Protein AF-A0A979FXS4-F1 (afdb_monomer_lite)

Sequence (446 aa):
MFAAGRGYSEYKASTISGDSKATLATRLITTRFFSSSITVLDSLYKSYKSLVRAFIQNRETASPVDAVKFKVRGQDFAVELVLMLDIFTPIKDLLERCQRVEQYIWNSILWIRDTLERLDRISAELEQLHKLDDLSRLPSHLFPHTRKHAEELGKRKFFDLELLDGWLTRPSPGRGKSDGVEWVLYEPEEYLHDVADLSKNLKSALRKRYQDCSSPLAHLLDECLNPRRVLQCLTGSRSVPDGRPKLDQGNNFKLGGVTAFHTFFNFVCSLPHVKKRQSEEDLDFDPQFSNETYFKFCTFIHDCVWGKSGFSLKTWFPELPEVSSQLVKMSRCVAKEEKYEFSFSIGNSFSSSFDEAAFFKSFYVDKKVFEKVGQELCTALDVAVSMGGCEAVVESFYSVVDTQQKGGNMSNETLEVQVLVTRSRSGAGQTGPGPGFSQYPLSHLP

Foldseek 3Di:
DCPDDPLVVLLVVLVVVDPDPQDALNPCPPDPFVLVNLVSLVSCLSCLVVSLVSLVVPDDDPDLVVVLSQASLALLNLQLSQLVNLLCVLVSVLLVVQPDPPDFLLVNVVSLVVSLVLLVVSLVLLVPDQDLLSLCVDDCLSRVSSNVCSVQSNVCHDPNDRGDFHWDWDDDPDDDDDDDTDIDGQDPRNSSVLSSVLSVLLSVLSVVLCVVQPDPLSVLCNQQPVVVLLVQQQFAFAPAQPGDTPTPNPPCSLVRNQVSQLVLLVVLLVDPVSVVCCVVVVDDSDSVCSSVLSVLVSVLSNCQLQVNQVDPVCLQFVQDDPDPFTWGGWDDDPSDPQKIWTATPVRDITITGTDVVSVLVCCVPPPSNVVSNDPSNNSSVVVSRPPDGSVSVSSSSRVSVVVSCCPRPCHVCVVCVSRNDDDDDDDDDDDDDYDDDDDDDDDDDD

Organism: Hyalella azteca (NCBI:txid294128)

Structure (mmCIF, N/CA/C/O backbone):
data_AF-A0A979FXS4-F1
#
_entry.id   AF-A0A979FXS4-F1
#
loop_
_atom_site.group_PDB
_atom_site.id
_atom_site.type_symbol
_atom_site.label_atom_id
_atom_site.label_alt_id
_atom_site.label_comp_id
_atom_site.label_asym_id
_atom_site.label_entity_id
_atom_site.label_seq_id
_atom_site.pdbx_PDB_ins_code
_atom_site.Cartn_x
_atom_site.Cartn_y
_atom_site.Cartn_z
_atom_site.occupancy
_atom_site.B_iso_or_equiv
_atom_site.auth_seq_id
_atom_site.auth_comp_id
_atom_site.auth_asym_id
_atom_site.auth_atom_id
_atom_site.pdbx_PDB_model_num
ATOM 1 N N . MET A 1 1 ? 6.799 -16.253 -29.518 1.00 28.09 1 MET A N 1
ATOM 2 C CA . MET A 1 1 ? 8.242 -16.603 -29.468 1.00 28.09 1 MET A CA 1
ATOM 3 C C . MET A 1 1 ? 8.677 -17.623 -28.420 1.00 28.09 1 MET A C 1
ATOM 5 O O . MET A 1 1 ? 9.585 -18.380 -28.730 1.00 28.09 1 MET A O 1
ATOM 9 N N . PHE A 1 2 ? 8.098 -17.703 -27.213 1.00 29.84 2 PHE A N 1
ATOM 10 C CA . PHE A 1 2 ? 8.575 -18.664 -26.192 1.00 29.84 2 PHE A CA 1
ATOM 11 C C . PHE A 1 2 ? 7.829 -20.011 -26.143 1.00 29.84 2 PHE A C 1
ATOM 13 O O . PHE A 1 2 ? 8.007 -20.794 -25.215 1.00 29.84 2 PHE A O 1
ATOM 20 N N . ALA A 1 3 ? 7.040 -20.329 -27.168 1.00 28.09 3 ALA A N 1
ATOM 21 C CA . ALA A 1 3 ? 6.556 -21.684 -27.403 1.00 28.09 3 ALA A CA 1
ATOM 22 C C . ALA A 1 3 ? 7.427 -22.325 -28.494 1.00 28.09 3 ALA A C 1
ATOM 24 O O . ALA A 1 3 ? 7.264 -22.012 -29.668 1.00 28.09 3 ALA A O 1
ATOM 25 N N . ALA A 1 4 ? 8.372 -23.173 -28.075 1.00 32.22 4 ALA A N 1
ATOM 26 C CA . ALA A 1 4 ? 9.152 -24.101 -28.905 1.00 32.22 4 ALA A CA 1
ATOM 27 C C . ALA A 1 4 ? 9.782 -23.512 -30.196 1.00 32.22 4 ALA A C 1
ATOM 29 O O . ALA A 1 4 ? 9.220 -23.602 -31.284 1.00 32.22 4 ALA A O 1
ATOM 30 N N . GLY A 1 5 ? 11.008 -22.981 -30.095 1.00 35.41 5 GLY A N 1
ATOM 31 C CA . GLY A 1 5 ? 11.824 -22.555 -31.245 1.00 35.41 5 GLY A CA 1
ATOM 32 C C . GLY A 1 5 ? 13.332 -22.620 -30.963 1.00 35.41 5 GLY A C 1
ATOM 33 O O . GLY A 1 5 ? 13.729 -22.879 -29.830 1.00 35.41 5 GLY A O 1
ATOM 34 N N . ARG A 1 6 ? 14.192 -22.374 -31.967 1.00 35.31 6 ARG A N 1
ATOM 35 C CA . ARG A 1 6 ? 15.666 -22.533 -31.846 1.00 35.31 6 ARG A CA 1
ATOM 36 C C . ARG A 1 6 ? 16.293 -21.734 -30.690 1.00 35.31 6 ARG A C 1
ATOM 38 O O . ARG A 1 6 ? 17.123 -22.280 -29.966 1.00 35.31 6 ARG A O 1
ATOM 45 N N . GLY A 1 7 ? 15.797 -20.523 -30.424 1.00 38.06 7 GLY A N 1
ATOM 46 C CA . GLY A 1 7 ? 16.224 -19.719 -29.270 1.00 38.06 7 GLY A CA 1
ATOM 47 C C . GLY A 1 7 ? 15.896 -20.342 -27.900 1.00 38.06 7 GLY A C 1
ATOM 48 O O . GLY A 1 7 ? 16.616 -20.108 -26.937 1.00 38.06 7 GLY A O 1
ATOM 49 N N . TYR A 1 8 ? 14.867 -21.197 -27.801 1.00 41.94 8 TYR A N 1
ATOM 50 C CA . TYR A 1 8 ? 14.516 -21.935 -26.574 1.00 41.94 8 TYR A CA 1
ATOM 51 C C . TYR A 1 8 ? 15.482 -23.099 -26.295 1.00 41.94 8 TYR A C 1
ATOM 53 O O . TYR A 1 8 ? 15.864 -23.330 -25.148 1.00 41.94 8 TYR A O 1
ATOM 61 N N . SER A 1 9 ? 15.905 -23.822 -27.336 1.00 44.88 9 SER A N 1
ATOM 62 C CA . SER A 1 9 ? 16.903 -24.899 -27.225 1.00 44.88 9 SER A CA 1
ATOM 63 C C . SER A 1 9 ? 18.282 -24.378 -26.803 1.00 44.88 9 SER A C 1
ATOM 65 O O . SER A 1 9 ? 18.959 -25.018 -26.003 1.00 44.88 9 SER A O 1
ATOM 67 N N . GLU A 1 10 ? 18.668 -23.195 -27.277 1.00 48.66 10 GLU A N 1
ATOM 68 C CA . GLU A 1 10 ? 19.962 -22.565 -26.976 1.00 48.66 10 GLU A CA 1
ATOM 69 C C . GLU A 1 10 ? 19.974 -21.898 -25.592 1.00 48.66 10 GLU A C 1
ATOM 71 O O . GLU A 1 10 ? 20.934 -22.052 -24.838 1.00 48.66 10 GLU A O 1
ATOM 76 N N . TYR A 1 11 ? 18.864 -21.260 -25.202 1.00 44.06 11 TYR A N 1
ATOM 77 C CA . TYR A 1 11 ? 18.631 -20.795 -23.833 1.00 44.06 11 TYR A CA 1
ATOM 78 C C . TYR A 1 11 ? 18.799 -21.938 -22.821 1.00 44.06 11 TYR A C 1
ATOM 80 O O . TYR A 1 11 ? 19.580 -21.811 -21.878 1.00 44.06 11 TYR A O 1
ATOM 88 N N . LYS A 1 12 ? 18.159 -23.094 -23.071 1.00 46.00 12 LYS A N 1
ATOM 89 C CA . LYS A 1 12 ? 18.330 -24.303 -22.250 1.00 46.00 12 LYS A CA 1
ATOM 90 C C . LYS A 1 12 ? 19.786 -24.780 -22.209 1.00 46.00 12 LYS A C 1
ATOM 92 O O . LYS A 1 12 ? 20.267 -25.118 -21.132 1.00 46.00 12 LYS A O 1
ATOM 97 N N . ALA A 1 13 ? 20.492 -24.784 -23.340 1.00 44.78 13 ALA A N 1
ATOM 98 C CA . ALA A 1 13 ? 21.896 -25.197 -23.398 1.00 44.78 13 ALA A CA 1
ATOM 99 C C . ALA A 1 13 ? 22.808 -24.295 -22.541 1.00 44.78 13 ALA A C 1
ATOM 101 O O . ALA A 1 13 ? 23.621 -24.808 -21.779 1.00 44.78 13 ALA A O 1
ATOM 102 N N . SER A 1 14 ? 22.604 -22.971 -22.581 1.00 40.81 14 SER A N 1
ATOM 103 C CA . SER A 1 14 ? 23.384 -21.996 -21.797 1.00 40.81 14 SER A CA 1
ATOM 104 C C . SER A 1 14 ? 23.141 -22.073 -20.282 1.00 40.81 14 SER A C 1
ATOM 106 O O . SER A 1 14 ? 24.070 -21.892 -19.498 1.00 40.81 14 SER A O 1
ATOM 108 N N . THR A 1 15 ? 21.917 -22.416 -19.858 1.00 43.97 15 THR A N 1
ATOM 109 C CA . THR A 1 15 ? 21.576 -22.673 -18.445 1.00 43.97 15 THR A CA 1
ATOM 110 C C . THR A 1 15 ? 22.110 -24.008 -17.920 1.00 43.97 15 THR A C 1
ATOM 112 O O . THR A 1 15 ? 22.202 -24.189 -16.712 1.00 43.97 15 THR A O 1
ATOM 115 N N . ILE A 1 16 ? 22.443 -24.953 -18.808 1.00 45.38 16 ILE A N 1
ATOM 116 C CA . ILE A 1 16 ? 23.029 -26.255 -18.449 1.00 45.38 16 ILE A CA 1
ATOM 117 C C . ILE A 1 16 ? 24.562 -26.150 -18.325 1.00 45.38 16 ILE A C 1
ATOM 119 O O . ILE A 1 16 ? 25.166 -26.906 -17.571 1.00 45.38 16 ILE A O 1
ATOM 123 N N . SER A 1 17 ? 25.195 -25.203 -19.028 1.00 40.16 17 SER A N 1
ATOM 124 C CA . SER A 1 17 ? 26.655 -25.035 -19.080 1.00 40.16 17 SER A CA 1
ATOM 125 C C . SER A 1 17 ? 27.233 -23.965 -18.138 1.00 40.16 17 SER A C 1
ATOM 127 O O . SER A 1 17 ? 28.433 -23.704 -18.201 1.00 40.16 17 SER A O 1
ATOM 129 N N . GLY A 1 18 ? 26.430 -23.316 -17.287 1.00 39.91 18 GLY A N 1
ATOM 130 C CA . GLY A 1 18 ? 26.922 -22.298 -16.350 1.00 39.91 18 GLY A CA 1
ATOM 131 C C . GLY A 1 18 ? 25.994 -22.033 -15.161 1.00 39.91 18 GLY A C 1
ATOM 132 O O . GLY A 1 18 ? 24.800 -22.303 -15.231 1.00 39.91 18 GLY A O 1
ATOM 133 N N . ASP A 1 19 ? 26.541 -21.438 -14.092 1.00 35.12 19 ASP A N 1
ATOM 134 C CA . ASP A 1 19 ? 25.892 -21.135 -12.792 1.00 35.12 19 ASP A CA 1
ATOM 135 C C . ASP A 1 19 ? 24.700 -20.146 -12.846 1.00 35.12 19 ASP A C 1
ATOM 137 O O . ASP A 1 19 ? 24.222 -19.639 -11.830 1.00 35.12 19 ASP A O 1
ATOM 141 N N . SER A 1 20 ? 24.184 -19.834 -14.035 1.00 37.09 20 SER A N 1
ATOM 142 C CA . SER A 1 20 ? 23.144 -18.824 -14.239 1.00 37.09 20 SER A CA 1
ATOM 143 C C . SER A 1 20 ? 21.752 -19.457 -14.264 1.00 37.09 20 SER A C 1
ATOM 145 O O . SER A 1 20 ? 21.316 -19.970 -15.294 1.00 37.09 20 SER A O 1
ATOM 147 N N . LYS A 1 21 ? 20.997 -19.362 -13.162 1.00 37.09 21 LYS A N 1
ATOM 148 C CA . LYS A 1 21 ? 19.544 -19.619 -13.172 1.00 37.09 21 LYS A CA 1
ATOM 149 C C . LYS A 1 21 ? 18.826 -18.479 -13.903 1.00 37.09 21 LYS A C 1
ATOM 151 O O . LYS A 1 21 ? 18.407 -17.506 -13.285 1.00 37.09 21 LYS A O 1
ATOM 156 N N . ALA A 1 22 ? 18.708 -18.581 -15.223 1.00 37.53 22 ALA A N 1
ATOM 157 C CA . ALA A 1 22 ? 17.840 -17.704 -15.997 1.00 37.53 22 ALA A CA 1
ATOM 158 C C . ALA A 1 22 ? 16.387 -18.202 -15.877 1.00 37.53 22 ALA A C 1
ATOM 160 O O . ALA A 1 22 ? 16.106 -19.380 -16.106 1.00 37.53 22 ALA A O 1
ATOM 161 N N . THR A 1 23 ? 15.466 -17.314 -15.495 1.00 39.34 23 THR A N 1
ATOM 162 C CA . THR A 1 23 ? 14.028 -17.607 -15.384 1.00 39.34 23 THR A CA 1
ATOM 163 C C . THR A 1 23 ? 13.328 -17.143 -16.662 1.00 39.34 23 THR A C 1
ATOM 165 O O . THR A 1 23 ? 13.488 -16.000 -17.082 1.00 39.34 23 THR A O 1
ATOM 168 N N . LEU A 1 24 ? 12.597 -18.042 -17.322 1.00 38.69 24 LEU A N 1
ATOM 169 C CA . LEU A 1 24 ? 12.091 -17.843 -18.685 1.00 38.69 24 LEU A CA 1
ATOM 170 C C . LEU A 1 24 ? 10.807 -16.994 -18.686 1.00 38.69 24 LEU A C 1
ATOM 172 O O . LEU A 1 24 ? 9.812 -17.378 -18.067 1.00 38.69 24 LEU A O 1
ATOM 176 N N . ALA A 1 25 ? 10.800 -15.889 -19.439 1.00 36.38 25 ALA A N 1
ATOM 177 C CA . ALA A 1 25 ? 9.686 -14.943 -19.611 1.00 36.38 25 ALA A CA 1
ATOM 178 C C . ALA A 1 25 ? 8.504 -15.489 -20.454 1.00 36.38 25 ALA A C 1
ATOM 180 O O . ALA A 1 25 ? 7.859 -14.779 -21.218 1.00 36.38 25 ALA A O 1
ATOM 181 N N . THR A 1 26 ? 8.202 -16.781 -20.332 1.00 33.22 26 THR A N 1
ATOM 182 C CA . THR A 1 26 ? 7.266 -17.518 -21.206 1.00 33.22 26 THR A CA 1
ATOM 183 C C . THR A 1 26 ? 5.784 -17.186 -20.992 1.00 33.22 26 THR A C 1
ATOM 185 O O . THR A 1 26 ? 4.939 -17.749 -21.681 1.00 33.22 26 THR A O 1
ATOM 188 N N . ARG A 1 27 ? 5.421 -16.367 -19.999 1.00 36.31 27 ARG A N 1
ATOM 189 C CA . ARG A 1 27 ? 4.049 -16.350 -19.457 1.00 36.31 27 ARG A CA 1
ATOM 190 C C . ARG A 1 27 ? 3.317 -15.011 -19.496 1.00 36.31 27 ARG A C 1
ATOM 192 O O . ARG A 1 27 ? 2.239 -14.946 -18.928 1.00 36.31 27 ARG A O 1
ATOM 199 N N . LEU A 1 28 ? 3.812 -14.000 -20.212 1.00 35.97 28 LEU A N 1
ATOM 200 C CA . LEU A 1 28 ? 3.111 -12.708 -20.319 1.00 35.97 28 LEU A CA 1
ATOM 201 C C . LEU A 1 28 ? 1.706 -12.810 -20.966 1.00 35.97 28 LEU A C 1
ATOM 203 O O . LEU A 1 28 ? 0.833 -12.035 -20.605 1.00 35.97 28 LEU A O 1
ATOM 207 N N . ILE A 1 29 ? 1.451 -13.805 -21.835 1.00 34.69 29 ILE A N 1
ATOM 208 C CA . ILE A 1 29 ? 0.151 -13.995 -22.530 1.00 34.69 29 ILE A CA 1
ATOM 209 C C . ILE A 1 29 ? -0.839 -14.920 -21.791 1.00 34.69 29 ILE A C 1
ATOM 211 O O . ILE A 1 29 ? -2.025 -14.936 -22.102 1.00 34.69 29 ILE A O 1
ATOM 215 N N . THR A 1 30 ? -0.403 -15.702 -20.801 1.00 33.81 30 THR A N 1
ATOM 216 C CA . THR A 1 30 ? -1.268 -16.724 -20.160 1.00 33.81 30 THR A CA 1
ATOM 217 C C . THR A 1 30 ? -1.598 -16.437 -18.701 1.00 33.81 30 THR A C 1
ATOM 219 O O . THR A 1 30 ? -2.265 -17.239 -18.047 1.00 33.81 30 THR A O 1
ATOM 222 N N . THR A 1 31 ? -1.091 -15.345 -18.140 1.00 39.34 31 THR A N 1
ATOM 223 C CA . THR A 1 31 ? -1.282 -15.059 -16.722 1.00 39.34 31 THR A CA 1
ATOM 224 C C . THR A 1 31 ? -2.586 -14.318 -16.486 1.00 39.34 31 THR A C 1
ATOM 226 O O . THR A 1 31 ? -2.713 -13.148 -16.817 1.00 39.34 31 THR A O 1
ATOM 229 N N . ARG A 1 32 ? -3.537 -14.998 -15.832 1.00 45.94 32 ARG A N 1
ATOM 230 C CA . ARG A 1 32 ? -4.809 -14.429 -15.346 1.00 45.94 32 ARG A CA 1
ATOM 231 C C . ARG A 1 32 ? -4.620 -13.212 -14.419 1.00 45.94 32 ARG A C 1
ATOM 233 O O . ARG A 1 32 ? -5.564 -12.459 -14.223 1.00 45.94 32 ARG A O 1
ATOM 240 N N . PHE A 1 33 ? -3.424 -13.022 -13.851 1.00 55.12 33 PHE A N 1
ATOM 241 C CA . PHE A 1 33 ? -3.129 -11.993 -12.854 1.00 55.12 33 PHE A CA 1
ATOM 242 C C . PHE A 1 33 ? -1.967 -11.087 -13.284 1.00 55.12 33 PHE A C 1
ATOM 244 O O . PHE A 1 33 ? -0.876 -11.570 -13.590 1.00 55.12 33 PHE A O 1
ATOM 251 N N . PHE A 1 34 ? -2.171 -9.770 -13.218 1.00 59.28 34 PHE A N 1
ATOM 252 C CA . PHE A 1 34 ? -1.162 -8.744 -13.522 1.00 59.28 34 PHE A CA 1
ATOM 253 C C . PHE A 1 34 ? 0.116 -8.858 -12.666 1.00 59.28 34 PHE A C 1
ATOM 255 O O . PHE A 1 34 ? 1.220 -8.659 -13.171 1.00 59.28 34 PHE A O 1
ATOM 262 N N . SER A 1 35 ? 0.005 -9.266 -11.397 1.00 60.53 35 SER A N 1
ATOM 263 C CA . SER A 1 35 ? 1.160 -9.516 -10.516 1.00 60.53 35 SER A CA 1
ATOM 264 C C . SER A 1 35 ? 2.126 -10.557 -11.099 1.00 60.53 35 SER A C 1
ATOM 266 O O . SER A 1 35 ? 3.348 -10.472 -10.932 1.00 60.53 35 SER A O 1
ATOM 268 N N . SER A 1 36 ? 1.595 -11.512 -11.866 1.00 61.69 36 SER A N 1
ATOM 269 C CA . SER A 1 36 ? 2.394 -12.507 -12.578 1.00 61.69 36 SER A CA 1
ATOM 270 C C . SER A 1 36 ? 3.097 -11.912 -13.804 1.00 61.69 36 SER A C 1
ATOM 272 O O . SER A 1 36 ? 4.251 -12.258 -14.048 1.00 61.69 36 SER A O 1
ATOM 274 N N . SER A 1 37 ? 2.469 -10.975 -14.524 1.00 63.47 37 SER A N 1
ATOM 275 C CA . SER A 1 37 ? 3.097 -10.235 -15.631 1.00 63.47 37 SER A CA 1
ATOM 276 C C . SER A 1 37 ? 4.284 -9.390 -15.150 1.00 63.47 37 SER A C 1
ATOM 278 O O . SER A 1 37 ? 5.353 -9.421 -15.756 1.00 63.47 37 SER A O 1
ATOM 280 N N . ILE A 1 38 ? 4.161 -8.719 -13.999 1.00 68.44 38 ILE A N 1
ATOM 281 C CA . ILE A 1 38 ? 5.276 -7.956 -13.405 1.00 68.44 38 ILE A CA 1
ATOM 282 C C . ILE A 1 38 ? 6.391 -8.871 -12.898 1.00 68.44 38 ILE A C 1
ATOM 284 O O . ILE A 1 38 ? 7.569 -8.550 -13.019 1.00 68.44 38 ILE A O 1
ATOM 288 N N . THR A 1 39 ? 6.052 -10.062 -12.406 1.00 69.00 39 THR A N 1
ATOM 289 C CA . THR A 1 39 ? 7.055 -11.081 -12.052 1.00 69.00 39 THR A CA 1
ATOM 290 C C . THR A 1 39 ? 7.854 -11.557 -13.272 1.00 69.00 39 THR A C 1
ATOM 292 O O . THR A 1 39 ? 9.037 -11.889 -13.153 1.00 69.00 39 THR A O 1
ATOM 295 N N . VAL A 1 40 ? 7.245 -11.547 -14.461 1.00 65.94 40 VAL A N 1
ATOM 296 C CA . VAL A 1 40 ? 7.953 -11.811 -15.717 1.00 65.94 40 VAL A CA 1
ATOM 297 C C . VAL A 1 40 ? 8.912 -10.667 -16.070 1.00 65.94 40 VAL A C 1
ATOM 299 O O . VAL A 1 40 ? 10.057 -10.955 -16.416 1.00 65.94 40 VAL A O 1
ATOM 302 N N . LEU A 1 41 ? 8.501 -9.401 -15.928 1.00 70.50 41 LEU A N 1
ATOM 303 C CA . LEU A 1 41 ? 9.393 -8.247 -16.137 1.00 70.50 41 LEU A CA 1
ATOM 304 C C . LEU A 1 41 ? 10.586 -8.258 -15.168 1.00 70.50 41 LEU A C 1
ATOM 306 O O . LEU A 1 41 ? 11.725 -8.062 -15.581 1.00 70.50 41 LEU A O 1
ATOM 310 N N . ASP A 1 42 ? 10.350 -8.569 -13.894 1.00 75.88 42 ASP A N 1
ATOM 311 C CA . ASP A 1 42 ? 11.412 -8.696 -12.889 1.00 75.88 42 ASP A CA 1
ATOM 312 C C . ASP A 1 42 ? 12.380 -9.850 -13.228 1.00 75.88 42 ASP A C 1
ATOM 314 O O . ASP A 1 42 ? 13.602 -9.722 -13.118 1.00 75.88 42 ASP A O 1
ATOM 318 N N . SER A 1 43 ? 11.853 -10.970 -13.732 1.00 73.88 43 SER A N 1
ATOM 319 C CA . SER A 1 43 ? 12.671 -12.092 -14.214 1.00 73.88 43 SER A CA 1
ATOM 320 C C . SER A 1 43 ? 13.524 -11.712 -15.427 1.00 73.88 43 SER A C 1
ATOM 322 O O . SER A 1 43 ? 14.691 -12.105 -15.514 1.00 73.88 43 SER A O 1
ATOM 324 N N . LEU A 1 44 ? 12.964 -10.935 -16.356 1.00 72.44 44 LEU A N 1
ATOM 325 C CA . LEU A 1 44 ? 13.675 -10.402 -17.515 1.00 72.44 44 LEU A CA 1
ATOM 326 C C . LEU A 1 44 ? 14.803 -9.458 -17.079 1.00 72.44 44 LEU A C 1
ATOM 328 O O . LEU A 1 44 ? 15.938 -9.644 -17.506 1.00 72.44 44 LEU A O 1
ATOM 332 N N . TYR A 1 45 ? 14.533 -8.523 -16.168 1.00 84.25 45 TYR A N 1
ATOM 333 C CA . TYR A 1 45 ? 15.548 -7.636 -15.596 1.00 84.25 45 TYR A CA 1
ATOM 334 C C . TYR A 1 45 ? 16.701 -8.413 -14.947 1.00 84.25 45 TYR A C 1
ATOM 336 O O . TYR A 1 45 ? 17.868 -8.159 -15.241 1.00 84.25 45 TYR A O 1
ATOM 344 N N . LYS A 1 46 ? 16.394 -9.427 -14.128 1.00 83.50 46 LYS A N 1
ATOM 345 C CA . LYS A 1 46 ? 17.408 -10.274 -13.472 1.00 83.50 46 LYS A CA 1
ATOM 346 C C . LYS A 1 46 ? 18.229 -11.111 -14.454 1.00 83.50 46 LYS A C 1
ATOM 348 O O . LYS A 1 46 ? 19.398 -11.385 -14.193 1.00 83.50 46 LYS A O 1
ATOM 353 N N . SER A 1 47 ? 17.627 -11.536 -15.564 1.00 75.94 47 SER A N 1
ATOM 354 C CA . SER A 1 47 ? 18.272 -12.393 -16.568 1.00 75.94 47 SER A CA 1
ATOM 355 C C . SER A 1 47 ? 18.846 -11.633 -17.768 1.00 75.94 47 SER A C 1
ATOM 357 O O . SER A 1 47 ? 19.474 -12.260 -18.623 1.00 75.94 47 SER A O 1
ATOM 359 N N . TYR A 1 48 ? 18.705 -10.303 -17.810 1.00 82.19 48 TYR A N 1
ATOM 360 C CA . TYR A 1 48 ? 19.044 -9.456 -18.957 1.00 82.19 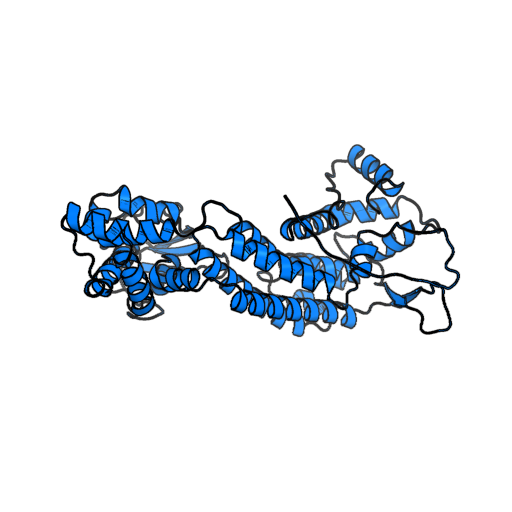48 TYR A CA 1
ATOM 361 C C . TYR A 1 48 ? 20.455 -9.715 -19.500 1.00 82.19 48 TYR A C 1
ATOM 363 O O . TYR A 1 48 ? 20.631 -10.027 -20.677 1.00 82.19 48 TYR A O 1
ATOM 371 N N . LYS A 1 49 ? 21.471 -9.668 -18.625 1.00 83.00 49 LYS A N 1
ATOM 372 C CA . LYS A 1 49 ? 22.881 -9.848 -19.012 1.00 83.00 49 LYS A CA 1
ATOM 373 C C . LYS A 1 49 ? 23.129 -11.197 -19.687 1.00 83.00 49 LYS A C 1
ATOM 375 O O . LYS A 1 49 ? 23.829 -11.276 -20.695 1.00 83.00 49 LYS A O 1
ATOM 380 N N . SER A 1 50 ? 22.561 -12.263 -19.128 1.00 74.25 50 SER A N 1
ATOM 381 C CA . SER A 1 50 ? 22.695 -13.618 -19.666 1.00 74.25 50 SER A CA 1
ATOM 382 C C . SER A 1 50 ? 21.946 -13.769 -20.988 1.00 74.25 50 SER A C 1
ATOM 384 O O . SER A 1 50 ? 22.471 -14.381 -21.916 1.00 74.25 50 SER A O 1
ATOM 386 N N . LEU A 1 51 ? 20.765 -13.156 -21.097 1.00 72.81 51 LEU A N 1
ATOM 387 C CA . LEU A 1 51 ? 19.947 -13.161 -22.305 1.00 72.81 51 LEU A CA 1
ATOM 388 C C . LEU A 1 51 ? 20.672 -12.482 -23.479 1.00 72.81 51 LEU A C 1
ATOM 390 O O . LEU A 1 51 ? 20.829 -13.084 -24.540 1.00 72.81 51 LEU A O 1
ATOM 394 N N . VAL A 1 52 ? 21.190 -11.268 -23.275 1.00 75.50 52 VAL A N 1
ATOM 395 C CA . VAL A 1 52 ? 21.919 -10.526 -24.317 1.00 75.50 52 VAL A CA 1
ATOM 396 C C . VAL A 1 52 ? 23.214 -11.240 -24.716 1.00 75.50 52 VAL A C 1
ATOM 398 O O . VAL A 1 52 ? 23.523 -11.335 -25.903 1.00 75.50 52 VAL A O 1
ATOM 401 N N . ARG A 1 53 ? 23.962 -11.810 -23.761 1.00 74.50 53 ARG A N 1
ATOM 402 C CA . ARG A 1 53 ? 25.177 -12.590 -24.069 1.00 74.50 53 ARG A CA 1
ATOM 403 C C . ARG A 1 53 ? 24.887 -13.814 -24.931 1.00 74.50 53 ARG A C 1
ATOM 405 O O . ARG A 1 53 ? 25.620 -14.054 -25.889 1.00 74.50 53 ARG A O 1
ATOM 412 N N . ALA A 1 54 ? 23.823 -14.553 -24.620 1.00 70.06 54 ALA A N 1
ATOM 413 C CA . ALA A 1 54 ? 23.396 -15.689 -25.431 1.00 70.06 54 ALA A CA 1
ATOM 414 C C . ALA A 1 54 ? 23.054 -15.250 -26.867 1.00 70.06 54 ALA A C 1
ATOM 416 O O . ALA A 1 54 ? 23.435 -15.916 -27.829 1.00 70.06 54 ALA A O 1
ATOM 417 N N . PHE A 1 55 ? 22.415 -14.085 -27.028 1.00 69.00 55 PHE A N 1
ATOM 418 C CA . PHE A 1 55 ? 22.108 -13.536 -28.348 1.00 69.00 55 PHE A CA 1
ATOM 419 C C . PHE A 1 55 ? 23.343 -13.130 -29.157 1.00 69.00 55 PHE A C 1
ATOM 421 O O . PHE A 1 55 ? 23.371 -13.387 -30.361 1.00 69.00 55 PHE A O 1
ATOM 428 N N . ILE A 1 56 ? 24.363 -12.550 -28.515 1.00 69.25 56 ILE A N 1
ATOM 429 C CA . ILE A 1 56 ? 25.626 -12.165 -29.170 1.00 69.25 56 ILE A CA 1
ATOM 430 C C . ILE A 1 56 ? 26.400 -13.401 -29.653 1.00 69.25 56 ILE A C 1
ATOM 432 O O . ILE A 1 56 ? 26.984 -13.386 -30.735 1.00 69.25 56 ILE A O 1
ATOM 436 N N . GLN A 1 57 ? 26.412 -14.483 -28.869 1.00 66.12 57 GLN A N 1
ATOM 437 C CA . GLN A 1 57 ? 27.171 -15.697 -29.196 1.00 66.12 57 GLN A CA 1
ATOM 438 C C . GLN A 1 57 ? 26.622 -16.437 -30.430 1.00 66.12 57 GLN A C 1
ATOM 440 O O . GLN A 1 57 ? 27.398 -17.008 -31.198 1.00 66.12 57 GLN A O 1
ATOM 445 N N . ASN A 1 58 ? 25.312 -16.375 -30.679 1.00 58.41 58 ASN A N 1
ATOM 446 C CA . ASN A 1 58 ? 24.668 -17.051 -31.810 1.00 58.41 58 ASN A CA 1
ATOM 447 C C . ASN A 1 58 ? 24.610 -16.180 -33.070 1.00 58.41 58 ASN A C 1
ATOM 449 O O . ASN A 1 58 ? 23.507 -15.855 -33.502 1.00 58.41 58 ASN A O 1
ATOM 453 N N . ARG A 1 59 ? 25.791 -15.816 -33.615 1.00 53.81 59 ARG A N 1
ATOM 454 C CA . ARG A 1 59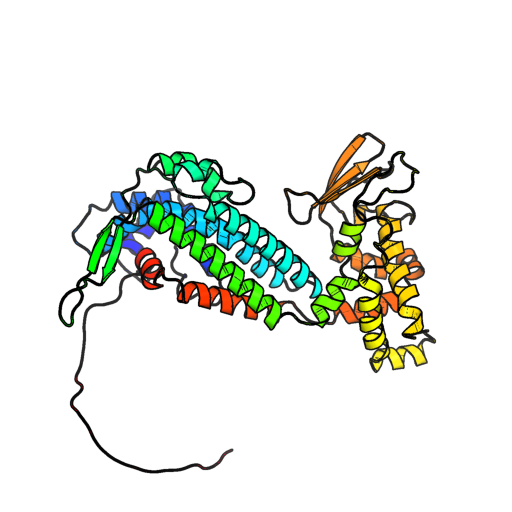 ? 26.053 -15.052 -34.866 1.00 53.81 59 ARG A CA 1
ATOM 455 C C . ARG A 1 59 ? 24.796 -14.567 -35.600 1.00 53.81 59 ARG A C 1
ATOM 457 O O . ARG A 1 59 ? 24.011 -15.381 -36.079 1.00 53.81 59 ARG A O 1
ATOM 464 N N . GLU A 1 60 ? 24.664 -13.250 -35.737 1.00 51.28 60 GLU A N 1
ATOM 465 C CA . GLU A 1 60 ? 23.610 -12.588 -36.514 1.00 51.28 60 GLU A CA 1
ATOM 466 C C . GLU A 1 60 ? 23.411 -13.280 -37.882 1.00 51.28 60 GLU A C 1
ATOM 468 O O . GLU A 1 60 ? 24.317 -13.361 -38.710 1.00 51.28 60 GLU A O 1
ATOM 473 N N . THR A 1 61 ? 22.236 -13.871 -38.085 1.00 49.59 61 THR A N 1
ATOM 474 C CA . THR A 1 61 ? 21.779 -14.439 -39.358 1.00 49.59 61 THR A CA 1
ATOM 475 C C . THR A 1 61 ? 20.472 -13.745 -39.711 1.00 49.59 61 THR A C 1
ATOM 477 O O . THR A 1 61 ? 19.670 -13.523 -38.819 1.00 49.59 61 THR A O 1
ATOM 480 N N . ALA A 1 62 ? 20.185 -13.483 -40.992 1.00 47.44 62 ALA A N 1
ATOM 481 C CA . ALA A 1 62 ? 19.022 -12.710 -41.487 1.00 47.44 62 ALA A CA 1
ATOM 482 C C . ALA A 1 62 ? 17.598 -13.252 -41.144 1.00 47.44 62 ALA A C 1
ATOM 484 O O . ALA A 1 62 ? 16.612 -12.953 -41.814 1.00 47.44 62 ALA A O 1
ATOM 485 N N . SER A 1 63 ? 17.481 -14.093 -40.122 1.00 51.06 63 SER A N 1
ATOM 486 C CA . SER A 1 63 ? 16.276 -14.586 -39.482 1.00 51.06 63 SER A CA 1
ATOM 487 C C . SER A 1 63 ? 15.524 -13.479 -38.717 1.00 51.06 63 SER A C 1
ATOM 489 O O . SER A 1 63 ? 16.151 -12.645 -38.070 1.00 51.06 63 SER A O 1
ATOM 491 N N . PRO A 1 64 ? 14.179 -13.531 -38.649 1.00 48.50 64 PRO A N 1
ATOM 492 C CA . PRO A 1 64 ? 13.353 -12.682 -37.775 1.00 48.50 64 PRO A CA 1
ATOM 493 C C . PRO A 1 64 ? 13.757 -12.691 -36.289 1.00 48.50 64 PRO A C 1
ATOM 495 O O . PRO A 1 64 ? 13.384 -11.795 -35.538 1.00 48.50 64 PRO A O 1
ATOM 498 N N . VAL A 1 65 ? 14.511 -13.710 -35.861 1.00 48.88 65 VAL A N 1
ATOM 499 C CA . VAL A 1 65 ? 15.094 -13.813 -34.515 1.00 48.88 65 VAL A CA 1
ATOM 500 C C . VAL A 1 65 ? 16.118 -12.701 -34.256 1.00 48.88 65 VAL A C 1
ATOM 502 O O . VAL A 1 65 ? 16.231 -12.253 -33.121 1.00 48.88 65 VAL A O 1
ATOM 505 N N . ASP A 1 66 ? 16.815 -12.205 -35.281 1.00 54.34 66 ASP A N 1
ATOM 506 C CA . ASP A 1 66 ? 17.818 -11.146 -35.133 1.00 54.34 66 ASP A CA 1
ATOM 507 C C . ASP A 1 66 ? 17.205 -9.778 -34.833 1.00 54.34 66 ASP A C 1
ATOM 509 O O . ASP A 1 66 ? 17.720 -9.063 -33.981 1.00 54.34 66 ASP A O 1
ATOM 513 N N . ALA A 1 67 ? 16.057 -9.441 -35.430 1.00 58.09 67 ALA A N 1
ATOM 514 C CA . ALA A 1 67 ? 15.356 -8.187 -35.140 1.00 58.09 67 ALA A CA 1
ATOM 515 C C . ALA A 1 67 ? 14.989 -8.057 -33.648 1.00 58.09 67 ALA A C 1
ATOM 517 O O . ALA A 1 67 ? 15.025 -6.967 -33.085 1.00 58.09 67 ALA A O 1
ATOM 518 N N . VAL A 1 68 ? 14.696 -9.176 -32.979 1.00 58.31 68 VAL A N 1
ATOM 519 C CA . VAL A 1 68 ? 14.437 -9.204 -31.531 1.00 58.31 68 VAL A CA 1
ATOM 520 C C . VAL A 1 68 ? 15.719 -9.004 -30.717 1.00 58.31 68 VAL A C 1
ATOM 522 O O . VAL A 1 68 ? 15.670 -8.372 -29.664 1.00 58.31 68 VAL A O 1
ATOM 525 N N . LYS A 1 69 ? 16.880 -9.460 -31.212 1.00 58.56 69 LYS A N 1
ATOM 526 C CA . LYS A 1 69 ? 18.183 -9.205 -30.569 1.00 58.56 69 LYS A CA 1
ATOM 527 C C . LYS A 1 69 ? 18.496 -7.709 -30.530 1.00 58.56 69 LYS A C 1
ATOM 529 O O . LYS A 1 69 ? 18.935 -7.218 -29.491 1.00 58.56 69 LYS A O 1
ATOM 534 N N . PHE A 1 70 ? 18.227 -6.997 -31.628 1.00 62.00 70 PHE A N 1
ATOM 535 C CA . PHE A 1 70 ? 18.378 -5.540 -31.700 1.00 62.00 70 PHE A CA 1
ATOM 536 C C . PHE A 1 70 ? 17.439 -4.826 -30.725 1.00 62.00 70 PHE A C 1
ATOM 538 O O . PHE A 1 70 ? 17.891 -3.959 -29.987 1.00 62.00 70 PHE A O 1
ATOM 545 N N . LYS A 1 71 ? 16.174 -5.256 -30.642 1.00 65.00 71 LYS A N 1
ATOM 546 C CA . LYS A 1 71 ? 15.186 -4.654 -29.734 1.00 65.00 71 LYS A CA 1
ATOM 547 C C . LYS A 1 71 ? 15.521 -4.845 -28.250 1.00 65.00 71 LYS A C 1
ATOM 549 O O . LYS A 1 71 ? 15.453 -3.896 -27.489 1.00 65.00 71 LYS A O 1
ATOM 554 N N . VAL A 1 72 ? 15.922 -6.045 -27.821 1.00 69.81 72 VAL A N 1
ATOM 555 C CA . VAL A 1 72 ? 16.225 -6.314 -26.395 1.00 69.81 72 VAL A CA 1
ATOM 556 C C . VAL A 1 72 ? 17.542 -5.661 -25.950 1.00 69.81 72 VAL A C 1
ATOM 558 O O . VAL A 1 72 ? 17.703 -5.315 -24.780 1.00 69.81 72 VAL A O 1
ATOM 561 N N . ARG A 1 73 ? 18.499 -5.490 -26.870 1.00 78.38 73 ARG A N 1
ATOM 562 C CA . ARG A 1 73 ? 19.772 -4.795 -26.612 1.00 78.38 73 ARG A CA 1
ATOM 563 C C . ARG A 1 73 ? 19.666 -3.269 -26.782 1.00 78.38 73 ARG A C 1
ATOM 565 O O . ARG A 1 73 ? 20.643 -2.569 -26.523 1.00 78.38 73 ARG A O 1
ATOM 572 N N . GLY A 1 74 ? 18.520 -2.767 -27.230 1.00 82.56 74 GLY A N 1
ATOM 573 C CA . GLY A 1 74 ? 18.276 -1.344 -27.424 1.00 82.56 74 GLY A CA 1
ATOM 574 C C . GLY A 1 74 ? 18.337 -0.557 -26.114 1.00 82.56 74 GLY A C 1
ATOM 575 O O . GLY A 1 74 ? 17.991 -1.063 -25.039 1.00 82.56 74 GLY A O 1
ATOM 576 N N . GLN A 1 75 ? 18.826 0.679 -26.201 1.00 86.25 75 GLN A N 1
ATOM 577 C CA . GLN A 1 75 ? 18.872 1.604 -25.072 1.00 86.25 75 GLN A CA 1
ATOM 578 C C . GLN A 1 75 ? 17.469 1.985 -24.585 1.00 86.25 75 GLN A C 1
ATOM 580 O O . GLN A 1 75 ? 17.245 2.023 -23.377 1.00 86.25 75 GLN A O 1
ATOM 585 N N . ASP A 1 76 ? 16.542 2.191 -25.520 1.00 81.31 76 ASP A N 1
ATOM 586 C CA . ASP A 1 76 ? 15.104 2.370 -25.291 1.00 81.31 76 ASP A CA 1
ATOM 587 C C . ASP A 1 76 ? 14.551 1.272 -24.376 1.00 81.31 76 ASP A C 1
ATOM 589 O O . ASP A 1 76 ? 14.069 1.550 -23.280 1.00 81.31 76 ASP A O 1
ATOM 593 N N . PHE A 1 77 ? 14.748 0.009 -24.753 1.00 83.19 77 PHE A N 1
ATOM 594 C CA . PHE A 1 77 ? 14.223 -1.131 -24.011 1.00 83.19 77 PHE A CA 1
ATOM 595 C C . PHE A 1 77 ? 14.785 -1.221 -22.590 1.00 83.19 77 PHE A C 1
ATOM 597 O O . PHE A 1 77 ? 14.053 -1.511 -21.644 1.00 83.19 77 PHE A O 1
ATOM 604 N N . ALA A 1 78 ? 16.091 -0.995 -22.417 1.00 88.38 78 ALA A N 1
ATOM 605 C CA . ALA A 1 78 ? 16.717 -1.046 -21.098 1.00 88.38 78 ALA A CA 1
ATOM 606 C C . ALA A 1 78 ? 16.177 0.053 -20.166 1.00 88.38 78 ALA A C 1
ATOM 608 O O . ALA A 1 78 ? 15.930 -0.217 -18.987 1.00 88.38 78 ALA A O 1
ATOM 609 N N . VAL A 1 79 ? 15.969 1.265 -20.695 1.00 89.12 79 VAL A N 1
ATOM 610 C CA . VAL A 1 79 ? 15.415 2.407 -19.954 1.00 89.12 79 VAL A CA 1
ATOM 611 C C . VAL A 1 79 ? 13.944 2.173 -19.611 1.00 89.12 79 VAL A C 1
ATOM 613 O O . VAL A 1 79 ? 13.565 2.274 -18.442 1.00 89.12 79 VAL A O 1
ATOM 616 N N . GLU A 1 80 ? 13.125 1.788 -20.589 1.00 85.44 80 GLU A N 1
ATOM 617 C CA . GLU A 1 80 ? 11.712 1.470 -20.377 1.00 85.44 80 GLU A CA 1
ATOM 618 C C . GLU A 1 80 ? 11.541 0.339 -19.361 1.00 85.44 80 GLU A C 1
ATOM 620 O O . GLU A 1 80 ? 10.713 0.444 -18.460 1.00 85.44 80 GLU A O 1
ATOM 625 N N . LEU A 1 81 ? 12.350 -0.724 -19.440 1.00 85.44 81 LEU A N 1
ATOM 626 C CA . LEU A 1 81 ? 12.272 -1.859 -18.520 1.00 85.44 81 LEU A CA 1
ATOM 627 C C . LEU A 1 81 ? 12.441 -1.430 -17.058 1.00 85.44 81 LEU A C 1
ATOM 629 O O . LEU A 1 81 ? 11.649 -1.842 -16.209 1.00 85.44 81 LEU A O 1
ATOM 633 N N . VAL A 1 82 ? 13.461 -0.624 -16.743 1.00 91.50 82 VAL A N 1
ATOM 634 C CA . VAL A 1 82 ? 13.704 -0.200 -15.353 1.00 91.50 82 VAL A CA 1
ATOM 635 C C . VAL A 1 82 ? 12.659 0.802 -14.863 1.00 91.50 82 VAL A C 1
ATOM 637 O O . VAL A 1 82 ? 12.207 0.680 -13.724 1.00 91.50 82 VAL A O 1
ATOM 640 N N . LEU A 1 83 ? 12.210 1.724 -15.721 1.00 88.25 83 LEU A N 1
ATOM 641 C CA . LEU A 1 83 ? 11.173 2.695 -15.369 1.00 88.25 83 LEU A CA 1
ATOM 642 C C . LEU A 1 83 ? 9.810 2.018 -15.173 1.00 88.25 83 LEU A C 1
ATOM 644 O O . LEU A 1 83 ? 9.126 2.278 -14.184 1.00 88.25 83 LEU A O 1
ATOM 648 N N . MET A 1 84 ? 9.431 1.096 -16.062 1.00 85.38 84 MET A N 1
ATOM 649 C CA . MET A 1 84 ? 8.209 0.300 -15.924 1.00 85.38 84 MET A CA 1
ATOM 650 C C . MET A 1 84 ? 8.231 -0.547 -14.652 1.00 85.38 84 MET A C 1
ATOM 652 O O . MET A 1 84 ? 7.214 -0.640 -13.967 1.00 85.38 84 MET A O 1
ATOM 656 N N . LEU A 1 85 ? 9.372 -1.148 -14.295 1.00 86.38 85 LEU A N 1
ATOM 657 C CA . LEU A 1 85 ? 9.497 -1.875 -13.030 1.00 86.38 85 LEU A CA 1
ATOM 658 C C . LEU A 1 85 ? 9.251 -0.963 -11.828 1.00 86.38 85 LEU A C 1
ATOM 660 O O . LEU A 1 85 ? 8.521 -1.355 -10.917 1.00 86.38 85 LEU A O 1
ATOM 664 N N . ASP A 1 86 ? 9.795 0.252 -11.833 1.00 92.12 86 ASP A N 1
ATOM 665 C CA . ASP A 1 86 ? 9.577 1.223 -10.759 1.00 92.12 86 ASP A CA 1
ATOM 666 C C . ASP A 1 86 ? 8.109 1.707 -10.689 1.00 92.12 86 ASP A C 1
ATOM 668 O O . ASP A 1 86 ? 7.569 1.850 -9.590 1.00 92.12 86 ASP A O 1
ATOM 672 N N . ILE A 1 87 ? 7.421 1.860 -11.831 1.00 87.56 87 ILE A N 1
ATOM 673 C CA . ILE A 1 87 ? 5.987 2.218 -11.904 1.00 87.56 87 ILE A CA 1
ATOM 674 C C . ILE A 1 87 ? 5.083 1.073 -11.425 1.00 87.56 87 ILE A C 1
ATOM 676 O O . ILE A 1 87 ? 4.126 1.295 -10.680 1.00 87.56 87 ILE A O 1
ATOM 680 N N . PHE A 1 88 ? 5.348 -0.157 -11.866 1.00 85.00 88 PHE A N 1
ATOM 681 C CA . PHE A 1 88 ? 4.439 -1.282 -11.654 1.00 85.00 88 PHE A CA 1
ATOM 682 C C . PHE A 1 88 ? 4.669 -2.038 -10.345 1.00 85.00 88 PHE A C 1
ATOM 684 O O . PHE A 1 88 ? 3.737 -2.680 -9.857 1.00 85.00 88 PHE A O 1
ATOM 691 N N . THR A 1 89 ? 5.864 -1.968 -9.750 1.00 86.31 89 THR A N 1
ATOM 692 C CA . THR A 1 89 ? 6.155 -2.646 -8.472 1.00 86.31 89 THR A CA 1
ATOM 693 C C . THR A 1 89 ? 5.193 -2.228 -7.350 1.00 86.31 89 THR A C 1
ATOM 695 O O . THR A 1 89 ? 4.610 -3.121 -6.739 1.00 86.31 89 THR A O 1
ATOM 698 N N . PRO A 1 90 ? 4.906 -0.930 -7.116 1.00 87.69 90 PRO A N 1
ATOM 699 C CA . PRO A 1 90 ? 3.923 -0.521 -6.107 1.00 87.69 90 PRO A CA 1
ATOM 700 C C . PRO A 1 90 ? 2.528 -1.127 -6.326 1.00 87.69 90 PRO A C 1
ATOM 702 O O . PRO A 1 90 ? 1.847 -1.504 -5.377 1.00 87.69 90 PRO A O 1
ATOM 705 N N . ILE A 1 91 ? 2.106 -1.258 -7.588 1.00 85.00 91 ILE A N 1
ATOM 706 C CA . ILE A 1 91 ? 0.802 -1.831 -7.950 1.00 85.00 91 ILE A CA 1
ATOM 707 C C . ILE A 1 91 ? 0.804 -3.343 -7.722 1.00 85.00 91 ILE A C 1
ATOM 709 O O . ILE A 1 91 ? -0.165 -3.890 -7.199 1.00 85.00 91 ILE A O 1
ATOM 713 N N . LYS A 1 92 ? 1.893 -4.025 -8.088 1.00 82.81 92 LYS A N 1
ATOM 714 C CA . LYS A 1 92 ? 2.081 -5.447 -7.793 1.00 82.81 92 LYS A CA 1
ATOM 715 C C . LYS A 1 92 ? 1.996 -5.696 -6.285 1.00 82.81 92 LYS A C 1
ATOM 717 O O . LYS A 1 92 ? 1.227 -6.561 -5.877 1.00 82.81 92 LYS A O 1
ATOM 722 N N . ASP A 1 93 ? 2.725 -4.922 -5.485 1.00 85.06 93 ASP A N 1
ATOM 723 C CA . ASP A 1 93 ? 2.751 -5.062 -4.027 1.00 85.06 93 ASP A CA 1
ATOM 724 C C . ASP A 1 93 ? 1.356 -4.865 -3.420 1.00 85.06 93 ASP A C 1
ATOM 726 O O . ASP A 1 93 ? 0.943 -5.639 -2.557 1.00 85.06 93 ASP A O 1
ATOM 730 N N . LEU A 1 94 ? 0.601 -3.870 -3.900 1.00 84.56 94 LEU A N 1
ATOM 731 C CA . LEU A 1 94 ? -0.793 -3.654 -3.510 1.00 84.56 94 LEU A CA 1
ATOM 732 C C . LEU A 1 94 ? -1.661 -4.885 -3.805 1.00 84.56 94 LEU A C 1
ATOM 734 O O . LEU A 1 94 ? -2.378 -5.366 -2.928 1.00 84.56 94 LEU A O 1
ATOM 738 N N . LEU A 1 95 ? -1.599 -5.400 -5.035 1.00 79.00 95 LEU A N 1
ATOM 739 C CA . LEU A 1 95 ? -2.406 -6.545 -5.458 1.00 79.00 95 LEU A CA 1
ATOM 740 C C . LEU A 1 95 ? -2.060 -7.797 -4.649 1.00 79.00 95 LEU A C 1
ATOM 742 O O . LEU A 1 95 ? -2.961 -8.495 -4.193 1.00 79.00 95 LEU A O 1
ATOM 746 N N . GLU A 1 96 ? -0.773 -8.052 -4.413 1.00 82.25 96 GLU A N 1
ATOM 747 C CA . GLU A 1 96 ? -0.318 -9.174 -3.590 1.00 82.25 96 GLU A CA 1
ATOM 748 C C . GLU A 1 96 ? -0.752 -9.036 -2.127 1.00 82.25 96 GLU A C 1
ATOM 750 O O . GLU A 1 96 ? -1.133 -10.034 -1.515 1.00 82.25 96 GLU A O 1
ATOM 755 N N . ARG A 1 97 ? -0.738 -7.823 -1.551 1.00 81.12 97 ARG A N 1
ATOM 756 C CA . ARG A 1 97 ? -1.244 -7.582 -0.187 1.00 81.12 97 ARG A CA 1
ATOM 757 C C . ARG A 1 97 ? -2.738 -7.854 -0.098 1.00 81.12 97 ARG A C 1
ATOM 759 O O . ARG A 1 97 ? -3.163 -8.594 0.783 1.00 81.12 97 ARG A O 1
ATOM 766 N N . CYS A 1 98 ? -3.523 -7.321 -1.027 1.00 77.62 98 CYS A N 1
ATOM 767 C CA . CYS A 1 98 ? -4.970 -7.493 -1.018 1.00 77.62 98 CYS A CA 1
ATOM 768 C C . CYS A 1 98 ? -5.427 -8.932 -1.343 1.00 77.62 98 CYS A C 1
ATOM 770 O O . CYS A 1 98 ? -6.557 -9.285 -1.028 1.00 77.62 98 CYS A O 1
ATOM 772 N N . GLN A 1 99 ? -4.580 -9.772 -1.951 1.00 73.50 99 GLN A N 1
ATOM 773 C CA . GLN A 1 99 ? -4.865 -11.200 -2.177 1.00 73.50 99 GLN A CA 1
ATOM 774 C C . GLN A 1 99 ? -4.651 -12.085 -0.942 1.00 73.50 99 GLN A C 1
ATOM 776 O O . GLN A 1 99 ? -4.965 -13.275 -0.975 1.00 73.50 99 GLN A O 1
ATOM 781 N N . ARG A 1 100 ? -4.081 -11.553 0.143 1.00 76.06 100 ARG A N 1
ATOM 782 C CA . ARG A 1 100 ? -3.859 -12.332 1.364 1.00 76.06 100 ARG A CA 1
ATOM 783 C C . ARG A 1 100 ? -5.190 -12.547 2.085 1.00 76.06 100 ARG A C 1
ATOM 785 O O . ARG A 1 100 ? -5.883 -11.590 2.409 1.00 76.06 100 ARG A O 1
ATOM 792 N N . VAL A 1 101 ? -5.488 -13.808 2.394 1.00 64.88 101 VAL A N 1
ATOM 793 C CA . VAL A 1 101 ? -6.733 -14.242 3.060 1.00 64.88 101 VAL A CA 1
ATOM 794 C C . VAL A 1 101 ? -6.894 -13.629 4.459 1.00 64.88 101 VAL A C 1
ATOM 796 O O . VAL A 1 101 ? -8.004 -13.421 4.926 1.00 64.88 101 VAL A O 1
ATOM 799 N N . GLU A 1 102 ? -5.786 -13.301 5.121 1.00 71.56 102 GLU A N 1
ATOM 800 C CA . GLU A 1 102 ? -5.760 -12.811 6.506 1.00 71.56 102 GLU A CA 1
ATOM 801 C C . GLU A 1 102 ? -5.996 -11.293 6.638 1.00 71.56 102 GLU A C 1
ATOM 803 O O . GLU A 1 102 ? -5.736 -10.723 7.695 1.00 71.56 102 GLU A O 1
ATOM 808 N N . GLN A 1 103 ? -6.414 -10.605 5.572 1.00 78.56 103 GLN A N 1
ATOM 809 C CA . GLN A 1 103 ? -6.497 -9.142 5.564 1.00 78.56 103 GLN A CA 1
ATOM 810 C C . GLN A 1 103 ? -7.914 -8.637 5.791 1.00 78.56 103 GLN A C 1
ATOM 812 O O . GLN A 1 103 ? -8.860 -9.072 5.138 1.00 78.56 103 GLN A O 1
ATOM 817 N N . TYR A 1 104 ? -8.031 -7.646 6.671 1.00 84.06 104 TYR A N 1
ATOM 818 C CA . TYR A 1 104 ? -9.285 -6.952 6.916 1.00 84.06 104 TYR A CA 1
ATOM 819 C C . TYR A 1 104 ? -9.626 -5.997 5.771 1.00 84.06 104 TYR A C 1
ATOM 821 O O . TYR A 1 104 ? -8.751 -5.325 5.216 1.00 84.06 104 TYR A O 1
ATOM 829 N N . ILE A 1 105 ? -10.915 -5.891 5.446 1.00 83.12 105 ILE A N 1
ATOM 830 C CA . ILE A 1 105 ? -11.392 -5.148 4.274 1.00 83.12 105 ILE A CA 1
ATOM 831 C C . ILE A 1 105 ? -10.978 -3.667 4.276 1.00 83.12 105 ILE A C 1
ATOM 833 O O . ILE A 1 105 ? -10.674 -3.109 3.219 1.00 83.12 105 ILE A O 1
ATOM 837 N N . TRP A 1 106 ? -10.896 -3.034 5.450 1.00 87.25 106 TRP A N 1
ATOM 838 C CA . TRP A 1 106 ? -10.495 -1.629 5.587 1.00 87.25 106 TRP A CA 1
ATOM 839 C C . TRP A 1 106 ? -9.038 -1.368 5.200 1.00 87.25 106 TRP A C 1
ATOM 841 O O . TRP A 1 106 ? -8.722 -0.282 4.721 1.00 87.25 106 TRP A O 1
ATOM 851 N N . ASN A 1 107 ? -8.148 -2.355 5.323 1.00 84.88 107 ASN A N 1
ATOM 852 C CA . ASN A 1 107 ? -6.745 -2.172 4.952 1.00 84.88 107 ASN A CA 1
ATOM 853 C C . ASN A 1 107 ? -6.570 -1.901 3.456 1.00 84.88 107 ASN A C 1
ATOM 855 O O . ASN A 1 107 ? -5.672 -1.152 3.069 1.00 84.88 107 ASN A O 1
ATOM 859 N N . SER A 1 108 ? -7.464 -2.441 2.620 1.00 83.69 108 SER A N 1
ATOM 860 C CA . SER A 1 108 ? -7.447 -2.182 1.178 1.00 83.69 108 SER A CA 1
ATOM 861 C C . SER A 1 108 ? -7.576 -0.691 0.856 1.00 83.69 108 SER A C 1
ATOM 863 O O . SER A 1 108 ? -6.875 -0.198 -0.024 1.00 83.69 108 SER A O 1
ATOM 865 N N . ILE A 1 109 ? -8.396 0.049 1.609 1.00 86.75 109 ILE A N 1
ATOM 866 C CA . ILE A 1 109 ? -8.601 1.493 1.435 1.00 86.75 109 ILE A CA 1
ATOM 867 C C . ILE A 1 109 ? -7.298 2.249 1.687 1.00 86.75 109 ILE A C 1
ATOM 869 O O . ILE A 1 109 ? -6.865 3.039 0.843 1.00 86.75 109 ILE A O 1
ATOM 873 N N . LEU A 1 110 ? -6.639 1.963 2.812 1.00 83.88 110 LEU A N 1
ATOM 874 C CA . LEU A 1 110 ? -5.367 2.584 3.169 1.00 83.88 110 LEU A CA 1
ATOM 875 C C . LEU A 1 110 ? -4.281 2.284 2.128 1.00 83.88 110 LEU A C 1
ATOM 877 O O . LEU A 1 110 ? -3.629 3.204 1.640 1.00 83.88 110 LEU A O 1
ATOM 881 N N . TRP A 1 111 ? -4.104 1.017 1.746 1.00 85.75 111 TRP A N 1
ATOM 882 C CA . TRP A 1 111 ? -3.059 0.641 0.792 1.00 85.75 111 TRP A CA 1
ATOM 883 C C . TRP A 1 111 ? -3.294 1.211 -0.603 1.00 85.75 111 TRP A C 1
ATOM 885 O O . TRP A 1 111 ? -2.337 1.623 -1.261 1.00 85.75 111 TRP A O 1
ATOM 895 N N . ILE A 1 112 ? -4.548 1.261 -1.066 1.00 86.50 112 ILE A N 1
ATOM 896 C CA . ILE A 1 112 ? -4.881 1.883 -2.350 1.00 86.50 112 ILE A CA 1
ATOM 897 C C . ILE A 1 112 ? -4.525 3.368 -2.314 1.00 86.50 112 ILE A C 1
ATOM 899 O O . ILE A 1 112 ? -3.893 3.856 -3.250 1.00 86.50 112 ILE A O 1
ATOM 903 N N . ARG A 1 113 ? -4.887 4.086 -1.242 1.00 86.62 113 ARG A N 1
ATOM 904 C CA . ARG A 1 113 ? -4.548 5.508 -1.090 1.00 86.62 113 ARG A CA 1
ATOM 905 C C . ARG A 1 113 ? -3.041 5.738 -1.089 1.00 86.62 113 ARG A C 1
ATOM 907 O O . ARG A 1 113 ? -2.568 6.531 -1.899 1.00 86.62 113 ARG A O 1
ATOM 914 N N . ASP A 1 114 ? -2.300 4.996 -0.267 1.00 85.81 114 ASP A N 1
ATOM 915 C CA . ASP A 1 114 ? -0.837 5.091 -0.191 1.00 85.81 114 ASP A CA 1
ATOM 916 C C . ASP A 1 114 ? -0.190 4.799 -1.565 1.00 85.81 114 ASP A C 1
ATOM 918 O O . ASP A 1 114 ? 0.728 5.503 -1.998 1.00 85.81 114 ASP A O 1
ATOM 922 N N . THR A 1 115 ? -0.711 3.809 -2.302 1.00 88.94 115 THR A N 1
ATOM 923 C CA . THR A 1 115 ? -0.241 3.469 -3.657 1.00 88.94 115 THR A CA 1
ATOM 924 C C . THR A 1 115 ? -0.535 4.587 -4.656 1.00 88.94 115 THR A C 1
ATOM 926 O O . THR A 1 115 ? 0.342 4.953 -5.437 1.00 88.94 115 THR A O 1
ATOM 929 N N . LEU A 1 116 ? -1.737 5.170 -4.633 1.00 90.44 116 LEU A N 1
ATOM 930 C CA . LEU A 1 116 ? -2.104 6.285 -5.512 1.00 90.44 116 LEU A CA 1
ATOM 931 C C . LEU A 1 116 ? -1.245 7.527 -5.240 1.00 90.44 116 LEU A C 1
ATOM 933 O O . LEU A 1 116 ? -0.753 8.133 -6.188 1.00 90.44 116 LEU A O 1
ATOM 937 N N . GLU A 1 117 ? -0.998 7.867 -3.973 1.00 90.19 117 GLU A N 1
ATOM 938 C CA . GLU A 1 117 ? -0.111 8.976 -3.588 1.00 90.19 117 GLU A CA 1
ATOM 939 C C . GLU A 1 117 ? 1.342 8.733 -4.025 1.00 90.19 117 GLU A C 1
ATOM 941 O O . GLU A 1 117 ? 2.083 9.659 -4.372 1.00 90.19 117 GLU A O 1
ATOM 946 N N . ARG A 1 118 ? 1.790 7.474 -4.013 1.00 90.62 118 ARG A N 1
ATOM 947 C CA . ARG A 1 118 ? 3.098 7.099 -4.553 1.00 90.62 118 ARG A CA 1
ATOM 948 C C . ARG A 1 118 ? 3.145 7.237 -6.076 1.00 90.62 118 ARG A C 1
ATOM 950 O O . ARG A 1 118 ? 4.119 7.783 -6.587 1.00 90.62 118 ARG A O 1
ATOM 957 N N . LEU A 1 119 ? 2.104 6.807 -6.788 1.00 91.06 119 LEU A N 1
ATOM 958 C CA . LEU A 1 119 ? 1.997 6.965 -8.243 1.00 91.06 119 LEU A CA 1
ATOM 959 C C . LEU A 1 119 ? 1.882 8.437 -8.667 1.00 91.06 119 LEU A C 1
ATOM 961 O O . LEU A 1 119 ? 2.433 8.806 -9.700 1.00 91.06 119 LEU A O 1
ATOM 965 N N . ASP A 1 120 ? 1.228 9.293 -7.874 1.00 92.62 120 ASP A N 1
ATOM 966 C CA . ASP A 1 120 ? 1.230 10.746 -8.095 1.00 92.62 120 ASP A CA 1
ATOM 967 C C . ASP A 1 120 ? 2.656 11.305 -8.072 1.00 92.62 120 ASP A C 1
ATOM 969 O O . ASP A 1 120 ? 3.038 12.032 -8.987 1.00 92.62 120 ASP A O 1
ATOM 973 N N . ARG A 1 121 ? 3.459 10.916 -7.072 1.00 93.81 121 ARG A N 1
ATOM 974 C CA . ARG A 1 121 ? 4.866 11.329 -6.972 1.00 93.81 121 ARG A CA 1
ATOM 975 C C . ARG A 1 121 ? 5.703 10.794 -8.132 1.00 93.81 121 ARG A C 1
ATOM 977 O O . ARG A 1 121 ? 6.426 11.565 -8.745 1.00 93.81 121 ARG A O 1
ATOM 984 N N . ILE A 1 122 ? 5.565 9.512 -8.478 1.00 93.38 122 ILE A N 1
ATOM 985 C CA . ILE A 1 122 ? 6.259 8.914 -9.633 1.00 93.38 122 ILE A CA 1
ATOM 986 C C . ILE A 1 122 ? 5.915 9.671 -10.922 1.00 93.38 122 ILE A C 1
ATOM 988 O O . ILE A 1 122 ? 6.810 10.063 -11.661 1.00 93.38 122 ILE A O 1
ATOM 992 N N . SER A 1 123 ? 4.630 9.920 -11.179 1.00 93.31 123 SER A N 1
ATOM 993 C CA . SER A 1 123 ? 4.161 10.662 -12.355 1.00 93.31 123 SER A CA 1
ATOM 994 C C . SER A 1 123 ? 4.748 12.078 -12.416 1.00 93.31 123 SER A C 1
ATOM 996 O O . SER A 1 123 ? 5.174 12.491 -13.486 1.00 93.31 123 SER A O 1
ATOM 998 N N . ALA A 1 124 ? 4.815 12.796 -11.290 1.00 94.12 124 ALA A N 1
ATOM 999 C CA . ALA A 1 124 ? 5.367 14.152 -11.240 1.00 94.12 124 ALA A CA 1
ATOM 1000 C C . ALA A 1 124 ? 6.886 14.208 -11.492 1.00 94.12 124 ALA A C 1
ATOM 1002 O O . ALA A 1 124 ? 7.379 15.180 -12.059 1.00 94.12 124 ALA A O 1
ATOM 1003 N N . GLU A 1 125 ? 7.630 13.184 -11.068 1.00 95.44 125 GLU A N 1
ATOM 1004 C CA . GLU A 1 125 ? 9.068 13.066 -11.341 1.00 95.44 125 GLU A CA 1
ATOM 1005 C C . GLU A 1 125 ? 9.332 12.694 -12.810 1.00 95.44 125 GLU A C 1
ATOM 1007 O O . GLU A 1 125 ? 10.231 13.250 -13.433 1.00 95.44 125 GLU A O 1
ATOM 1012 N N . LEU A 1 126 ? 8.523 11.797 -13.392 1.00 92.81 126 LEU A N 1
ATOM 1013 C CA . LEU A 1 126 ? 8.649 11.397 -14.801 1.00 92.81 126 LEU A CA 1
ATOM 1014 C C . LEU A 1 126 ? 8.366 12.551 -15.771 1.00 92.81 126 LEU A C 1
ATOM 1016 O O . LEU A 1 126 ? 9.045 12.666 -16.784 1.00 92.81 126 LEU A O 1
ATOM 1020 N N . GLU A 1 127 ? 7.411 13.431 -15.454 1.00 91.44 127 GLU A N 1
ATOM 1021 C CA . GLU A 1 127 ? 7.095 14.619 -16.268 1.00 91.44 127 GLU A CA 1
ATOM 1022 C C . GLU A 1 127 ? 8.269 15.613 -16.379 1.00 91.44 127 GLU A C 1
ATOM 1024 O O . GLU A 1 127 ? 8.291 16.440 -17.290 1.00 91.44 127 GLU A O 1
ATOM 1029 N N . GLN A 1 128 ? 9.250 15.533 -15.472 1.00 91.88 128 GLN A N 1
ATOM 1030 C CA . GLN A 1 128 ? 10.442 16.388 -15.460 1.00 91.88 128 GLN A CA 1
ATOM 1031 C C . GLN A 1 128 ? 11.630 15.780 -16.222 1.00 91.88 128 GLN A C 1
ATOM 1033 O O . GLN A 1 128 ? 12.676 16.423 -16.336 1.00 91.88 128 GLN A O 1
ATOM 1038 N N . LEU A 1 129 ? 11.505 14.547 -16.721 1.00 91.31 129 LEU A N 1
ATOM 1039 C CA . LEU A 1 129 ? 12.562 13.890 -17.482 1.00 91.31 129 LEU A CA 1
ATOM 1040 C C . LEU A 1 129 ? 12.545 14.374 -18.930 1.00 91.31 129 LEU A C 1
ATOM 1042 O O . LEU A 1 129 ? 11.570 14.181 -19.654 1.00 91.31 129 LEU A O 1
ATOM 1046 N N . HIS A 1 130 ? 13.654 14.966 -19.368 1.00 87.69 130 HIS A N 1
ATOM 1047 C CA . HIS A 1 130 ? 13.828 15.381 -20.760 1.00 87.69 130 HIS A CA 1
ATOM 1048 C C . HIS A 1 130 ? 14.995 14.666 -21.431 1.00 87.69 130 HIS A C 1
ATOM 1050 O O . HIS A 1 130 ? 15.026 14.561 -22.652 1.00 87.69 130 HIS A O 1
ATOM 1056 N N . LYS A 1 131 ? 15.976 14.199 -20.652 1.00 90.56 131 LYS A N 1
ATOM 1057 C CA . LYS A 1 131 ? 17.173 13.523 -21.156 1.00 90.56 131 LYS A CA 1
ATOM 1058 C C . LYS A 1 131 ? 17.561 12.366 -20.245 1.00 90.56 131 LYS A C 1
ATOM 1060 O O . LYS A 1 131 ? 17.241 12.350 -19.060 1.00 90.56 131 LYS A O 1
ATOM 1065 N N . LEU A 1 132 ? 18.344 11.430 -20.774 1.00 89.38 132 LEU A N 1
ATOM 1066 C CA . LEU A 1 132 ? 18.832 10.277 -20.008 1.00 89.38 132 LEU A CA 1
ATOM 1067 C C . LEU A 1 132 ? 19.685 10.654 -18.791 1.00 89.38 132 LEU A C 1
ATOM 1069 O O . LEU A 1 132 ? 19.650 9.957 -17.780 1.00 89.38 132 LEU A O 1
ATOM 1073 N N . ASP A 1 133 ? 20.407 11.772 -18.849 1.00 90.44 133 ASP A N 1
ATOM 1074 C CA . ASP A 1 133 ? 21.198 12.255 -17.711 1.00 90.44 133 ASP A CA 1
ATOM 1075 C C . ASP A 1 133 ? 20.319 12.606 -16.497 1.00 90.44 133 ASP A C 1
ATOM 1077 O O . ASP A 1 133 ? 20.769 12.513 -15.348 1.00 90.44 133 ASP A O 1
ATOM 1081 N N . ASP A 1 134 ? 19.045 12.948 -16.723 1.00 91.88 134 ASP A N 1
ATOM 1082 C CA . ASP A 1 134 ? 18.094 13.286 -15.663 1.00 91.88 134 ASP A CA 1
ATOM 1083 C C . ASP A 1 134 ? 17.701 12.056 -14.823 1.00 91.88 134 ASP A C 1
ATOM 1085 O O . ASP A 1 134 ? 17.348 12.206 -13.652 1.00 91.88 134 ASP A O 1
ATOM 1089 N N . LEU A 1 135 ? 17.877 10.829 -15.340 1.00 93.56 135 LEU A N 1
ATOM 1090 C CA . LEU A 1 135 ? 17.642 9.584 -14.588 1.00 93.56 135 LEU A CA 1
ATOM 1091 C C . LEU A 1 135 ? 18.470 9.524 -13.295 1.00 93.56 135 LEU A C 1
ATOM 1093 O O . LEU A 1 135 ? 18.069 8.906 -12.306 1.00 93.56 135 LEU A O 1
ATOM 1097 N N . SER A 1 136 ? 19.631 10.186 -13.278 1.00 92.88 136 SER A N 1
ATOM 1098 C CA . SER A 1 136 ? 20.509 10.265 -12.107 1.00 92.88 136 SER A CA 1
ATOM 1099 C C . SER A 1 136 ? 19.956 11.143 -10.974 1.00 92.88 136 SER A C 1
ATOM 1101 O O . SER A 1 136 ? 20.414 11.039 -9.835 1.00 92.88 136 SER A O 1
ATOM 1103 N N . ARG A 1 137 ? 18.964 11.993 -11.256 1.00 93.19 137 ARG A N 1
ATOM 1104 C CA . ARG A 1 137 ? 18.355 12.910 -10.281 1.00 93.19 137 ARG A CA 1
ATOM 1105 C C . ARG A 1 137 ? 17.124 12.325 -9.600 1.00 93.19 137 ARG A C 1
ATOM 1107 O O . ARG A 1 137 ? 16.741 12.820 -8.544 1.00 93.19 137 ARG A O 1
ATOM 1114 N N . LEU A 1 138 ? 16.550 11.260 -10.161 1.00 94.25 138 LEU A N 1
ATOM 1115 C CA . LEU A 1 138 ? 15.334 10.650 -9.635 1.00 94.25 138 LEU A CA 1
ATOM 1116 C C . LEU A 1 138 ? 15.498 10.203 -8.165 1.00 94.25 138 LEU A C 1
ATOM 1118 O O . LEU A 1 138 ? 16.560 9.696 -7.768 1.00 94.25 138 LEU A O 1
ATOM 1122 N N . PRO A 1 139 ? 14.458 10.332 -7.325 1.00 93.00 139 PRO A N 1
ATOM 1123 C CA . PRO A 1 139 ? 14.530 9.876 -5.944 1.00 93.00 139 PRO A CA 1
ATOM 1124 C C . PRO A 1 139 ? 14.674 8.349 -5.867 1.00 93.00 139 PRO A C 1
ATOM 1126 O O . PRO A 1 139 ? 13.805 7.605 -6.318 1.00 93.00 139 PRO A O 1
ATOM 1129 N N . SER A 1 140 ? 15.741 7.855 -5.232 1.00 91.88 140 SER A N 1
ATOM 1130 C CA . SER A 1 140 ? 16.050 6.412 -5.153 1.00 91.88 140 SER A CA 1
ATOM 1131 C C . SER A 1 140 ? 14.990 5.571 -4.443 1.00 91.88 140 SER A C 1
ATOM 1133 O O . SER A 1 140 ? 14.870 4.380 -4.713 1.00 91.88 140 SER A O 1
ATOM 1135 N N . HIS A 1 141 ? 14.206 6.178 -3.554 1.00 88.31 141 HIS A N 1
ATOM 1136 C CA . HIS A 1 141 ? 13.101 5.506 -2.873 1.00 88.31 141 HIS A CA 1
ATOM 1137 C C . HIS A 1 141 ? 11.862 5.325 -3.770 1.00 88.31 141 HIS A C 1
ATOM 1139 O O . HIS A 1 141 ? 11.053 4.436 -3.510 1.00 88.31 141 HIS A O 1
ATOM 1145 N N . LEU A 1 142 ? 11.711 6.142 -4.819 1.00 91.06 142 LEU A N 1
ATOM 1146 C CA . LEU A 1 142 ? 10.639 6.014 -5.813 1.00 91.06 142 LEU A CA 1
ATOM 1147 C C . LEU A 1 142 ? 11.085 5.188 -7.020 1.00 91.06 142 LEU A C 1
ATOM 1149 O O . LEU A 1 142 ? 10.296 4.389 -7.512 1.00 91.06 142 LEU A O 1
ATOM 1153 N N . PHE A 1 143 ? 12.348 5.339 -7.429 1.00 95.44 143 PHE A N 1
ATOM 1154 C CA . PHE A 1 143 ? 12.925 4.717 -8.622 1.00 95.44 143 PHE A CA 1
ATOM 1155 C C . PHE A 1 143 ? 14.152 3.840 -8.308 1.00 95.44 143 PHE A C 1
ATOM 1157 O O . PHE A 1 143 ? 15.264 4.136 -8.763 1.00 95.44 143 PHE A O 1
ATOM 1164 N N . PRO A 1 144 ? 14.017 2.795 -7.474 1.00 94.12 144 PRO A N 1
ATOM 1165 C CA . PRO A 1 144 ? 15.154 1.988 -7.038 1.00 94.12 144 PRO A CA 1
ATOM 1166 C C . PRO A 1 144 ? 15.858 1.247 -8.186 1.00 94.12 144 PRO A C 1
ATOM 1168 O O . PRO A 1 144 ? 17.089 1.150 -8.167 1.00 94.12 144 PRO A O 1
ATOM 1171 N N . HIS A 1 145 ? 15.129 0.737 -9.188 1.00 93.94 145 HIS A N 1
ATOM 1172 C CA . HIS A 1 145 ? 15.741 0.016 -10.312 1.00 93.94 145 HIS A CA 1
ATOM 1173 C C . HIS A 1 145 ? 16.452 0.975 -11.259 1.00 93.94 145 HIS A C 1
ATOM 1175 O O . HIS A 1 145 ? 17.594 0.721 -11.646 1.00 93.94 145 HIS A O 1
ATOM 1181 N N . THR A 1 146 ? 15.803 2.092 -11.586 1.00 95.00 146 THR A N 1
ATOM 1182 C CA . THR A 1 146 ? 16.359 3.114 -12.475 1.00 95.00 146 THR A CA 1
ATOM 1183 C C . THR A 1 146 ? 17.598 3.747 -11.858 1.00 95.00 146 THR A C 1
ATOM 1185 O O . THR A 1 146 ? 18.648 3.818 -12.495 1.00 95.00 146 THR A O 1
ATOM 1188 N N . ARG A 1 147 ? 17.540 4.137 -10.577 1.00 95.69 147 ARG A N 1
ATOM 1189 C CA . ARG A 1 147 ? 18.673 4.795 -9.908 1.00 95.69 147 ARG A CA 1
ATOM 1190 C C . ARG A 1 147 ? 19.889 3.906 -9.748 1.00 95.69 147 ARG A C 1
ATOM 1192 O O . ARG A 1 147 ? 21.002 4.422 -9.782 1.00 95.69 147 ARG A O 1
ATOM 1199 N N . LYS A 1 148 ? 19.694 2.593 -9.644 1.00 95.56 148 LYS A N 1
ATOM 1200 C CA . LYS A 1 148 ? 20.788 1.620 -9.634 1.00 95.56 148 LYS A CA 1
ATOM 1201 C C . LYS A 1 148 ? 21.601 1.624 -10.935 1.00 95.56 148 LYS A C 1
ATOM 1203 O O . LYS A 1 148 ? 22.790 1.339 -10.883 1.00 95.56 148 LYS A O 1
ATOM 1208 N N . HIS A 1 149 ? 20.974 1.946 -12.068 1.00 95.69 149 HIS A N 1
ATOM 1209 C CA . HIS A 1 149 ? 21.574 1.838 -13.405 1.00 95.69 149 HIS A CA 1
ATOM 1210 C C . HIS A 1 149 ? 21.710 3.172 -14.146 1.00 95.69 149 HIS A C 1
ATOM 1212 O O . HIS A 1 149 ? 22.194 3.194 -15.272 1.00 95.69 149 HIS A O 1
ATOM 1218 N N . ALA A 1 150 ? 21.319 4.291 -13.531 1.00 94.06 150 ALA A N 1
ATOM 1219 C CA . ALA A 1 150 ? 21.249 5.596 -14.189 1.00 94.06 150 ALA A CA 1
ATOM 1220 C C . ALA A 1 150 ? 22.569 6.021 -14.864 1.00 94.06 150 ALA A C 1
ATOM 1222 O O . ALA A 1 150 ? 22.557 6.488 -16.000 1.00 94.06 150 ALA A O 1
ATOM 1223 N N . GLU A 1 151 ? 23.712 5.821 -14.197 1.00 92.50 151 GLU A N 1
ATOM 1224 C CA . GLU A 1 151 ? 25.024 6.162 -14.768 1.00 92.50 151 GLU A CA 1
ATOM 1225 C C . GLU A 1 151 ? 25.425 5.260 -15.941 1.00 92.50 151 GLU A C 1
ATOM 1227 O O . GLU A 1 151 ? 26.077 5.725 -16.877 1.00 92.50 151 GLU A O 1
ATOM 1232 N N . GLU A 1 152 ? 25.066 3.974 -15.891 1.00 93.88 152 GLU A N 1
ATOM 1233 C CA . GLU A 1 152 ? 25.320 3.040 -16.990 1.00 93.88 152 GLU A CA 1
ATOM 1234 C C . GLU A 1 152 ? 24.465 3.417 -18.200 1.00 93.88 152 GLU A C 1
ATOM 1236 O O . GLU A 1 152 ? 24.996 3.570 -19.301 1.00 93.88 152 GLU A O 1
ATOM 1241 N N . LEU A 1 153 ? 23.169 3.655 -17.984 1.00 92.31 153 LEU A N 1
ATOM 1242 C CA . LEU A 1 153 ? 22.212 3.968 -19.043 1.00 92.31 153 LEU A CA 1
ATOM 1243 C C . LEU A 1 153 ? 22.569 5.269 -19.772 1.00 92.31 153 LEU A C 1
ATOM 1245 O O . LEU A 1 153 ? 22.509 5.300 -21.001 1.00 92.31 153 LEU A O 1
ATOM 1249 N N . GLY A 1 154 ? 23.037 6.299 -19.055 1.00 88.31 154 GLY A N 1
ATOM 1250 C CA . GLY A 1 154 ? 23.550 7.536 -19.665 1.00 88.31 154 GLY A CA 1
ATOM 1251 C C . GLY A 1 154 ? 24.799 7.319 -20.533 1.00 88.31 154 GLY A C 1
ATOM 1252 O O . GLY A 1 154 ? 25.022 8.030 -21.509 1.00 88.31 154 GLY A O 1
ATOM 1253 N N . LYS A 1 155 ? 25.584 6.275 -20.244 1.00 91.06 155 LYS A N 1
ATOM 1254 C CA . LYS A 1 155 ? 26.767 5.865 -21.021 1.00 91.06 155 LYS A CA 1
ATOM 1255 C C . LYS A 1 155 ? 26.460 4.778 -22.055 1.00 91.06 155 LYS A C 1
ATOM 1257 O O . LYS A 1 155 ? 27.397 4.152 -22.543 1.00 91.06 155 LYS A O 1
ATOM 1262 N N . ARG A 1 156 ? 25.180 4.541 -22.379 1.00 90.31 156 ARG A N 1
ATOM 1263 C CA . ARG A 1 156 ? 24.720 3.471 -23.288 1.00 90.31 156 ARG A CA 1
ATOM 1264 C C . ARG A 1 156 ? 25.132 2.072 -22.823 1.00 90.31 156 ARG A C 1
ATOM 1266 O O . ARG A 1 156 ? 25.478 1.212 -23.628 1.00 90.31 156 ARG A O 1
ATOM 1273 N N . LYS A 1 157 ? 25.088 1.830 -21.514 1.00 92.62 157 LYS A N 1
ATOM 1274 C CA . LYS A 1 157 ? 25.387 0.531 -20.909 1.00 92.62 157 LYS A CA 1
ATOM 1275 C C . LYS A 1 157 ? 24.253 0.047 -20.025 1.00 92.62 157 LYS A C 1
ATOM 1277 O O . LYS A 1 157 ? 23.503 0.840 -19.466 1.00 92.62 157 LYS A O 1
ATOM 1282 N N . PHE A 1 158 ? 24.159 -1.268 -19.874 1.00 92.94 158 PHE A N 1
ATOM 1283 C CA . PHE A 1 158 ? 23.292 -1.889 -18.880 1.00 92.94 158 PHE A CA 1
ATOM 1284 C C . PHE A 1 158 ? 23.853 -3.244 -18.457 1.00 92.94 158 PHE A C 1
ATOM 1286 O O . PHE A 1 158 ? 24.118 -4.107 -19.299 1.00 92.94 158 PHE A O 1
ATOM 1293 N N . PHE A 1 159 ? 24.062 -3.439 -17.155 1.00 90.69 159 PHE A N 1
ATOM 1294 C CA . PHE A 1 159 ? 24.761 -4.604 -16.608 1.00 90.69 159 PHE A CA 1
ATOM 1295 C C . PHE A 1 159 ? 26.153 -4.820 -17.237 1.00 90.69 159 PHE A C 1
ATOM 1297 O O . PHE A 1 159 ? 26.542 -5.958 -17.541 1.00 90.69 159 PHE A O 1
ATOM 1304 N N . ASP A 1 160 ? 26.901 -3.731 -17.432 1.00 87.56 160 ASP A N 1
ATOM 1305 C CA . ASP A 1 160 ? 28.202 -3.670 -18.129 1.00 87.56 160 ASP A CA 1
ATOM 1306 C C . ASP A 1 160 ? 28.179 -4.051 -19.622 1.00 87.56 160 ASP A C 1
ATOM 1308 O O . ASP A 1 160 ? 29.236 -4.257 -20.224 1.00 87.56 160 ASP A O 1
ATOM 1312 N N . LEU A 1 161 ? 27.005 -4.207 -20.236 1.00 88.31 161 LEU A N 1
ATOM 1313 C CA . LEU A 1 161 ? 26.885 -4.507 -21.662 1.00 88.31 161 LEU A CA 1
ATOM 1314 C C . LEU A 1 161 ? 26.648 -3.226 -22.455 1.00 88.31 161 LEU A C 1
ATOM 1316 O O . LEU A 1 161 ? 25.798 -2.429 -22.076 1.00 88.31 161 LEU A O 1
ATOM 1320 N N . GLU A 1 162 ? 27.360 -3.064 -23.571 1.00 89.88 162 GLU A N 1
ATOM 1321 C CA . GLU A 1 162 ? 27.112 -1.980 -24.529 1.00 89.88 162 GLU A CA 1
ATOM 1322 C C . GLU A 1 162 ? 25.739 -2.165 -25.186 1.00 89.88 162 GLU A C 1
ATOM 1324 O O . GLU A 1 162 ? 25.470 -3.217 -25.789 1.00 89.88 162 GLU A O 1
ATOM 1329 N N . LEU A 1 163 ? 24.901 -1.139 -25.084 1.00 87.56 163 LEU A N 1
ATOM 1330 C CA . LEU A 1 163 ? 23.574 -1.069 -25.685 1.00 87.56 163 LEU A CA 1
ATOM 1331 C C . LEU A 1 163 ? 23.661 -0.591 -27.135 1.00 87.56 163 LEU A C 1
ATOM 1333 O O . LEU A 1 163 ? 24.620 0.064 -27.544 1.00 87.56 163 LEU A O 1
ATOM 1337 N N . LEU A 1 164 ? 22.649 -0.950 -27.915 1.00 83.88 164 LEU A N 1
ATOM 1338 C CA . LEU A 1 164 ? 22.455 -0.444 -29.270 1.00 83.88 164 LEU A CA 1
ATOM 1339 C C . LEU A 1 164 ? 21.506 0.756 -29.242 1.00 83.88 164 LEU A C 1
ATOM 1341 O O . LEU A 1 164 ? 20.783 0.956 -28.265 1.00 83.88 164 LEU A O 1
ATOM 1345 N N . ASP A 1 165 ? 21.498 1.540 -30.317 1.00 77.94 165 ASP A N 1
ATOM 1346 C CA . ASP A 1 165 ? 20.477 2.572 -30.494 1.00 77.94 165 ASP A CA 1
ATOM 1347 C C . ASP A 1 165 ? 19.078 1.930 -30.497 1.00 77.94 165 ASP A C 1
ATOM 1349 O O . ASP A 1 165 ? 18.911 0.796 -30.961 1.00 77.94 165 ASP A O 1
ATOM 1353 N N . GLY A 1 166 ? 18.093 2.636 -29.943 1.00 70.31 166 GLY A N 1
ATOM 1354 C CA . GLY A 1 166 ? 16.710 2.167 -29.869 1.00 70.31 166 GLY A CA 1
ATOM 1355 C C . GLY A 1 166 ? 15.982 2.320 -31.198 1.00 70.31 166 GLY A C 1
ATOM 1356 O O . GLY A 1 166 ? 16.197 3.295 -31.913 1.00 70.31 166 GLY A O 1
ATOM 1357 N N . TRP A 1 167 ? 15.114 1.373 -31.549 1.00 66.56 167 TRP A N 1
ATOM 1358 C CA . TRP A 1 167 ? 14.402 1.411 -32.830 1.00 66.56 167 TRP A CA 1
ATOM 1359 C C . TRP A 1 167 ? 12.932 1.032 -32.681 1.00 66.56 167 TRP A C 1
ATOM 1361 O O . TRP A 1 167 ? 12.592 -0.056 -32.206 1.00 66.56 167 TRP A O 1
ATOM 1371 N N . LEU A 1 168 ? 12.060 1.891 -33.206 1.00 65.50 168 LEU A N 1
ATOM 1372 C CA . LEU A 1 168 ? 10.622 1.684 -33.274 1.00 65.50 168 LEU A CA 1
ATOM 1373 C C . LEU A 1 168 ? 10.215 1.211 -34.674 1.00 65.50 168 LEU A C 1
ATOM 1375 O O . LEU A 1 168 ? 10.725 1.671 -35.695 1.00 65.50 168 LEU A O 1
ATOM 1379 N N . THR A 1 169 ? 9.240 0.312 -34.729 1.00 61.41 169 THR A N 1
ATOM 1380 C CA . THR A 1 169 ? 8.600 -0.116 -35.975 1.00 61.41 169 THR A CA 1
ATOM 1381 C C . THR A 1 169 ? 7.312 0.671 -36.196 1.00 61.41 169 THR A C 1
ATOM 1383 O O . THR A 1 169 ? 6.388 0.533 -35.396 1.00 61.41 169 THR A O 1
ATOM 1386 N N . ARG A 1 170 ? 7.225 1.468 -37.269 1.00 60.91 170 ARG A N 1
ATOM 1387 C CA . ARG A 1 170 ? 6.014 2.213 -37.660 1.00 60.91 170 ARG A CA 1
ATOM 1388 C C . ARG A 1 170 ? 5.380 1.599 -38.922 1.00 60.91 170 ARG A C 1
ATOM 1390 O O . ARG A 1 170 ? 6.106 1.109 -39.793 1.00 60.91 170 ARG A O 1
ATOM 1397 N N . PRO A 1 171 ? 4.039 1.599 -39.054 1.00 55.03 171 PRO A N 1
ATOM 1398 C CA . PRO A 1 171 ? 3.383 1.228 -40.306 1.00 55.03 171 PRO A CA 1
ATOM 1399 C C . PRO A 1 171 ? 3.791 2.209 -41.409 1.00 55.03 171 PRO A C 1
ATOM 1401 O O . PRO A 1 171 ? 3.641 3.417 -41.234 1.00 55.03 171 PRO A O 1
ATOM 1404 N N . SER A 1 172 ? 4.294 1.711 -42.542 1.00 57.66 172 SER A N 1
ATOM 1405 C CA . SER A 1 172 ? 4.754 2.589 -43.621 1.00 57.66 172 SER A CA 1
ATOM 1406 C C . SER A 1 172 ? 3.577 3.363 -44.249 1.00 57.66 172 SER A C 1
ATOM 1408 O O . SER A 1 172 ? 2.607 2.742 -44.710 1.00 57.66 172 SER A O 1
ATOM 1410 N N . PRO A 1 173 ? 3.622 4.710 -44.303 1.00 49.69 173 PRO A N 1
ATOM 1411 C CA . PRO A 1 173 ? 2.561 5.517 -44.891 1.00 49.69 173 PRO A CA 1
ATOM 1412 C C . PRO A 1 173 ? 2.697 5.524 -46.421 1.00 49.69 173 PRO A C 1
ATOM 1414 O O . PRO A 1 173 ? 3.180 6.476 -47.027 1.00 49.69 173 PRO A O 1
ATOM 1417 N N . GLY A 1 174 ? 2.272 4.444 -47.082 1.00 50.72 174 GLY A N 1
ATOM 1418 C CA . GLY A 1 174 ? 2.362 4.375 -48.540 1.00 50.72 174 GLY A CA 1
ATOM 1419 C C . GLY A 1 174 ? 1.843 3.088 -49.174 1.00 50.72 174 GLY A C 1
ATOM 1420 O O . GLY A 1 174 ? 2.537 2.086 -49.210 1.00 50.72 174 GLY A O 1
ATOM 1421 N N . ARG A 1 175 ? 0.654 3.191 -49.785 1.00 43.28 175 ARG A N 1
ATOM 1422 C CA . ARG A 1 175 ? 0.068 2.316 -50.825 1.00 43.28 175 ARG A CA 1
ATOM 1423 C C . ARG A 1 175 ? -0.139 0.832 -50.479 1.00 43.28 175 ARG A C 1
ATOM 1425 O O . ARG A 1 175 ? 0.712 -0.010 -50.702 1.00 43.28 175 ARG A O 1
ATOM 1432 N N . GLY A 1 176 ? -1.398 0.523 -50.158 1.00 45.94 176 GLY A N 1
ATOM 1433 C CA . GLY A 1 176 ? -2.090 -0.664 -50.671 1.00 45.94 176 GLY A CA 1
ATOM 1434 C C . GLY A 1 176 ? -1.569 -2.027 -50.210 1.00 45.94 176 GLY A C 1
ATOM 1435 O O . GLY A 1 176 ? -0.754 -2.637 -50.881 1.00 45.94 176 GLY A O 1
ATOM 1436 N N . LYS A 1 177 ? -2.182 -2.548 -49.139 1.00 47.78 177 LYS A N 1
ATOM 1437 C CA . LYS A 1 177 ? -2.343 -3.985 -48.839 1.00 47.78 177 LYS A CA 1
ATOM 1438 C C . LYS A 1 177 ? -1.102 -4.878 -49.079 1.00 47.78 177 LYS A C 1
ATOM 1440 O O . LYS A 1 177 ? -1.166 -5.769 -49.915 1.00 47.78 177 LYS A O 1
ATOM 1445 N N . SER A 1 178 ? -0.044 -4.690 -48.282 1.00 43.41 178 SER A N 1
ATOM 1446 C CA . SER A 1 178 ? 0.672 -5.760 -47.543 1.00 43.41 178 SER A CA 1
ATOM 1447 C C . SER A 1 178 ? 1.957 -5.225 -46.882 1.00 43.41 178 SER A C 1
ATOM 1449 O O . SER A 1 178 ? 2.893 -4.856 -47.584 1.00 43.41 178 SER A O 1
ATOM 1451 N N . ASP A 1 179 ? 1.995 -5.233 -45.546 1.00 49.12 179 ASP A N 1
ATOM 1452 C CA . ASP A 1 179 ? 3.166 -5.474 -44.679 1.00 49.12 179 ASP A CA 1
ATOM 1453 C C . ASP A 1 179 ? 4.487 -4.719 -44.946 1.00 49.12 179 ASP A C 1
ATOM 1455 O O . ASP A 1 179 ? 5.558 -5.326 -45.003 1.00 49.12 179 ASP A O 1
ATOM 1459 N N . GLY A 1 180 ? 4.450 -3.389 -45.045 1.00 51.50 180 GLY A N 1
ATOM 1460 C CA . GLY A 1 180 ? 5.654 -2.557 -44.938 1.00 51.50 180 GLY A CA 1
ATOM 1461 C C . GLY A 1 180 ? 5.847 -2.033 -43.513 1.00 51.50 180 GLY A C 1
ATOM 1462 O O . GLY A 1 180 ? 5.089 -1.165 -43.082 1.00 51.50 180 GLY A O 1
ATOM 1463 N N . VAL A 1 181 ? 6.852 -2.536 -42.791 1.00 57.00 181 VAL A N 1
ATOM 1464 C CA . VAL A 1 181 ? 7.299 -1.976 -41.504 1.00 57.00 181 VAL A CA 1
ATOM 1465 C C . VAL A 1 181 ? 8.485 -1.053 -41.758 1.00 57.00 181 VAL A C 1
ATOM 1467 O O . VAL A 1 181 ? 9.503 -1.494 -42.292 1.00 57.00 181 VAL A O 1
ATOM 1470 N N . GLU A 1 182 ? 8.361 0.211 -41.367 1.00 58.81 182 GLU A N 1
ATOM 1471 C CA . GLU A 1 182 ? 9.463 1.169 -41.369 1.00 58.81 182 GLU A CA 1
ATOM 1472 C C . GLU A 1 182 ? 10.139 1.171 -39.997 1.00 58.81 182 GLU A C 1
ATOM 1474 O O . GLU A 1 182 ? 9.466 1.230 -38.966 1.00 58.81 182 GLU A O 1
ATOM 1479 N N . TRP A 1 183 ? 11.466 1.077 -39.983 1.00 64.69 183 TRP A N 1
ATOM 1480 C CA . TRP A 1 183 ? 12.259 1.175 -38.762 1.00 64.69 183 TRP A CA 1
ATOM 1481 C C . TRP A 1 183 ? 12.739 2.607 -38.602 1.00 64.69 183 TRP A C 1
ATOM 1483 O O . TRP A 1 183 ? 13.456 3.122 -39.457 1.00 64.69 183 TRP A O 1
ATOM 1493 N N . VAL A 1 184 ? 12.337 3.233 -37.505 1.00 68.38 184 VAL A N 1
ATOM 1494 C CA . VAL A 1 184 ? 12.690 4.610 -37.171 1.00 68.38 184 VAL A CA 1
ATOM 1495 C C . VAL A 1 184 ? 13.453 4.593 -35.855 1.00 68.38 184 VAL A C 1
ATOM 1497 O O . VAL A 1 184 ? 13.134 3.804 -34.964 1.00 68.38 184 VAL A O 1
ATOM 1500 N N . LEU A 1 185 ? 14.482 5.429 -35.754 1.00 73.81 185 LEU A N 1
ATOM 1501 C CA . LEU A 1 185 ? 15.218 5.634 -34.513 1.00 73.81 185 LEU A CA 1
ATOM 1502 C C . LEU A 1 185 ? 14.235 6.099 -33.430 1.00 73.81 185 LEU A C 1
ATOM 1504 O O . LEU A 1 185 ? 13.437 7.001 -33.680 1.00 73.81 185 LEU A O 1
ATOM 1508 N N . TYR A 1 186 ? 14.261 5.444 -32.272 1.00 78.06 186 TYR A N 1
ATOM 1509 C CA . TYR A 1 186 ? 13.399 5.788 -31.147 1.00 78.06 186 TYR A CA 1
ATOM 1510 C C . TYR A 1 186 ? 14.192 6.655 -30.177 1.00 78.06 186 TYR A C 1
ATOM 1512 O O . TYR A 1 186 ? 15.063 6.166 -29.451 1.00 78.06 186 TYR A O 1
ATOM 1520 N N . GLU A 1 187 ? 13.953 7.959 -30.252 1.00 81.31 187 GLU A N 1
ATOM 1521 C CA . GLU A 1 187 ? 14.769 8.947 -29.551 1.00 81.31 187 GLU A CA 1
ATOM 1522 C C . GLU A 1 187 ? 14.452 8.983 -28.049 1.00 81.31 187 GLU A C 1
ATOM 1524 O O . GLU A 1 187 ? 13.316 8.703 -27.651 1.00 81.31 187 GLU A O 1
ATOM 1529 N N . PRO A 1 188 ? 15.423 9.368 -27.197 1.00 85.62 188 PRO A N 1
ATOM 1530 C CA . PRO A 1 188 ? 15.221 9.475 -25.757 1.00 85.62 188 PRO A CA 1
ATOM 1531 C C . PRO A 1 188 ? 14.014 10.281 -25.319 1.00 85.62 188 PRO A C 1
ATOM 1533 O O . PRO A 1 188 ? 13.317 9.879 -24.390 1.00 85.62 188 PRO A O 1
ATOM 1536 N N . GLU A 1 189 ? 13.738 11.395 -25.985 1.00 86.75 189 GLU A N 1
ATOM 1537 C CA . GLU A 1 189 ? 12.580 12.212 -25.657 1.00 86.75 189 GLU A CA 1
ATOM 1538 C C . GLU A 1 189 ? 11.260 11.473 -25.924 1.00 86.75 189 GLU A C 1
ATOM 1540 O O . GLU A 1 189 ? 10.308 11.659 -25.167 1.00 86.75 189 GLU A O 1
ATOM 1545 N N . GLU A 1 190 ? 11.198 10.620 -26.956 1.00 81.69 190 GLU A N 1
ATOM 1546 C CA . GLU A 1 190 ? 9.980 9.891 -27.325 1.00 81.69 190 GLU A CA 1
ATOM 1547 C C . GLU A 1 190 ? 9.652 8.798 -26.289 1.00 81.69 190 GLU A C 1
ATOM 1549 O O . GLU A 1 190 ? 8.551 8.801 -25.739 1.00 81.69 190 GLU A O 1
ATOM 1554 N N . TYR A 1 191 ? 10.597 7.914 -25.934 1.00 80.06 191 TYR A N 1
ATOM 1555 C CA . TYR A 1 191 ? 10.303 6.847 -24.958 1.00 80.06 191 TYR A CA 1
ATOM 1556 C C . TYR A 1 191 ? 10.173 7.340 -23.515 1.00 80.06 191 TYR A C 1
ATOM 1558 O O . TYR A 1 191 ? 9.409 6.775 -22.732 1.00 80.06 191 TYR A O 1
ATOM 1566 N N . LEU A 1 192 ? 10.872 8.414 -23.126 1.00 86.94 192 LEU A N 1
ATOM 1567 C CA . LEU A 1 192 ? 10.654 9.029 -21.812 1.00 86.94 192 LEU A CA 1
ATOM 1568 C C . LEU A 1 192 ? 9.249 9.638 -21.718 1.00 86.94 192 LEU A C 1
ATOM 1570 O O . LEU A 1 192 ? 8.591 9.507 -20.682 1.00 86.94 192 LEU A O 1
ATOM 1574 N N . HIS A 1 193 ? 8.773 10.255 -22.805 1.00 85.25 193 HIS A N 1
ATOM 1575 C CA . HIS A 1 193 ? 7.415 10.778 -22.888 1.00 85.25 193 HIS A CA 1
ATOM 1576 C C . HIS A 1 193 ? 6.367 9.660 -22.817 1.00 85.25 193 HIS A C 1
ATOM 1578 O O . HIS A 1 193 ? 5.441 9.757 -22.012 1.00 85.25 193 HIS A O 1
ATOM 1584 N N . ASP A 1 194 ? 6.552 8.570 -23.567 1.00 81.88 194 ASP A N 1
ATOM 1585 C CA . ASP A 1 194 ? 5.626 7.431 -23.564 1.00 81.88 194 ASP A CA 1
ATOM 1586 C C . ASP A 1 194 ? 5.509 6.781 -22.173 1.00 81.88 194 ASP A C 1
ATOM 1588 O O . ASP A 1 194 ? 4.410 6.446 -21.718 1.00 81.88 194 ASP A O 1
ATOM 1592 N N . VAL A 1 195 ? 6.619 6.671 -21.435 1.00 81.12 195 VAL A N 1
ATOM 1593 C CA . VAL A 1 195 ? 6.622 6.178 -20.048 1.00 81.12 195 VAL A CA 1
ATOM 1594 C C . VAL A 1 195 ? 5.904 7.141 -19.092 1.00 81.12 195 VAL A C 1
ATOM 1596 O O . VAL A 1 195 ? 5.165 6.698 -18.201 1.00 81.12 195 VAL A O 1
ATOM 1599 N N . ALA A 1 196 ? 6.090 8.454 -19.254 1.00 86.44 196 ALA A N 1
ATOM 1600 C CA . ALA A 1 196 ? 5.382 9.454 -18.457 1.00 86.44 196 ALA A CA 1
ATOM 1601 C C . ALA A 1 196 ? 3.863 9.399 -18.711 1.00 86.44 196 ALA A C 1
ATOM 1603 O O . ALA A 1 196 ? 3.073 9.382 -17.758 1.00 86.44 196 ALA A O 1
ATOM 1604 N N . ASP A 1 197 ? 3.456 9.276 -19.976 1.00 82.06 197 ASP A N 1
ATOM 1605 C CA . ASP A 1 197 ? 2.060 9.130 -20.385 1.00 82.06 197 ASP A CA 1
ATOM 1606 C C . ASP A 1 197 ? 1.439 7.832 -19.860 1.00 82.06 197 ASP A C 1
ATOM 1608 O O . ASP A 1 197 ? 0.325 7.851 -19.325 1.00 82.06 197 ASP A O 1
ATOM 1612 N N . LEU A 1 198 ? 2.167 6.711 -19.922 1.00 81.38 198 LEU A N 1
ATOM 1613 C CA . LEU A 1 198 ? 1.752 5.447 -19.312 1.00 81.38 198 LEU A CA 1
ATOM 1614 C C . LEU A 1 198 ? 1.461 5.625 -17.817 1.00 81.38 198 LEU A C 1
ATOM 1616 O O . LEU A 1 198 ? 0.385 5.246 -17.349 1.00 81.38 198 LEU A O 1
ATOM 1620 N N . SER A 1 199 ? 2.390 6.228 -17.068 1.00 83.56 199 SER A N 1
ATOM 1621 C CA . SER A 1 199 ? 2.234 6.467 -15.627 1.00 83.56 199 SER A CA 1
ATOM 1622 C C . SER A 1 199 ? 1.009 7.337 -15.325 1.00 83.56 199 SER A C 1
ATOM 1624 O O . SER A 1 199 ? 0.183 7.001 -14.469 1.00 83.56 199 SER A O 1
ATOM 1626 N N . LYS A 1 200 ? 0.829 8.423 -16.084 1.00 83.75 200 LYS A N 1
ATOM 1627 C CA . LYS A 1 200 ? -0.302 9.346 -15.948 1.00 83.75 200 LYS A CA 1
ATOM 1628 C C . LYS A 1 200 ? -1.645 8.672 -16.234 1.00 83.75 200 LYS A C 1
ATOM 1630 O O . LYS A 1 200 ? -2.588 8.831 -15.449 1.00 83.75 200 LYS A O 1
ATOM 1635 N N . ASN A 1 201 ? -1.732 7.904 -17.318 1.00 77.38 201 ASN A N 1
ATOM 1636 C CA . ASN A 1 201 ? -2.944 7.194 -17.724 1.00 77.38 201 ASN A CA 1
ATOM 1637 C C . ASN A 1 201 ? -3.304 6.090 -16.729 1.00 77.38 201 ASN A C 1
ATOM 1639 O O . ASN A 1 201 ? -4.447 6.016 -16.270 1.00 77.38 201 ASN A O 1
ATOM 1643 N N . LEU A 1 202 ? -2.315 5.297 -16.313 1.00 79.44 202 LEU A N 1
ATOM 1644 C CA . LEU A 1 202 ? -2.478 4.240 -15.320 1.00 79.44 202 LEU A CA 1
ATOM 1645 C C . LEU A 1 202 ? -2.995 4.794 -13.990 1.00 79.44 202 LEU A C 1
ATOM 1647 O O . LEU A 1 202 ? -3.989 4.307 -13.453 1.00 79.44 202 LEU A O 1
ATOM 1651 N N . LYS A 1 203 ? -2.368 5.860 -13.493 1.00 86.25 203 LYS A N 1
ATOM 1652 C CA . LYS A 1 203 ? -2.776 6.570 -12.278 1.00 86.25 203 LYS A CA 1
ATOM 1653 C C . LYS A 1 203 ? -4.219 7.069 -12.353 1.00 86.25 203 LYS A C 1
ATOM 1655 O O . LYS A 1 203 ? -5.000 6.843 -11.428 1.00 86.25 203 LYS A O 1
ATOM 1660 N N . SER A 1 204 ? -4.582 7.734 -13.452 1.00 82.94 204 SER A N 1
ATOM 1661 C CA . SER A 1 204 ? -5.940 8.246 -13.675 1.00 82.94 204 SER A CA 1
ATOM 1662 C C . SER A 1 204 ? -6.971 7.114 -13.683 1.00 82.94 204 SER A C 1
ATOM 1664 O O . SER A 1 204 ? -7.993 7.183 -12.994 1.00 82.94 204 SER A O 1
ATOM 1666 N N . ALA A 1 205 ? -6.668 6.027 -14.394 1.00 77.94 205 ALA A N 1
ATOM 1667 C CA . ALA A 1 205 ? -7.547 4.873 -14.498 1.00 77.94 205 ALA A CA 1
ATOM 1668 C C . ALA A 1 205 ? -7.730 4.160 -13.148 1.00 77.94 205 ALA A C 1
ATOM 1670 O O . ALA A 1 205 ? -8.858 3.833 -12.778 1.00 77.94 205 ALA A O 1
ATOM 1671 N N . LEU A 1 206 ? -6.652 3.974 -12.378 1.00 81.62 206 LEU A N 1
ATOM 1672 C CA . LEU A 1 206 ? -6.708 3.386 -11.036 1.00 81.62 206 LEU A CA 1
ATOM 1673 C C . LEU A 1 206 ? -7.513 4.252 -10.062 1.00 81.62 206 LEU A C 1
ATOM 1675 O O . LEU A 1 206 ? -8.337 3.727 -9.316 1.00 81.62 206 LEU A O 1
ATOM 1679 N N . ARG A 1 207 ? -7.334 5.580 -10.097 1.00 88.44 207 ARG A N 1
ATOM 1680 C CA . ARG A 1 207 ? -8.110 6.513 -9.265 1.00 88.44 207 ARG A CA 1
ATOM 1681 C C . ARG A 1 207 ? -9.598 6.458 -9.600 1.00 88.44 207 ARG A C 1
ATOM 1683 O O . ARG A 1 207 ? -10.416 6.375 -8.687 1.00 88.44 207 ARG A O 1
ATOM 1690 N N . LYS A 1 208 ? -9.947 6.457 -10.889 1.00 83.50 208 LYS A N 1
ATOM 1691 C CA . LYS A 1 208 ? -11.338 6.313 -11.331 1.00 83.50 208 LYS A CA 1
ATOM 1692 C C . LYS A 1 208 ? -11.930 4.987 -10.852 1.00 83.50 208 LYS A C 1
ATOM 1694 O O . LYS A 1 208 ? -13.002 4.962 -10.265 1.00 83.50 208 LYS A O 1
ATOM 1699 N N . ARG A 1 209 ? -11.197 3.885 -11.011 1.00 79.31 209 ARG A N 1
ATOM 1700 C CA . ARG A 1 209 ? -11.658 2.562 -10.572 1.00 79.31 209 ARG A CA 1
ATOM 1701 C C . ARG A 1 209 ? -11.869 2.467 -9.074 1.00 79.31 209 ARG A C 1
ATOM 1703 O O . ARG A 1 209 ? -12.833 1.854 -8.630 1.00 79.31 209 ARG A O 1
ATOM 1710 N N . TYR A 1 210 ? -10.972 3.068 -8.305 1.00 84.25 210 TYR A N 1
ATOM 1711 C CA . TYR A 1 210 ? -11.121 3.164 -6.865 1.00 84.25 210 TYR A CA 1
ATOM 1712 C C . TYR A 1 210 ? -12.420 3.885 -6.491 1.00 84.25 210 TYR A C 1
ATOM 1714 O O . TYR A 1 210 ? -13.164 3.395 -5.648 1.00 84.25 210 TYR A O 1
ATOM 1722 N N . GLN A 1 211 ? -12.736 4.997 -7.154 1.00 83.12 211 GLN A N 1
ATOM 1723 C CA . GLN A 1 211 ? -13.992 5.720 -6.939 1.00 83.12 211 GLN A CA 1
ATOM 1724 C C . GLN A 1 211 ? -15.216 4.883 -7.341 1.00 83.12 211 GLN A C 1
ATOM 1726 O O . GLN A 1 211 ? -16.194 4.856 -6.603 1.00 83.12 211 GLN A O 1
ATOM 1731 N N . ASP A 1 212 ? -15.136 4.153 -8.455 1.00 77.25 212 ASP A N 1
ATOM 1732 C CA . ASP A 1 212 ? -16.261 3.387 -9.005 1.00 77.25 212 ASP A CA 1
ATOM 1733 C C . ASP A 1 212 ? -16.537 2.065 -8.261 1.00 77.25 212 ASP A C 1
ATOM 1735 O O . ASP A 1 212 ? -17.655 1.556 -8.296 1.00 77.25 212 ASP A O 1
ATOM 1739 N N . CYS A 1 213 ? -15.520 1.447 -7.650 1.00 71.12 213 CYS A N 1
ATOM 1740 C CA . CYS A 1 213 ? -15.603 0.070 -7.139 1.00 71.12 213 CYS A CA 1
ATOM 1741 C C . CYS A 1 213 ? -15.281 -0.085 -5.651 1.00 71.12 213 CYS A C 1
ATOM 1743 O O . CYS A 1 213 ? -15.329 -1.204 -5.137 1.00 71.12 213 CYS A O 1
ATOM 1745 N N . SER A 1 214 ? -14.916 0.989 -4.953 1.00 73.25 214 SER A N 1
ATOM 1746 C CA . SER A 1 214 ? -14.668 0.894 -3.517 1.00 73.25 214 SER A CA 1
ATOM 1747 C C . SER A 1 214 ? -15.977 0.706 -2.749 1.00 73.25 214 SER A C 1
ATOM 1749 O O . SER A 1 214 ? -16.969 1.397 -2.972 1.00 73.25 214 SER A O 1
ATOM 1751 N N . SER A 1 215 ? -15.983 -0.263 -1.835 1.00 78.38 215 SER A N 1
ATOM 1752 C CA . SER A 1 215 ? -17.140 -0.530 -0.983 1.00 78.38 215 SER A CA 1
ATOM 1753 C C . SER A 1 215 ? -17.332 0.626 0.007 1.00 78.38 215 SER A C 1
ATOM 1755 O O . SER A 1 215 ? -16.397 0.912 0.763 1.00 78.38 215 SER A O 1
ATOM 1757 N N . PRO A 1 216 ? -18.521 1.259 0.083 1.00 83.19 216 PRO A N 1
ATOM 1758 C CA . PRO A 1 216 ? -18.804 2.289 1.086 1.00 83.19 216 PRO A CA 1
ATOM 1759 C C . PRO A 1 216 ? -18.555 1.799 2.516 1.00 83.19 216 PRO A C 1
ATOM 1761 O O . PRO A 1 216 ? -18.087 2.551 3.364 1.00 83.19 216 PRO A O 1
ATOM 1764 N N . LEU A 1 217 ? -18.807 0.513 2.765 1.00 82.62 217 LEU A N 1
ATOM 1765 C CA . LEU A 1 217 ? -18.545 -0.129 4.047 1.00 82.62 217 LEU A CA 1
ATOM 1766 C C . LEU A 1 217 ? -17.044 -0.226 4.351 1.00 82.62 217 LEU A C 1
ATOM 1768 O O . LEU A 1 217 ? -16.643 0.010 5.481 1.00 82.62 217 LEU A O 1
ATOM 1772 N N . ALA A 1 218 ? -16.204 -0.530 3.358 1.00 86.25 218 ALA A N 1
ATOM 1773 C CA . ALA A 1 218 ? -14.756 -0.589 3.562 1.00 86.25 218 ALA A CA 1
ATOM 1774 C C . ALA A 1 218 ? -14.185 0.786 3.943 1.00 86.25 218 ALA A C 1
ATOM 1776 O O . ALA A 1 218 ? -13.341 0.867 4.831 1.00 86.25 218 ALA A O 1
ATOM 1777 N N . HIS A 1 219 ? -14.689 1.863 3.326 1.00 87.94 219 HIS A N 1
ATOM 1778 C CA . HIS A 1 219 ? -14.354 3.239 3.719 1.00 87.94 219 HIS A CA 1
ATOM 1779 C C . HIS A 1 219 ? -14.831 3.565 5.127 1.00 87.94 219 HIS A C 1
ATOM 1781 O O . HIS A 1 219 ? -14.067 4.101 5.922 1.00 87.94 219 HIS A O 1
ATOM 1787 N N . LEU A 1 220 ? -16.074 3.201 5.449 1.00 89.88 220 LEU A N 1
ATOM 1788 C CA . LEU A 1 220 ? -16.645 3.407 6.775 1.00 89.88 220 LEU A CA 1
ATOM 1789 C C . LEU A 1 220 ? -15.779 2.750 7.860 1.00 89.88 220 LEU A C 1
ATOM 1791 O O . LEU A 1 220 ? -15.449 3.383 8.859 1.00 89.88 220 LEU A O 1
ATOM 1795 N N . LEU A 1 221 ? -15.382 1.496 7.634 1.00 90.94 221 LEU A N 1
ATOM 1796 C CA . LEU A 1 221 ? -14.540 0.729 8.548 1.00 90.94 221 LEU A CA 1
ATOM 1797 C C . LEU A 1 221 ? -13.101 1.263 8.603 1.00 90.94 221 LEU A C 1
ATOM 1799 O O . LEU A 1 221 ? -12.510 1.279 9.682 1.00 90.94 221 LEU A O 1
ATOM 1803 N N . ASP A 1 222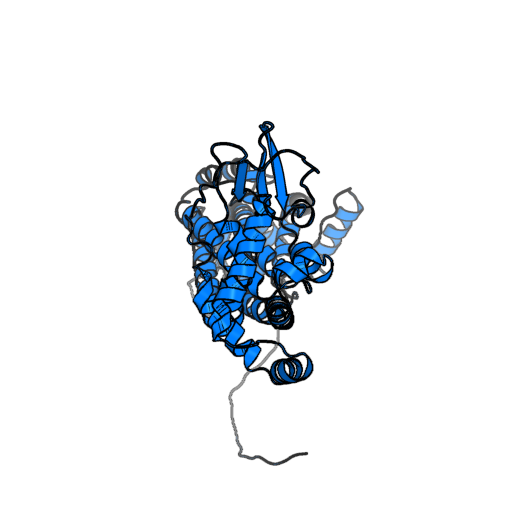 ? -12.543 1.755 7.492 1.00 90.31 222 ASP A N 1
ATOM 1804 C CA . ASP A 1 222 ? -11.249 2.455 7.508 1.00 90.31 222 ASP A CA 1
ATOM 1805 C C . ASP A 1 222 ? -11.290 3.719 8.373 1.00 90.31 222 ASP A C 1
ATOM 1807 O O . ASP A 1 222 ? -10.347 4.015 9.106 1.00 90.31 222 ASP A O 1
ATOM 1811 N N . GLU A 1 223 ? -12.398 4.455 8.333 1.00 89.25 223 GLU A N 1
ATOM 1812 C CA . GLU A 1 223 ? -12.567 5.677 9.113 1.00 89.25 223 GLU A CA 1
ATOM 1813 C C . GLU A 1 223 ? -12.716 5.434 10.615 1.00 89.25 223 GLU A C 1
ATOM 1815 O O . GLU A 1 223 ? -12.254 6.267 11.398 1.00 89.25 223 GLU A O 1
ATOM 1820 N N . CYS A 1 224 ? -13.343 4.327 11.028 1.00 90.56 224 CYS A N 1
ATOM 1821 C CA . CYS A 1 224 ? -13.725 4.122 12.426 1.00 90.56 224 CYS A CA 1
ATOM 1822 C C . CYS A 1 224 ? -13.068 2.936 13.141 1.00 90.56 224 CYS A C 1
ATOM 1824 O O . CYS A 1 224 ? -12.982 2.954 14.365 1.00 90.56 224 CYS A O 1
ATOM 1826 N N . LEU A 1 225 ? -12.609 1.907 12.433 1.00 90.19 225 LEU A N 1
ATOM 1827 C CA . LEU A 1 225 ? -12.106 0.676 13.053 1.00 90.19 225 LEU A CA 1
ATOM 1828 C C . LEU A 1 225 ? -10.692 0.298 12.626 1.00 90.19 225 LEU A C 1
ATOM 1830 O O . LEU A 1 225 ? -10.100 -0.568 13.264 1.00 90.19 225 LEU A O 1
ATOM 1834 N N . ASN A 1 226 ? -10.107 0.976 11.635 1.00 90.31 226 ASN A N 1
ATOM 1835 C CA . ASN A 1 226 ? -8.714 0.751 11.266 1.00 90.31 226 ASN A CA 1
ATOM 1836 C C . ASN A 1 226 ? -7.759 1.284 12.359 1.00 90.31 226 ASN A C 1
ATOM 1838 O O . ASN A 1 226 ? -7.582 2.505 12.497 1.00 90.31 226 ASN A O 1
ATOM 1842 N N . PRO A 1 227 ? -7.070 0.405 13.114 1.00 89.81 227 PRO A N 1
ATOM 1843 C CA . PRO A 1 227 ? -6.175 0.831 14.187 1.00 89.81 227 PRO A CA 1
ATOM 1844 C C . PRO A 1 227 ? -4.988 1.644 13.662 1.00 89.81 227 PRO A C 1
ATOM 1846 O O . PRO A 1 227 ? -4.491 2.527 14.363 1.00 89.81 227 PRO A O 1
ATOM 1849 N N . ARG A 1 228 ? -4.548 1.421 12.415 1.00 88.44 228 ARG A N 1
ATOM 1850 C CA . ARG A 1 228 ? -3.424 2.157 11.815 1.00 88.44 228 ARG A CA 1
ATOM 1851 C C . ARG A 1 228 ? -3.741 3.638 11.663 1.00 88.44 228 ARG A C 1
ATOM 1853 O O . ARG A 1 228 ? -2.847 4.461 11.852 1.00 88.44 228 ARG A O 1
ATOM 1860 N N . ARG A 1 229 ? -4.999 3.988 11.384 1.00 85.94 229 ARG A N 1
ATOM 1861 C CA . ARG A 1 229 ? -5.455 5.381 11.289 1.00 85.94 229 ARG A CA 1
ATOM 1862 C C . ARG A 1 229 ? -5.401 6.070 12.651 1.00 85.94 229 ARG A C 1
ATOM 1864 O O . ARG A 1 229 ? -4.850 7.162 12.763 1.00 85.94 229 ARG A O 1
ATOM 1871 N N . VAL A 1 230 ? -5.853 5.390 13.707 1.00 88.12 230 VAL A N 1
ATOM 1872 C CA . VAL A 1 230 ? -5.729 5.892 15.086 1.00 88.12 230 VAL A CA 1
ATOM 1873 C C . VAL A 1 230 ? -4.255 6.061 15.467 1.00 88.12 230 VAL A C 1
ATOM 1875 O O . VAL A 1 230 ? -3.870 7.112 15.972 1.00 88.12 230 VAL A O 1
ATOM 1878 N N . LEU A 1 231 ? -3.403 5.075 15.167 1.00 89.62 231 LEU A N 1
ATOM 1879 C CA . LEU A 1 231 ? -1.960 5.138 15.431 1.00 89.62 231 LEU A CA 1
ATOM 1880 C C . LEU A 1 231 ? -1.264 6.281 14.680 1.00 89.62 231 LEU A C 1
ATOM 1882 O O . LEU A 1 231 ? -0.359 6.903 15.232 1.00 89.62 231 LEU A O 1
ATOM 1886 N N . GLN A 1 232 ? -1.681 6.583 13.447 1.00 86.12 232 GLN A N 1
ATOM 1887 C CA . GLN A 1 232 ? -1.180 7.737 12.694 1.00 86.12 232 GLN A CA 1
ATOM 1888 C C . GLN A 1 232 ? -1.538 9.059 13.378 1.00 86.12 232 GLN A C 1
ATOM 1890 O O . GLN A 1 232 ? -0.690 9.936 13.478 1.00 86.12 232 GLN A O 1
ATOM 1895 N N . CYS A 1 233 ? -2.756 9.200 13.904 1.00 86.06 233 CYS A N 1
ATOM 1896 C CA . CYS A 1 233 ? -3.141 10.395 14.660 1.00 86.06 233 CYS A CA 1
ATOM 1897 C C . CYS A 1 233 ? -2.429 10.506 16.021 1.00 86.06 233 CYS A C 1
ATOM 1899 O O . CYS A 1 233 ? -2.400 11.584 16.615 1.00 86.06 233 CYS A O 1
ATOM 1901 N N . LEU A 1 234 ? -1.877 9.399 16.528 1.00 88.25 234 LEU A N 1
ATOM 1902 C CA . LEU A 1 234 ? -1.137 9.341 17.787 1.00 88.25 234 LEU A CA 1
ATOM 1903 C C . LEU A 1 234 ? 0.369 9.599 17.633 1.00 88.25 234 LEU A C 1
ATOM 1905 O O . LEU A 1 234 ? 1.065 9.608 18.653 1.00 88.25 234 LEU A O 1
ATOM 1909 N N . THR A 1 235 ? 0.883 9.834 16.417 1.00 89.25 235 THR A N 1
ATOM 1910 C CA . THR A 1 235 ? 2.273 10.281 16.252 1.00 89.25 235 THR A CA 1
ATOM 1911 C C . THR A 1 235 ? 2.477 11.619 16.955 1.00 89.25 235 THR A C 1
ATOM 1913 O O . THR A 1 235 ? 1.594 12.480 16.988 1.00 89.25 235 THR A O 1
ATOM 1916 N N . GLY A 1 236 ? 3.627 11.771 17.603 1.00 89.56 236 GLY A N 1
ATOM 1917 C CA . GLY A 1 236 ? 3.897 12.930 18.440 1.00 89.56 236 GLY A CA 1
ATOM 1918 C C . GLY A 1 236 ? 5.035 12.713 19.425 1.00 89.56 236 GLY A C 1
ATOM 1919 O O . GLY A 1 236 ? 5.754 11.710 19.385 1.00 89.56 236 GLY A O 1
ATOM 1920 N N . SER A 1 237 ? 5.207 13.677 20.331 1.00 89.81 237 SER A N 1
ATOM 1921 C CA . SER A 1 237 ? 6.311 13.684 21.299 1.00 89.81 237 SER A CA 1
ATOM 1922 C C . SER A 1 237 ? 5.926 14.239 22.670 1.00 89.81 237 SER A C 1
ATOM 1924 O O . SER A 1 237 ? 5.002 15.038 22.803 1.00 89.81 237 SER A O 1
ATOM 1926 N N . ARG A 1 238 ? 6.657 13.845 23.713 1.00 88.94 238 ARG A N 1
ATOM 1927 C CA . ARG A 1 238 ? 6.589 14.422 25.059 1.00 88.94 238 ARG A CA 1
ATOM 1928 C C . ARG A 1 238 ? 7.844 15.242 25.327 1.00 88.94 238 ARG A C 1
ATOM 1930 O O . ARG A 1 238 ? 8.935 14.870 24.914 1.00 88.94 238 ARG A O 1
ATOM 1937 N N . SER A 1 239 ? 7.701 16.346 26.056 1.00 83.19 239 SER A N 1
ATOM 1938 C CA . SER A 1 239 ? 8.858 17.134 26.507 1.00 83.19 239 SER A CA 1
ATOM 1939 C C . SER A 1 239 ? 9.642 16.443 27.625 1.00 83.19 239 SER A C 1
ATOM 1941 O O . SER A 1 239 ? 10.842 16.647 27.748 1.00 83.19 239 SER A O 1
ATOM 1943 N N . VAL A 1 240 ? 8.958 15.642 28.441 1.00 84.00 240 VAL A N 1
ATOM 1944 C CA . VAL A 1 240 ? 9.510 14.837 29.539 1.00 84.00 240 VAL A CA 1
ATOM 1945 C C . VAL A 1 240 ? 8.774 13.493 29.579 1.00 84.00 240 VAL A C 1
ATOM 1947 O O . VAL A 1 240 ? 7.644 13.447 29.087 1.00 84.00 240 VAL A O 1
ATOM 1950 N N . PRO A 1 241 ? 9.355 12.421 30.149 1.00 79.25 241 PRO A N 1
ATOM 1951 C CA . PRO A 1 241 ? 8.755 11.083 30.165 1.00 79.25 241 PRO A CA 1
ATOM 1952 C C . PRO A 1 241 ? 7.274 11.079 30.567 1.00 79.25 241 PRO A C 1
ATOM 1954 O O . PRO A 1 241 ? 6.439 10.635 29.786 1.00 79.25 241 PRO A O 1
ATOM 1957 N N . ASP A 1 242 ? 6.923 11.718 31.683 1.00 81.50 242 ASP A N 1
ATOM 1958 C CA . ASP A 1 242 ? 5.545 11.776 32.199 1.00 81.50 242 ASP A CA 1
ATOM 1959 C C . ASP A 1 242 ? 4.693 12.923 31.613 1.00 81.50 242 ASP A C 1
ATOM 1961 O O . ASP A 1 242 ? 3.573 13.192 32.054 1.00 81.50 242 ASP A O 1
ATOM 1965 N N . GLY A 1 243 ? 5.219 13.646 30.623 1.00 82.62 243 GLY A N 1
ATOM 1966 C CA . GLY A 1 243 ? 4.555 14.793 30.011 1.00 82.62 243 GLY A CA 1
ATOM 1967 C C . GLY A 1 243 ? 3.329 14.399 29.183 1.00 82.62 243 GLY A C 1
ATOM 1968 O O . GLY A 1 243 ? 3.202 13.276 28.696 1.00 82.62 243 GLY A O 1
ATOM 1969 N N . ARG A 1 244 ? 2.417 15.353 28.956 1.00 84.44 244 ARG A N 1
ATOM 1970 C CA . ARG A 1 244 ? 1.332 15.147 27.983 1.00 84.44 244 ARG A CA 1
ATOM 1971 C C . ARG A 1 244 ? 1.927 15.051 26.569 1.00 84.44 244 ARG A C 1
ATOM 1973 O O . ARG A 1 244 ? 2.748 15.905 26.223 1.00 84.44 244 ARG A O 1
ATOM 1980 N N . PRO A 1 245 ? 1.527 14.057 25.754 1.00 84.56 245 PRO A N 1
ATOM 1981 C CA . PRO A 1 245 ? 1.986 13.972 24.377 1.00 84.56 245 PRO A CA 1
ATOM 1982 C C . PRO A 1 245 ? 1.462 15.170 23.579 1.00 84.56 245 PRO A C 1
ATOM 1984 O O . PRO A 1 245 ? 0.279 15.506 23.626 1.00 84.56 245 PRO A O 1
ATOM 1987 N N . LYS A 1 246 ? 2.366 15.824 22.856 1.00 86.50 246 LYS A N 1
ATOM 1988 C CA . LYS A 1 246 ? 2.069 16.787 21.800 1.00 86.50 246 LYS A CA 1
ATOM 1989 C C . LYS A 1 246 ? 1.919 15.987 20.513 1.00 86.50 246 LYS A C 1
ATOM 1991 O O . LYS A 1 246 ? 2.920 15.580 19.927 1.00 86.50 246 LYS A O 1
ATOM 1996 N N . LEU A 1 247 ? 0.673 15.691 20.160 1.00 84.56 247 LEU A N 1
ATOM 1997 C CA . LEU A 1 247 ? 0.324 14.939 18.958 1.00 84.56 247 LEU A CA 1
ATOM 1998 C C . LEU A 1 247 ? 0.457 15.827 17.720 1.00 84.56 247 LEU A C 1
ATOM 2000 O O . LEU A 1 247 ? 0.091 17.003 17.771 1.00 84.56 247 LEU A O 1
ATOM 2004 N N . ASP A 1 248 ? 0.910 15.254 16.608 1.00 73.31 248 ASP A N 1
ATOM 2005 C CA . ASP A 1 248 ? 1.117 15.982 15.349 1.00 73.31 248 ASP A CA 1
ATOM 2006 C C . ASP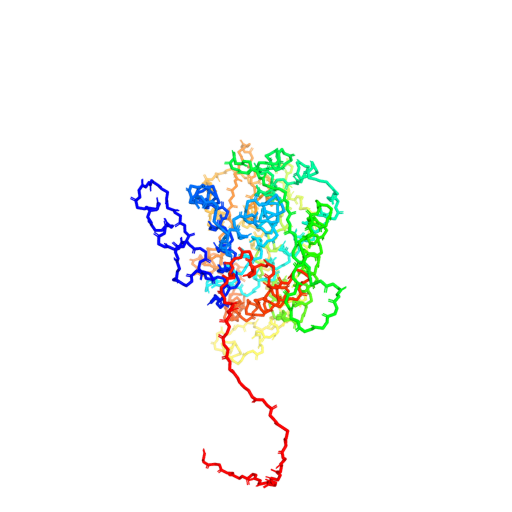 A 1 248 ? -0.205 16.513 14.758 1.00 73.31 248 ASP A C 1
ATOM 2008 O O . ASP A 1 248 ? -0.212 17.508 14.038 1.00 73.31 248 ASP A O 1
ATOM 2012 N N . GLN A 1 249 ? -1.341 15.890 15.101 1.00 71.69 249 GLN A N 1
ATOM 2013 C CA . GLN A 1 249 ? -2.686 16.272 14.636 1.00 71.69 249 GLN A CA 1
ATOM 2014 C C . GLN A 1 249 ? -3.585 16.858 15.746 1.00 71.69 249 GLN A C 1
ATOM 2016 O O . GLN A 1 249 ? -4.803 16.973 15.586 1.00 71.69 249 GLN A O 1
ATOM 2021 N N . GLY A 1 250 ? -3.006 17.235 16.893 1.00 65.25 250 GLY A N 1
ATOM 2022 C CA . GLY A 1 250 ? -3.758 17.714 18.058 1.00 65.25 250 GLY A CA 1
ATOM 2023 C C . GLY A 1 250 ? -4.625 16.632 18.729 1.00 65.25 250 GLY A C 1
ATOM 2024 O O . GLY A 1 250 ? -4.505 15.443 18.454 1.00 65.25 250 GLY A O 1
ATOM 2025 N N . ASN A 1 251 ? -5.527 17.033 19.634 1.00 64.94 251 ASN A N 1
ATOM 2026 C CA . ASN A 1 251 ? -6.392 16.105 20.392 1.00 64.94 251 ASN A CA 1
ATOM 2027 C C . ASN A 1 251 ? -7.603 15.574 19.592 1.00 64.94 251 ASN A C 1
ATOM 2029 O O . ASN A 1 251 ? -8.489 14.937 20.162 1.00 64.94 251 ASN A O 1
ATOM 2033 N N . ASN A 1 252 ? -7.648 15.805 18.278 1.00 71.56 252 ASN A N 1
ATOM 2034 C CA . ASN A 1 252 ? -8.788 15.462 17.423 1.00 71.56 252 ASN A CA 1
ATOM 2035 C C . ASN A 1 252 ? -8.816 13.987 16.994 1.00 71.56 252 ASN A C 1
ATOM 2037 O O . ASN A 1 252 ? -9.734 13.581 16.283 1.00 71.56 252 ASN A O 1
ATOM 2041 N N . PHE A 1 253 ? -7.864 13.164 17.448 1.00 78.12 253 PHE A N 1
ATOM 2042 C CA . PHE A 1 253 ? -7.780 11.747 17.076 1.00 78.12 253 PHE A CA 1
ATOM 2043 C C . PHE A 1 253 ? -9.048 10.949 17.425 1.00 78.12 253 PHE A C 1
ATOM 2045 O O . PHE A 1 253 ? -9.384 9.998 16.730 1.00 78.12 253 PHE A O 1
ATOM 2052 N N . LYS A 1 254 ? -9.790 11.361 18.465 1.00 81.88 254 LYS A N 1
ATOM 2053 C CA . LYS A 1 254 ? -11.076 10.743 18.830 1.00 81.88 254 LYS A CA 1
ATOM 2054 C C . LYS A 1 254 ? -12.243 11.208 17.964 1.00 81.88 254 LYS A C 1
ATOM 2056 O O . LYS A 1 254 ? -13.265 10.546 17.956 1.00 81.88 254 LYS A O 1
ATOM 2061 N N . LEU A 1 255 ? -12.134 12.340 17.270 1.00 84.50 255 LEU A N 1
ATOM 2062 C CA . LEU A 1 255 ? -13.246 12.928 16.514 1.00 84.50 255 LEU A CA 1
ATOM 2063 C C . LEU A 1 255 ? -13.298 12.431 15.063 1.00 84.50 255 LEU A C 1
ATOM 2065 O O . LEU A 1 255 ? -14.377 12.363 14.485 1.00 84.50 255 LEU A O 1
ATOM 2069 N N . GLY A 1 256 ? -12.154 12.037 14.494 1.00 81.06 256 GLY A N 1
ATOM 2070 C CA . GLY A 1 256 ? -12.004 11.737 13.063 1.00 81.06 256 GLY A CA 1
ATOM 2071 C C . GLY A 1 256 ? -12.793 10.540 12.512 1.00 81.06 256 GLY A C 1
ATOM 2072 O O . GLY A 1 256 ? -12.820 10.377 11.298 1.00 81.06 256 GLY A O 1
ATOM 2073 N N . GLY A 1 257 ? -13.430 9.735 13.368 1.00 87.88 257 GLY A N 1
ATOM 2074 C CA . GLY A 1 257 ? -14.203 8.547 12.972 1.00 87.88 257 GLY A CA 1
ATOM 2075 C C . GLY A 1 257 ? -15.568 8.424 13.650 1.00 87.88 257 GLY A C 1
ATOM 2076 O O . GLY A 1 257 ? -16.224 7.402 13.500 1.00 87.88 257 GLY A O 1
ATOM 2077 N N . VAL A 1 258 ? -16.019 9.448 14.388 1.00 92.31 258 VAL A N 1
ATOM 2078 C CA . VAL A 1 258 ? -17.256 9.389 15.194 1.00 92.31 258 VAL A CA 1
ATOM 2079 C C . VAL A 1 258 ? -18.484 9.128 14.329 1.00 92.31 258 VAL A C 1
ATOM 2081 O O . VAL A 1 258 ? -19.251 8.210 14.599 1.00 92.31 258 VAL A O 1
ATOM 2084 N N . THR A 1 259 ? -18.659 9.908 13.262 1.00 93.25 259 THR A N 1
ATOM 2085 C CA . THR A 1 259 ? -19.811 9.779 12.359 1.00 93.25 259 THR A CA 1
ATOM 2086 C C . THR A 1 259 ? -19.824 8.423 11.652 1.00 93.25 259 THR A C 1
ATOM 2088 O O . THR A 1 259 ? -20.875 7.788 11.532 1.00 93.25 259 THR A O 1
ATOM 2091 N N . ALA A 1 260 ? -18.648 7.955 11.224 1.00 93.12 260 ALA A N 1
ATOM 2092 C CA . ALA A 1 260 ? -18.490 6.650 10.596 1.00 93.12 260 ALA A CA 1
ATOM 2093 C C . ALA A 1 260 ? -18.793 5.515 11.584 1.00 93.12 260 ALA A C 1
ATOM 2095 O O . ALA A 1 260 ? -19.557 4.605 11.261 1.00 93.12 260 ALA A O 1
ATOM 2096 N N . PHE A 1 261 ? -18.278 5.607 12.816 1.00 94.44 261 PHE A N 1
ATOM 2097 C CA . PHE A 1 261 ? -18.560 4.635 13.868 1.00 94.44 261 PHE A CA 1
ATOM 2098 C C . PHE A 1 261 ? -20.040 4.619 14.233 1.00 94.44 261 PHE A C 1
ATOM 2100 O O . PHE A 1 261 ? -20.614 3.547 14.335 1.00 94.44 261 PHE A O 1
ATOM 2107 N N . HIS A 1 262 ? -20.685 5.777 14.385 1.00 95.06 262 HIS A N 1
ATOM 2108 C CA . HIS A 1 262 ? -22.117 5.861 14.674 1.00 95.06 262 HIS A CA 1
ATOM 2109 C C . HIS A 1 262 ? -22.949 5.149 13.604 1.00 95.06 262 HIS A C 1
ATOM 2111 O O . HIS A 1 262 ? -23.813 4.332 13.918 1.00 95.06 262 HIS A O 1
ATOM 2117 N N . THR A 1 263 ? -22.645 5.414 12.333 1.00 94.81 263 THR A N 1
ATOM 2118 C CA . THR A 1 263 ? -23.322 4.779 11.197 1.00 94.81 263 THR A CA 1
ATOM 2119 C C . THR A 1 263 ? -23.115 3.262 11.207 1.00 94.81 263 THR A C 1
ATOM 2121 O O . THR A 1 263 ? -24.076 2.507 11.058 1.00 94.81 263 THR A O 1
ATOM 2124 N N . PHE A 1 264 ? -21.879 2.809 11.435 1.00 93.81 264 PHE A N 1
ATOM 2125 C CA . PHE A 1 264 ? -21.548 1.388 11.523 1.00 93.81 264 PHE A CA 1
ATOM 2126 C C . PHE A 1 264 ? -22.222 0.707 12.721 1.00 93.81 264 PHE A C 1
ATOM 2128 O O . PHE A 1 264 ? -22.844 -0.340 12.580 1.00 93.81 264 PHE A O 1
ATOM 2135 N N . PHE A 1 265 ? -22.140 1.314 13.899 1.00 93.69 265 PHE A N 1
ATOM 2136 C CA . PHE A 1 265 ? -22.681 0.773 15.138 1.00 93.69 265 PHE A CA 1
ATOM 2137 C C . PHE A 1 265 ? -24.208 0.697 15.092 1.00 93.69 265 PHE A C 1
ATOM 2139 O O . PHE A 1 265 ? -24.782 -0.303 15.506 1.00 93.69 265 PHE A O 1
ATOM 2146 N N . ASN A 1 266 ? -24.875 1.684 14.488 1.00 93.69 266 ASN A N 1
ATOM 2147 C CA . ASN A 1 266 ? -26.312 1.614 14.229 1.00 93.69 266 ASN A CA 1
ATOM 2148 C C . ASN A 1 266 ? -26.673 0.416 13.331 1.00 93.69 266 ASN A C 1
ATOM 2150 O O . ASN A 1 266 ? -27.629 -0.312 13.604 1.00 93.69 266 ASN A O 1
ATOM 2154 N N . PHE A 1 267 ? -25.869 0.154 12.295 1.00 91.69 267 PHE A N 1
ATOM 2155 C CA . PHE A 1 267 ? -26.017 -1.062 11.500 1.00 91.69 267 PHE A CA 1
ATOM 2156 C C . PHE A 1 267 ? -25.833 -2.325 12.360 1.00 91.69 267 PHE A C 1
ATOM 2158 O O . PHE A 1 267 ? -26.677 -3.218 12.285 1.00 91.69 267 PHE A O 1
ATOM 2165 N N . VAL A 1 268 ? -24.807 -2.391 13.216 1.00 90.19 268 VAL A N 1
ATOM 2166 C CA . VAL A 1 268 ? -24.574 -3.524 14.136 1.00 90.19 268 VAL A CA 1
ATOM 2167 C C . VAL A 1 268 ? -25.790 -3.758 15.039 1.00 90.19 268 VAL A C 1
ATOM 2169 O O . VAL A 1 268 ? -26.312 -4.871 15.074 1.00 90.19 268 VAL A O 1
ATOM 2172 N N . CYS A 1 269 ? -26.311 -2.712 15.689 1.00 90.81 269 CYS A N 1
ATOM 2173 C CA . CYS A 1 269 ? -27.516 -2.777 16.525 1.00 90.81 269 CYS A CA 1
ATOM 2174 C C . CYS A 1 269 ? -28.757 -3.249 15.750 1.00 90.81 269 CYS A C 1
ATOM 2176 O O . CYS A 1 269 ? -29.695 -3.799 16.327 1.00 90.81 269 CYS A O 1
ATOM 2178 N N . SER A 1 270 ? -28.798 -3.045 14.430 1.00 91.00 270 SER A N 1
ATOM 2179 C CA . SER A 1 270 ? -29.928 -3.463 13.598 1.00 91.00 270 SER A CA 1
ATOM 2180 C C . SER A 1 270 ? -29.965 -4.974 13.320 1.00 91.00 270 SER A C 1
ATOM 2182 O O . SER A 1 270 ? -31.039 -5.496 12.997 1.00 91.00 270 SER A O 1
ATOM 2184 N N . LEU A 1 271 ? -28.835 -5.679 13.479 1.00 87.25 271 LEU A N 1
ATOM 2185 C CA . LEU A 1 271 ? -28.676 -7.083 13.098 1.00 87.25 271 LEU A CA 1
ATOM 2186 C C . LEU A 1 271 ? -29.524 -8.029 13.973 1.00 87.25 271 LEU A C 1
ATOM 2188 O O . LEU A 1 271 ? -29.466 -7.944 15.202 1.00 87.25 271 LEU A O 1
ATOM 2192 N N . PRO A 1 272 ? -30.256 -9.001 13.385 1.00 88.81 272 PRO A N 1
ATOM 2193 C CA . PRO A 1 272 ? -31.143 -9.889 14.145 1.00 88.81 272 PRO A CA 1
ATOM 2194 C C . PRO A 1 272 ? -30.446 -10.693 15.248 1.00 88.81 272 PRO A C 1
ATOM 2196 O O . PRO A 1 272 ? -30.993 -10.853 16.336 1.00 88.81 272 PRO A O 1
ATOM 2199 N N . HIS A 1 273 ? -29.234 -11.189 14.986 1.00 84.31 273 HIS A N 1
ATOM 2200 C CA . HIS A 1 273 ? -28.468 -11.964 15.964 1.00 84.31 273 HIS A CA 1
ATOM 2201 C C . HIS A 1 273 ? -27.906 -11.088 17.094 1.00 84.31 273 HIS A C 1
ATOM 2203 O O . HIS A 1 273 ? -27.827 -11.560 18.223 1.00 84.31 273 HIS A O 1
ATOM 2209 N N . VAL A 1 274 ? -27.589 -9.814 16.822 1.00 86.19 274 VAL A N 1
ATOM 2210 C CA . VAL A 1 274 ? -27.185 -8.843 17.855 1.00 86.19 274 VAL A CA 1
ATOM 2211 C C . VAL A 1 274 ? -28.379 -8.488 18.736 1.00 86.19 274 VAL A C 1
ATOM 2213 O O . VAL A 1 274 ? -28.270 -8.578 19.951 1.00 86.19 274 VAL A O 1
ATOM 2216 N N . LYS A 1 275 ? -29.548 -8.198 18.149 1.00 87.25 275 LYS A N 1
ATOM 2217 C CA . LYS A 1 275 ? -30.790 -7.943 18.905 1.00 87.25 275 LYS A CA 1
ATOM 2218 C C . LYS A 1 275 ? -31.199 -9.121 19.784 1.00 87.25 275 LYS A C 1
ATOM 2220 O O . LYS A 1 275 ? -31.612 -8.935 20.923 1.00 87.25 275 LYS A O 1
ATOM 2225 N N . LYS A 1 276 ? -31.068 -10.342 19.261 1.00 85.25 276 LYS A N 1
ATOM 2226 C CA . LYS A 1 276 ? -31.311 -11.562 20.035 1.00 85.25 276 LYS A CA 1
ATOM 2227 C C . LYS A 1 276 ? -30.362 -11.638 21.235 1.00 85.25 276 LYS A C 1
ATOM 2229 O O . LYS A 1 276 ? -30.820 -11.794 22.362 1.00 85.25 276 LYS A O 1
ATOM 2234 N N . ARG A 1 277 ? -29.062 -11.450 20.999 1.00 80.94 277 ARG A N 1
ATOM 2235 C CA . ARG A 1 277 ? -28.043 -11.450 22.053 1.00 80.94 277 ARG A CA 1
ATOM 2236 C C . ARG A 1 277 ? -28.288 -10.359 23.096 1.00 80.94 277 ARG A C 1
ATOM 2238 O O . ARG A 1 277 ? -28.162 -10.623 24.280 1.00 80.94 277 ARG A O 1
ATOM 2245 N N . GLN A 1 278 ? -28.724 -9.177 22.663 1.00 85.44 278 GLN A N 1
ATOM 2246 C CA . GLN A 1 278 ? -29.119 -8.076 23.538 1.00 85.44 278 GLN A CA 1
ATOM 2247 C C . GLN A 1 278 ? -30.201 -8.502 24.540 1.00 85.44 278 GLN A C 1
ATOM 2249 O O . GLN A 1 278 ? -30.066 -8.245 25.730 1.00 85.44 278 GLN A O 1
ATOM 2254 N N . SER A 1 279 ? -31.238 -9.205 24.067 1.00 82.62 279 SER A N 1
ATOM 2255 C CA . SER A 1 279 ? -32.325 -9.698 24.925 1.00 82.62 279 SER A CA 1
ATOM 2256 C C . SER A 1 279 ? -31.941 -10.875 25.828 1.00 82.62 279 SER A C 1
ATOM 2258 O O . SER A 1 279 ? -32.563 -11.064 26.869 1.00 82.62 279 SER A O 1
ATOM 2260 N N . GLU A 1 280 ? -30.952 -11.680 25.430 1.00 84.88 280 GLU A N 1
ATOM 2261 C CA . GLU A 1 280 ? -30.523 -12.880 26.165 1.00 84.88 280 GLU A CA 1
ATOM 2262 C C . GLU A 1 280 ? -29.435 -12.582 27.208 1.00 84.88 280 GLU A C 1
ATOM 2264 O O . GLU A 1 280 ? -29.386 -13.244 28.243 1.00 84.88 280 GLU A O 1
ATOM 2269 N N . GLU A 1 281 ? -28.573 -11.597 26.945 1.00 78.44 281 GLU A N 1
ATOM 2270 C CA . GLU A 1 281 ? -27.394 -11.267 27.759 1.00 78.44 281 GLU A CA 1
ATOM 2271 C C . GLU A 1 281 ? -27.514 -9.915 28.497 1.00 78.44 281 GLU A C 1
ATOM 2273 O O . GLU A 1 281 ? -26.550 -9.502 29.134 1.00 78.44 281 GLU A O 1
ATOM 2278 N N . ASP A 1 282 ? -28.674 -9.243 28.433 1.00 76.31 282 ASP A N 1
ATOM 2279 C CA . ASP A 1 282 ? -28.941 -7.927 29.056 1.00 76.31 282 ASP A CA 1
ATOM 2280 C C . ASP A 1 282 ? -27.896 -6.858 28.675 1.00 76.31 282 ASP A C 1
ATOM 2282 O O . ASP A 1 282 ? -27.323 -6.166 29.515 1.00 76.31 282 ASP A O 1
ATOM 2286 N N . LEU A 1 283 ? -27.596 -6.769 27.375 1.00 73.12 283 LEU A N 1
ATOM 2287 C CA . LEU A 1 283 ? -26.587 -5.850 26.832 1.00 73.12 283 LEU A CA 1
ATOM 2288 C C . LEU A 1 283 ? -27.223 -4.533 26.376 1.00 73.12 283 LEU A C 1
ATOM 2290 O O . LEU A 1 283 ? -28.358 -4.512 25.899 1.00 73.12 283 LEU A O 1
ATOM 2294 N N . ASP A 1 284 ? -26.467 -3.436 26.426 1.00 75.50 284 ASP A N 1
ATOM 2295 C CA . ASP A 1 284 ? -26.977 -2.102 26.083 1.00 75.50 284 ASP A CA 1
ATOM 2296 C C . ASP A 1 284 ? -26.544 -1.668 24.667 1.00 75.50 284 ASP A C 1
ATOM 2298 O O . ASP A 1 284 ? -25.758 -0.742 24.453 1.00 75.50 284 ASP A O 1
ATOM 2302 N N . PHE A 1 285 ? -27.032 -2.390 23.650 1.00 82.62 285 PHE A N 1
ATOM 2303 C CA . PHE A 1 285 ? -26.784 -2.069 22.237 1.00 82.62 285 PHE A CA 1
ATOM 2304 C C . PHE A 1 285 ? -27.726 -0.972 21.718 1.00 82.62 285 PHE A C 1
ATOM 2306 O O . PHE A 1 285 ? -28.576 -1.218 20.861 1.00 82.62 285 PHE A O 1
ATOM 2313 N N . ASP A 1 286 ? -27.538 0.262 22.186 1.00 86.19 286 ASP A N 1
ATOM 2314 C CA . ASP A 1 286 ? -28.226 1.448 21.656 1.00 86.19 286 ASP A CA 1
ATOM 2315 C C . ASP A 1 286 ? -27.275 2.300 20.785 1.00 86.19 286 ASP A C 1
ATOM 2317 O O . ASP A 1 286 ? -26.171 2.644 21.228 1.00 86.19 286 ASP A O 1
ATOM 2321 N N . PRO A 1 287 ? -27.675 2.706 19.561 1.00 89.38 287 PRO A N 1
ATOM 2322 C CA . PRO A 1 287 ? -26.930 3.669 18.747 1.00 89.38 287 PRO A CA 1
ATOM 2323 C C . PRO A 1 287 ? -26.499 4.952 19.483 1.00 89.38 287 PRO A C 1
ATOM 2325 O O . PRO A 1 287 ? -25.486 5.554 19.113 1.00 89.38 287 PRO A O 1
ATOM 2328 N N . GLN A 1 288 ? -27.213 5.373 20.530 1.00 90.69 288 GLN A N 1
ATOM 2329 C CA . GLN A 1 288 ? -26.854 6.511 21.383 1.00 90.69 288 GLN A CA 1
ATOM 2330 C C . GLN A 1 288 ? -25.513 6.315 22.109 1.00 90.69 288 GLN A C 1
ATOM 2332 O O . GLN A 1 288 ? -24.783 7.289 22.303 1.00 90.69 288 GLN A O 1
ATOM 2337 N N . PHE A 1 289 ? -25.128 5.074 22.421 1.00 91.00 289 PHE A N 1
ATOM 2338 C CA . PHE A 1 289 ? -23.852 4.753 23.075 1.00 91.00 289 PHE A CA 1
ATOM 2339 C C . PHE A 1 289 ? -22.669 4.637 22.107 1.00 91.00 289 PHE A C 1
ATOM 2341 O O . PHE A 1 289 ? -21.527 4.480 22.538 1.00 91.00 289 PHE A O 1
ATOM 2348 N N . SER A 1 290 ? -22.893 4.774 20.797 1.00 92.94 290 SER A N 1
ATOM 2349 C CA . SER A 1 290 ? -21.837 4.671 19.774 1.00 92.94 290 SER A CA 1
ATOM 2350 C C . SER A 1 290 ? -20.606 5.544 20.059 1.00 92.94 290 SER A C 1
ATOM 2352 O O . SER A 1 290 ? -19.476 5.072 19.929 1.00 92.94 290 SER A O 1
ATOM 2354 N N . ASN A 1 291 ? -20.794 6.791 20.503 1.00 92.88 291 ASN A N 1
ATOM 2355 C CA . ASN A 1 291 ? -19.684 7.688 20.837 1.00 92.88 291 ASN A CA 1
ATOM 2356 C C . ASN A 1 291 ? -18.883 7.186 22.039 1.00 92.88 291 ASN A C 1
ATOM 2358 O O . ASN A 1 291 ? -17.654 7.249 22.030 1.00 92.88 291 ASN A O 1
ATOM 2362 N N . GLU A 1 292 ? -19.568 6.687 23.067 1.00 92.31 292 GLU A N 1
ATOM 2363 C CA . GLU A 1 292 ? -18.918 6.134 24.251 1.00 92.31 292 GLU A CA 1
ATOM 2364 C C . GLU A 1 292 ? -18.066 4.918 23.870 1.00 92.31 292 GLU A C 1
ATOM 2366 O O . GLU A 1 292 ? -16.877 4.868 24.197 1.00 92.31 292 GLU A O 1
ATOM 2371 N N . THR A 1 293 ? -18.636 3.990 23.102 1.00 92.56 293 THR A N 1
ATOM 2372 C CA . THR A 1 293 ? -17.958 2.781 22.618 1.00 92.56 293 THR A CA 1
ATOM 2373 C C . THR A 1 293 ? -16.751 3.121 21.738 1.00 92.56 293 THR A C 1
ATOM 2375 O O . THR A 1 293 ? -15.651 2.606 21.953 1.00 92.56 293 THR A O 1
ATOM 2378 N N . TYR A 1 294 ? -16.898 4.061 20.800 1.00 93.12 294 TYR A N 1
ATOM 2379 C CA . TYR A 1 294 ? -15.789 4.508 19.954 1.00 93.12 294 TYR A CA 1
ATOM 2380 C C . TYR A 1 294 ? -14.678 5.202 20.750 1.00 93.12 294 TYR A C 1
ATOM 2382 O O . TYR A 1 294 ? -13.482 5.010 20.505 1.00 93.12 294 TYR A O 1
ATOM 2390 N N . PHE A 1 295 ? -15.047 6.010 21.745 1.00 92.38 295 PHE A N 1
ATOM 2391 C CA . PHE A 1 295 ? -14.068 6.669 22.596 1.00 92.38 295 PHE A CA 1
ATOM 2392 C C . PHE A 1 295 ? -13.353 5.679 23.506 1.00 92.38 295 PHE A C 1
ATOM 2394 O O . PHE A 1 295 ? -12.160 5.887 23.741 1.00 92.38 295 PHE A O 1
ATOM 2401 N N . LYS A 1 296 ? -14.002 4.600 23.968 1.00 91.62 296 LYS A N 1
ATOM 2402 C CA . LYS A 1 296 ? -13.326 3.491 24.664 1.00 91.62 296 LYS A CA 1
ATOM 2403 C C . LYS A 1 296 ? -12.246 2.877 23.771 1.00 91.62 296 LYS A C 1
ATOM 2405 O O . LYS A 1 296 ? -11.097 2.806 24.207 1.00 91.62 296 LYS A O 1
ATOM 2410 N N . PHE A 1 297 ? -12.560 2.571 22.509 1.00 91.94 297 PHE A N 1
ATOM 2411 C CA . PHE A 1 297 ? -11.590 2.069 21.523 1.00 91.94 297 PHE A CA 1
ATOM 2412 C C . PHE A 1 297 ? -10.390 3.011 21.337 1.00 91.94 297 PHE A C 1
ATOM 2414 O O . PHE A 1 297 ? -9.244 2.628 21.580 1.00 91.94 297 PHE A O 1
ATOM 2421 N N . CYS A 1 298 ? -10.640 4.279 20.995 1.00 92.00 298 CYS A N 1
ATOM 2422 C CA . CYS A 1 298 ? -9.573 5.261 20.785 1.00 92.00 298 CYS A CA 1
ATOM 2423 C C . CYS A 1 298 ? -8.734 5.501 22.053 1.00 92.00 298 CYS A C 1
ATOM 2425 O O . CYS A 1 298 ? -7.512 5.650 21.988 1.00 92.00 298 CYS A O 1
ATOM 2427 N N . THR A 1 299 ? -9.383 5.565 23.220 1.00 89.94 299 THR A N 1
ATOM 2428 C CA . THR A 1 299 ? -8.708 5.793 24.509 1.00 89.94 299 THR A CA 1
ATOM 2429 C C . THR A 1 299 ? -7.854 4.598 24.897 1.00 89.94 299 THR A C 1
ATOM 2431 O O . THR A 1 299 ? -6.746 4.786 25.389 1.00 89.94 299 THR A O 1
ATOM 2434 N N . PHE A 1 300 ? -8.327 3.380 24.638 1.00 90.38 300 PHE A N 1
ATOM 2435 C CA . PHE A 1 300 ? -7.554 2.169 24.866 1.00 90.38 300 PHE A CA 1
ATOM 2436 C C . PHE A 1 300 ? -6.257 2.166 24.048 1.00 90.38 300 PHE A C 1
ATOM 2438 O O . PHE A 1 300 ? -5.185 2.019 24.634 1.00 90.38 300 PHE A O 1
ATOM 2445 N N . ILE A 1 301 ? -6.333 2.426 22.736 1.00 91.12 301 ILE A N 1
ATOM 2446 C CA . ILE A 1 301 ? -5.146 2.509 21.867 1.00 91.12 301 ILE A CA 1
ATOM 2447 C C . ILE A 1 301 ? -4.189 3.591 22.371 1.00 91.12 301 ILE A C 1
ATOM 2449 O O . ILE A 1 301 ? -2.999 3.328 22.553 1.00 91.12 301 ILE A O 1
ATOM 2453 N N . HIS A 1 302 ? -4.711 4.792 22.644 1.00 90.06 302 HIS A N 1
ATOM 2454 C CA . HIS A 1 302 ? -3.926 5.892 23.198 1.00 90.06 302 HIS A CA 1
ATOM 2455 C C . HIS A 1 302 ? -3.199 5.466 24.479 1.00 90.06 302 HIS A C 1
ATOM 2457 O O . HIS A 1 302 ? -1.992 5.663 24.596 1.00 90.06 302 HIS A O 1
ATOM 2463 N N . ASP A 1 303 ? -3.909 4.868 25.433 1.00 88.19 303 ASP A N 1
ATOM 2464 C CA . ASP A 1 303 ? -3.339 4.479 26.718 1.00 88.19 303 ASP A CA 1
ATOM 2465 C C . ASP A 1 303 ? -2.294 3.369 26.591 1.00 88.19 303 ASP A C 1
ATOM 2467 O O . ASP A 1 303 ? -1.331 3.374 27.354 1.00 88.19 303 ASP A O 1
ATOM 2471 N N . CYS A 1 304 ? -2.442 2.450 25.636 1.00 88.00 304 CYS A N 1
ATOM 2472 C CA . CYS A 1 304 ? -1.435 1.430 25.347 1.00 88.00 304 CYS A CA 1
ATOM 2473 C C . CYS A 1 304 ? -0.164 2.020 24.740 1.00 88.00 304 CYS A C 1
ATOM 2475 O O . CYS A 1 304 ? 0.927 1.754 25.238 1.00 88.00 304 CYS A O 1
ATOM 2477 N N . VAL A 1 305 ? -0.294 2.863 23.712 1.00 88.75 305 VAL A N 1
ATOM 2478 C CA . VAL A 1 305 ? 0.857 3.519 23.067 1.00 88.75 305 VAL A CA 1
ATOM 2479 C C . VAL A 1 305 ? 1.637 4.359 24.074 1.00 88.75 305 VAL A C 1
ATOM 2481 O O . VAL A 1 305 ? 2.861 4.306 24.149 1.00 88.75 305 VAL A O 1
ATOM 2484 N N . TRP A 1 306 ? 0.914 5.121 24.886 1.00 87.38 306 TRP A N 1
ATOM 2485 C CA . TRP A 1 306 ? 1.475 6.126 25.777 1.00 87.38 306 TRP A CA 1
ATOM 2486 C C . TRP A 1 306 ? 1.642 5.632 27.228 1.00 87.38 306 TRP A C 1
ATOM 2488 O O . TRP A 1 306 ? 1.861 6.448 28.129 1.00 87.38 306 TRP A O 1
ATOM 2498 N N . GLY A 1 307 ? 1.580 4.314 27.453 1.00 77.00 307 GLY A N 1
ATOM 2499 C CA . GLY A 1 307 ? 2.002 3.654 28.696 1.00 77.00 307 GLY A CA 1
ATOM 2500 C C . GLY A 1 307 ? 1.094 3.851 29.916 1.00 77.00 307 GLY A C 1
ATOM 2501 O O . GLY A 1 307 ? 1.554 3.706 31.043 1.00 77.00 307 GLY A O 1
ATOM 2502 N N . LYS A 1 308 ? -0.184 4.194 29.725 1.00 71.75 308 LYS A N 1
ATOM 2503 C CA . LYS A 1 308 ? -1.164 4.411 30.808 1.00 71.75 308 LYS A CA 1
ATOM 2504 C C . LYS A 1 308 ? -2.009 3.181 31.137 1.00 71.75 308 LYS A C 1
ATOM 2506 O O . LYS A 1 308 ? -2.673 3.164 32.167 1.00 71.75 308 LYS A O 1
ATOM 2511 N N . SER A 1 309 ? -2.030 2.172 30.267 1.00 66.19 309 SER A N 1
ATOM 2512 C CA . SER A 1 309 ? -2.901 0.999 30.422 1.00 66.19 309 SER A CA 1
ATOM 2513 C C . SER A 1 309 ? -2.277 -0.156 31.213 1.00 66.19 309 SER A C 1
ATOM 2515 O O . SER A 1 309 ? -2.999 -1.075 31.586 1.00 66.19 309 SER A O 1
ATOM 2517 N N . GLY A 1 310 ? -0.956 -0.145 31.443 1.00 67.38 310 GLY A N 1
ATOM 2518 C CA . GLY A 1 310 ? -0.221 -1.308 31.964 1.00 67.38 310 GLY A CA 1
ATOM 2519 C C . GLY A 1 310 ? -0.095 -2.465 30.960 1.00 67.38 310 GLY A C 1
ATOM 2520 O O . GLY A 1 310 ? 0.378 -3.538 31.324 1.00 67.38 310 GLY A O 1
ATOM 2521 N N . PHE A 1 311 ? -0.511 -2.250 29.708 1.00 76.50 311 PHE A N 1
ATOM 2522 C CA . PHE A 1 311 ? -0.389 -3.196 28.602 1.00 76.50 311 PHE A CA 1
ATOM 2523 C C . PHE A 1 311 ? 0.985 -3.072 27.932 1.00 76.50 311 PHE A C 1
ATOM 2525 O O . PHE A 1 311 ? 1.482 -1.966 27.714 1.00 76.50 311 PHE A O 1
ATOM 2532 N N . SER A 1 312 ? 1.595 -4.204 27.575 1.00 79.56 312 SER A N 1
ATOM 2533 C CA . SER A 1 312 ? 2.894 -4.208 26.899 1.00 79.56 312 SER A CA 1
ATOM 2534 C C . SER A 1 312 ? 2.742 -3.858 25.419 1.00 79.56 312 SER A C 1
ATOM 2536 O O . SER A 1 312 ? 2.200 -4.646 24.641 1.00 79.56 312 SER A O 1
ATOM 2538 N N . LEU A 1 313 ? 3.282 -2.703 25.014 1.00 84.00 313 LEU A N 1
ATOM 2539 C CA . LEU A 1 313 ? 3.286 -2.234 23.622 1.00 84.00 313 LEU A CA 1
ATOM 2540 C C . LEU A 1 313 ? 3.966 -3.230 22.664 1.00 84.00 313 LEU A C 1
ATOM 2542 O O . LEU A 1 313 ? 3.579 -3.332 21.502 1.00 84.00 313 LEU A O 1
ATOM 2546 N N . LYS A 1 314 ? 4.920 -4.022 23.170 1.00 86.81 314 LYS A N 1
ATOM 2547 C CA . LYS A 1 314 ? 5.596 -5.105 22.439 1.00 86.81 314 LYS A CA 1
ATOM 2548 C C . LYS A 1 314 ? 4.622 -6.139 21.864 1.00 86.81 314 LYS A C 1
ATOM 2550 O O . LYS A 1 314 ? 4.925 -6.740 20.843 1.00 86.81 314 LYS A O 1
ATOM 2555 N N . THR A 1 315 ? 3.444 -6.311 22.469 1.00 87.12 315 THR A N 1
ATOM 2556 C CA . THR A 1 315 ? 2.403 -7.217 21.952 1.00 87.12 315 THR A CA 1
ATOM 2557 C C . THR A 1 315 ? 1.943 -6.814 20.554 1.00 87.12 315 THR A C 1
ATOM 2559 O O . THR A 1 315 ? 1.693 -7.676 19.725 1.00 87.12 315 THR A O 1
ATOM 2562 N N . TRP A 1 316 ? 1.840 -5.512 20.283 1.00 90.44 316 TRP A N 1
ATOM 2563 C CA . TRP A 1 316 ? 1.421 -4.983 18.979 1.00 90.44 316 TRP A CA 1
ATOM 2564 C C . TRP A 1 316 ? 2.605 -4.628 18.080 1.00 90.44 316 TRP A C 1
ATOM 2566 O O . TRP A 1 316 ? 2.437 -4.381 16.891 1.00 90.44 316 TRP A O 1
ATOM 2576 N N . PHE A 1 317 ? 3.802 -4.564 18.658 1.00 91.75 317 PHE A N 1
ATOM 2577 C CA . PHE A 1 317 ? 5.029 -4.140 18.002 1.00 91.75 317 PHE A CA 1
ATOM 2578 C C . PHE A 1 317 ? 6.157 -5.109 18.381 1.00 91.75 317 PHE A C 1
ATOM 2580 O O . PHE A 1 317 ? 7.001 -4.764 19.213 1.00 91.75 317 PHE A O 1
ATOM 2587 N N . PRO A 1 318 ? 6.211 -6.306 17.773 1.00 89.12 318 PRO A N 1
ATOM 2588 C CA . PRO A 1 318 ? 7.055 -7.413 18.231 1.00 89.12 318 PRO A CA 1
ATOM 2589 C C . PRO A 1 318 ? 8.564 -7.132 18.162 1.00 89.12 318 PRO A C 1
ATOM 2591 O O . PRO A 1 318 ? 9.329 -7.747 18.902 1.00 89.12 318 PRO A O 1
ATOM 2594 N N . GLU A 1 319 ? 9.005 -6.193 17.314 1.00 90.12 319 GLU A N 1
ATOM 2595 C CA . GLU A 1 319 ? 10.417 -5.783 17.207 1.00 90.12 319 GLU A CA 1
ATOM 2596 C C . GLU A 1 319 ? 10.859 -4.858 18.365 1.00 90.12 319 GLU A C 1
ATOM 2598 O O . GLU A 1 319 ? 12.046 -4.550 18.486 1.00 90.12 319 GLU A O 1
ATOM 2603 N N . LEU A 1 320 ? 9.936 -4.400 19.226 1.00 88.25 320 LEU A N 1
ATOM 2604 C CA . LEU A 1 320 ? 10.292 -3.592 20.392 1.00 88.25 320 LEU A CA 1
ATOM 2605 C C . LEU A 1 320 ? 10.890 -4.464 21.506 1.00 88.25 320 LEU A C 1
ATOM 2607 O O . LEU A 1 320 ? 10.353 -5.532 21.820 1.00 88.25 320 LEU A O 1
ATOM 2611 N N . PRO A 1 321 ? 11.965 -4.007 22.171 1.00 83.00 321 PRO A N 1
ATOM 2612 C CA . PRO A 1 321 ? 12.449 -4.688 23.358 1.00 83.00 321 PRO A CA 1
ATOM 2613 C C . PRO A 1 321 ? 11.457 -4.529 24.514 1.00 83.00 321 PRO A C 1
ATOM 2615 O O . PRO A 1 321 ? 10.630 -3.617 24.540 1.00 83.00 321 PRO A O 1
ATOM 2618 N N . GLU A 1 322 ? 11.578 -5.393 25.520 1.00 76.75 322 GLU A N 1
ATOM 2619 C CA . GLU A 1 322 ? 11.001 -5.101 26.833 1.00 76.75 322 GLU A CA 1
ATOM 2620 C C . GLU A 1 322 ? 11.814 -3.982 27.467 1.00 76.75 322 GLU A C 1
ATOM 2622 O O . GLU A 1 322 ? 12.855 -4.205 28.082 1.00 76.75 322 GLU A O 1
ATOM 2627 N N . VAL A 1 323 ? 11.370 -2.751 27.239 1.00 68.06 323 VAL A N 1
ATOM 2628 C CA . VAL A 1 323 ? 11.993 -1.570 27.820 1.00 68.06 323 VAL A CA 1
ATOM 2629 C C . VAL A 1 323 ? 11.133 -1.105 28.984 1.00 68.06 323 VAL A C 1
ATOM 2631 O O . VAL A 1 323 ? 9.952 -0.823 28.818 1.00 68.06 323 VAL A O 1
ATOM 2634 N N . SER A 1 324 ? 11.734 -0.998 30.168 1.00 67.88 324 SER A N 1
ATOM 2635 C CA . SER A 1 324 ? 11.102 -0.395 31.350 1.00 67.88 324 SER A CA 1
ATOM 2636 C C . SER A 1 324 ? 11.046 1.136 31.280 1.00 67.88 324 SER A C 1
ATOM 2638 O O . SER A 1 324 ? 10.469 1.781 32.154 1.00 67.88 324 SER A O 1
ATOM 2640 N N . SER A 1 325 ? 11.669 1.732 30.260 1.00 79.31 325 SER A N 1
ATOM 2641 C CA . SER A 1 325 ? 11.701 3.175 30.058 1.00 79.31 325 SER A CA 1
ATOM 2642 C C . SER A 1 325 ? 10.455 3.664 29.324 1.00 79.31 325 SER A C 1
ATOM 2644 O O . SER A 1 325 ? 9.842 2.944 28.537 1.00 79.31 325 SER A O 1
ATOM 2646 N N . GLN A 1 326 ? 10.061 4.906 29.595 1.00 86.00 326 GLN A N 1
ATOM 2647 C CA . GLN A 1 326 ? 8.842 5.464 29.024 1.00 86.00 326 GLN A CA 1
ATOM 2648 C C . GLN A 1 326 ? 9.060 5.954 27.592 1.00 86.00 326 GLN A C 1
ATOM 2650 O O . GLN A 1 326 ? 10.110 6.511 27.258 1.00 86.00 326 GLN A O 1
ATOM 2655 N N . LEU A 1 327 ? 8.031 5.785 26.761 1.00 88.69 327 LEU A N 1
ATOM 2656 C CA . LEU A 1 327 ? 7.997 6.306 25.401 1.00 88.69 327 LEU A CA 1
ATOM 2657 C C . LEU A 1 327 ? 7.924 7.839 25.415 1.00 88.69 327 LEU A C 1
ATOM 2659 O O . LEU A 1 327 ? 7.026 8.426 26.020 1.00 88.69 327 LEU A O 1
ATOM 2663 N N . VAL A 1 328 ? 8.848 8.484 24.706 1.00 90.75 328 VAL A N 1
ATOM 2664 C CA . VAL A 1 328 ? 8.932 9.947 24.585 1.00 90.75 328 VAL A CA 1
ATOM 2665 C C . VAL A 1 328 ? 8.511 10.415 23.196 1.00 90.75 328 VAL A C 1
ATOM 2667 O O . VAL A 1 328 ? 7.958 11.504 23.077 1.00 90.75 328 VAL A O 1
ATOM 2670 N N . LYS A 1 329 ? 8.717 9.618 22.143 1.00 92.06 329 LYS A N 1
ATOM 2671 C CA . LYS A 1 329 ? 8.325 9.978 20.773 1.00 92.06 329 LYS A CA 1
ATOM 2672 C C . LYS A 1 329 ? 7.879 8.758 19.978 1.00 92.06 329 LYS A C 1
ATOM 2674 O O . LYS A 1 329 ? 8.510 7.711 20.078 1.00 92.06 329 LYS A O 1
ATOM 2679 N N . MET A 1 330 ? 6.847 8.934 19.158 1.00 92.25 330 MET A N 1
ATOM 2680 C CA . MET A 1 330 ? 6.403 7.973 18.149 1.00 92.25 330 MET A CA 1
ATOM 2681 C C . MET A 1 330 ? 6.216 8.691 16.811 1.00 92.25 330 MET A C 1
ATOM 2683 O O . MET A 1 330 ? 5.561 9.731 16.760 1.00 92.25 330 MET A O 1
ATOM 2687 N N . SER A 1 331 ? 6.750 8.134 15.726 1.00 90.25 331 SER A N 1
ATOM 2688 C CA . SER A 1 331 ? 6.578 8.666 14.367 1.00 90.25 331 SER A CA 1
ATOM 2689 C C . SER A 1 331 ? 6.447 7.552 13.329 1.00 90.25 331 SER A C 1
ATOM 2691 O O . SER A 1 331 ? 6.975 6.460 13.513 1.00 90.25 331 SER A O 1
ATOM 2693 N N . ARG A 1 332 ? 5.751 7.815 12.216 1.00 86.12 332 ARG A N 1
ATOM 2694 C CA . ARG A 1 332 ? 5.707 6.900 11.063 1.00 86.12 332 ARG A CA 1
ATOM 2695 C C . ARG A 1 332 ? 7.014 7.017 10.273 1.00 86.12 332 ARG A C 1
ATOM 2697 O O . ARG A 1 332 ? 7.471 8.127 10.009 1.00 86.12 332 ARG A O 1
ATOM 2704 N N . CYS A 1 333 ? 7.606 5.892 9.884 1.00 78.25 333 CYS A N 1
ATOM 2705 C CA . CYS A 1 333 ? 8.803 5.895 9.049 1.00 78.25 333 CYS A CA 1
ATOM 2706 C C . CYS A 1 333 ? 8.437 6.330 7.622 1.00 78.25 333 CYS A C 1
ATOM 2708 O O . CYS A 1 333 ? 7.559 5.742 6.992 1.00 78.25 333 CYS A O 1
ATOM 2710 N N . VAL A 1 334 ? 9.117 7.353 7.096 1.00 66.00 334 VAL A N 1
ATOM 2711 C CA . VAL A 1 334 ? 8.874 7.866 5.732 1.00 66.00 334 VAL A CA 1
ATOM 2712 C C . VAL A 1 334 ? 9.471 6.935 4.671 1.00 66.00 334 VAL A C 1
ATOM 2714 O O . VAL A 1 334 ? 8.944 6.820 3.569 1.00 66.00 334 VAL A O 1
ATOM 2717 N N . ALA A 1 335 ? 10.568 6.252 5.009 1.00 58.12 335 ALA A N 1
ATOM 2718 C CA . ALA A 1 335 ? 11.334 5.434 4.071 1.00 58.12 335 ALA A CA 1
ATOM 2719 C C . ALA A 1 335 ? 10.847 3.979 3.965 1.00 58.12 335 ALA A C 1
ATOM 2721 O O . ALA A 1 335 ? 11.178 3.296 2.997 1.00 58.12 335 ALA A O 1
ATOM 2722 N N . LYS A 1 336 ? 10.107 3.477 4.961 1.00 62.16 336 LYS A N 1
ATOM 2723 C CA . LYS A 1 336 ? 9.612 2.095 5.007 1.00 62.16 336 LYS A CA 1
ATOM 2724 C C . LYS A 1 336 ? 8.128 2.103 5.335 1.00 62.16 336 LYS A C 1
ATOM 2726 O O . LYS A 1 336 ? 7.743 2.479 6.442 1.00 62.16 336 LYS A O 1
ATOM 2731 N N . GLU A 1 337 ? 7.315 1.677 4.372 1.00 63.38 337 GLU A N 1
ATOM 2732 C CA . GLU A 1 337 ? 5.877 1.505 4.570 1.00 63.38 337 GLU A CA 1
ATOM 2733 C C . GLU A 1 337 ? 5.614 0.608 5.792 1.00 63.38 337 GLU A C 1
ATOM 2735 O O . GLU A 1 337 ? 6.327 -0.363 6.035 1.00 63.38 337 GLU A O 1
ATOM 2740 N N . GLU A 1 338 ? 4.598 0.970 6.579 1.00 71.00 338 GLU A N 1
ATOM 2741 C CA . GLU A 1 338 ? 4.115 0.217 7.748 1.00 71.00 338 GLU A CA 1
ATOM 2742 C C . GLU A 1 338 ? 5.050 0.117 8.972 1.00 71.00 338 GLU A C 1
ATOM 2744 O O . GLU A 1 338 ? 4.687 -0.540 9.951 1.00 71.00 338 GLU A O 1
ATOM 2749 N N . LYS A 1 339 ? 6.201 0.806 8.983 1.00 86.25 339 LYS A N 1
ATOM 2750 C CA . LYS A 1 339 ? 7.059 0.895 10.177 1.00 86.25 339 LYS A CA 1
ATOM 2751 C C . LYS A 1 339 ? 6.819 2.159 10.994 1.00 86.25 339 LYS A C 1
ATOM 2753 O O . LYS A 1 339 ? 6.646 3.255 10.456 1.00 86.25 339 LYS A O 1
ATOM 2758 N N . TYR A 1 340 ? 6.895 1.998 12.308 1.00 90.44 340 TYR A N 1
ATOM 2759 C CA . TYR A 1 340 ? 6.869 3.076 13.286 1.00 90.44 340 TYR A CA 1
ATOM 2760 C C . TYR A 1 340 ? 8.217 3.154 14.000 1.00 90.44 340 TYR A C 1
ATOM 2762 O O . TYR A 1 340 ? 8.840 2.132 14.290 1.00 90.44 340 TYR A O 1
ATOM 2770 N N . GLU A 1 341 ? 8.665 4.373 14.263 1.00 92.00 341 GLU A N 1
ATOM 2771 C CA . GLU A 1 341 ? 9.863 4.688 15.031 1.00 92.00 341 GLU A CA 1
ATOM 2772 C C . GLU A 1 341 ? 9.462 5.164 16.423 1.00 92.00 341 GLU A C 1
ATOM 2774 O O . GLU A 1 341 ? 8.581 6.012 16.577 1.00 92.00 341 GLU A O 1
ATOM 2779 N N . PHE A 1 342 ? 10.130 4.614 17.431 1.00 91.75 342 PHE A N 1
ATOM 2780 C CA . PHE A 1 342 ? 9.858 4.835 18.842 1.00 91.75 342 PHE A CA 1
ATOM 2781 C C . PHE A 1 342 ? 11.134 5.304 19.525 1.00 91.75 342 PHE A C 1
ATOM 2783 O O . PHE A 1 342 ? 12.144 4.606 19.460 1.00 91.75 342 PHE A O 1
ATOM 2790 N N . SER A 1 343 ? 11.086 6.441 20.214 1.00 91.69 343 SER A N 1
ATOM 2791 C CA . SER A 1 343 ? 12.193 6.930 21.043 1.00 91.69 343 SER A CA 1
ATOM 2792 C C . SER A 1 343 ? 11.794 6.930 22.510 1.00 91.69 343 SER A C 1
ATOM 2794 O O . SER A 1 343 ? 10.748 7.467 22.885 1.00 91.69 343 SER A O 1
ATOM 2796 N N . PHE A 1 344 ? 12.651 6.355 23.343 1.00 90.56 344 PHE A N 1
ATOM 2797 C CA . PHE A 1 344 ? 12.421 6.166 24.770 1.00 90.56 344 PHE A CA 1
ATOM 2798 C C . PHE A 1 344 ? 13.269 7.121 25.613 1.00 90.56 344 PHE A C 1
ATOM 2800 O O . PHE A 1 344 ? 14.284 7.648 25.157 1.00 90.56 344 PHE A O 1
ATOM 2807 N N . SER A 1 345 ? 12.876 7.327 26.871 1.00 87.56 345 SER A N 1
ATOM 2808 C CA . SER A 1 345 ? 13.509 8.295 27.780 1.00 87.56 345 SER A CA 1
ATOM 2809 C C . SER A 1 345 ? 14.992 8.043 28.058 1.00 87.56 345 SER A C 1
ATOM 2811 O O . SER A 1 345 ? 15.724 8.976 28.369 1.00 87.56 345 SER A O 1
ATOM 2813 N N . ILE A 1 346 ? 15.448 6.802 27.900 1.00 85.56 346 ILE A N 1
ATOM 2814 C CA . ILE A 1 346 ? 16.855 6.400 28.045 1.00 85.56 346 ILE A CA 1
ATOM 2815 C C . ILE A 1 346 ? 17.717 6.725 26.811 1.00 85.56 346 ILE A C 1
ATOM 2817 O O . ILE A 1 346 ? 18.878 6.338 26.764 1.00 85.56 346 ILE A O 1
ATOM 2821 N N . GLY A 1 347 ? 17.159 7.398 25.799 1.00 82.75 347 GLY A N 1
ATOM 2822 C CA . GLY A 1 347 ? 17.858 7.784 24.567 1.00 82.75 347 GLY A CA 1
ATOM 2823 C C . GLY A 1 347 ? 17.862 6.714 23.471 1.00 82.75 347 GLY A C 1
ATOM 2824 O O . GLY A 1 347 ? 18.272 6.990 22.346 1.00 82.75 347 GLY A O 1
ATOM 2825 N N . ASN A 1 348 ? 17.360 5.511 23.758 1.00 87.56 348 ASN A N 1
ATOM 2826 C CA . ASN A 1 348 ? 17.259 4.444 22.767 1.00 87.56 348 ASN A CA 1
ATOM 2827 C C . ASN A 1 348 ? 16.108 4.705 21.793 1.00 87.56 348 ASN A C 1
ATOM 2829 O O . ASN A 1 348 ? 15.024 5.135 22.198 1.00 87.56 348 ASN A O 1
ATOM 2833 N N . SER A 1 349 ? 16.338 4.391 20.519 1.00 89.94 349 SER A N 1
ATOM 2834 C CA . SER A 1 349 ? 15.303 4.409 19.489 1.00 89.94 349 SER A CA 1
ATOM 2835 C C . SER A 1 349 ? 15.215 3.060 18.790 1.00 89.94 349 SER A C 1
ATOM 2837 O O . SER A 1 349 ? 16.234 2.442 18.491 1.00 89.94 349 SER A O 1
ATOM 2839 N N . PHE A 1 350 ? 13.991 2.615 18.532 1.00 90.81 350 PHE A N 1
ATOM 2840 C CA . PHE A 1 350 ? 13.691 1.341 17.890 1.00 90.81 350 PHE A CA 1
ATOM 2841 C C . PHE A 1 350 ? 12.678 1.554 16.771 1.00 90.81 350 PHE A C 1
ATOM 2843 O O . PHE A 1 350 ? 11.848 2.459 16.839 1.00 90.81 350 PHE A O 1
ATOM 2850 N N . SER A 1 351 ? 12.727 0.704 15.752 1.00 91.19 351 SER A N 1
ATOM 2851 C CA . SER A 1 351 ? 11.697 0.641 14.717 1.00 91.19 351 SER A CA 1
ATOM 2852 C C . SER A 1 351 ? 10.938 -0.668 14.845 1.00 91.19 351 SER A C 1
ATOM 2854 O O . SER A 1 351 ? 11.581 -1.695 15.046 1.00 91.19 351 SER A O 1
ATOM 2856 N N . SER A 1 352 ? 9.619 -0.646 14.687 1.00 91.50 352 SER A N 1
ATOM 2857 C CA . SER A 1 352 ? 8.803 -1.859 14.700 1.00 91.50 352 SER A CA 1
ATOM 2858 C C . SER A 1 352 ? 7.625 -1.751 13.742 1.00 91.50 352 SER A C 1
ATOM 2860 O O . SER A 1 352 ? 7.104 -0.660 13.491 1.00 91.50 352 SER A O 1
ATOM 2862 N N . SER A 1 353 ? 7.227 -2.892 13.196 1.00 90.94 353 SER A N 1
ATOM 2863 C CA . SER A 1 353 ? 6.043 -3.031 12.350 1.00 90.94 353 SER A CA 1
ATOM 2864 C C . SER A 1 353 ? 4.821 -3.291 13.238 1.00 90.94 353 SER A C 1
ATOM 2866 O O . SER A 1 353 ? 4.941 -3.974 14.255 1.00 90.94 353 SER A O 1
ATOM 2868 N N . PHE A 1 354 ? 3.660 -2.738 12.883 1.00 91.06 354 PHE A N 1
ATOM 2869 C CA . PHE A 1 354 ? 2.426 -2.974 13.638 1.00 91.06 354 PHE A CA 1
ATOM 2870 C C . PHE A 1 354 ? 1.822 -4.341 13.289 1.00 91.06 354 PHE A C 1
ATOM 2872 O O . PHE A 1 354 ? 1.520 -4.605 12.125 1.00 91.06 354 PHE A O 1
ATOM 2879 N N . ASP A 1 355 ? 1.627 -5.185 14.300 1.00 90.50 355 ASP A N 1
ATOM 2880 C CA . ASP A 1 355 ? 0.950 -6.476 14.191 1.00 90.50 355 ASP A CA 1
ATOM 2881 C C . ASP A 1 355 ? -0.542 -6.315 14.519 1.00 90.50 355 ASP A C 1
ATOM 2883 O O . ASP A 1 355 ? -0.975 -6.326 15.675 1.00 90.50 355 ASP A O 1
ATOM 2887 N N . GLU A 1 356 ? -1.337 -6.143 13.466 1.00 88.31 356 GLU A N 1
ATOM 2888 C CA . GLU A 1 356 ? -2.782 -5.945 13.570 1.00 88.31 356 GLU A CA 1
ATOM 2889 C C . GLU A 1 356 ? -3.521 -7.203 14.059 1.00 88.31 356 GLU A C 1
ATOM 2891 O O . GLU A 1 356 ? -4.522 -7.102 14.769 1.00 88.31 356 GLU A O 1
ATOM 2896 N N . ALA A 1 357 ? -3.012 -8.399 13.752 1.00 86.56 357 ALA A N 1
ATOM 2897 C CA . ALA A 1 357 ? -3.599 -9.640 14.247 1.00 86.56 357 ALA A CA 1
ATOM 2898 C C . ALA A 1 357 ? -3.386 -9.774 15.761 1.00 86.56 357 ALA A C 1
ATOM 2900 O O . ALA A 1 357 ? -4.323 -10.094 16.497 1.00 86.56 357 ALA A O 1
ATOM 2901 N N . ALA A 1 358 ? -2.181 -9.464 16.249 1.00 88.94 358 ALA A N 1
ATOM 2902 C CA . ALA A 1 358 ? -1.901 -9.421 17.681 1.00 88.94 358 ALA A CA 1
ATOM 2903 C C . ALA A 1 358 ? -2.702 -8.322 18.397 1.00 88.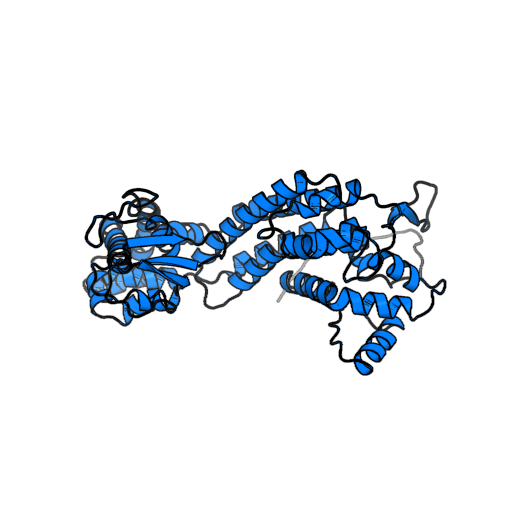94 358 ALA A C 1
ATOM 2905 O O . ALA A 1 358 ? -3.151 -8.531 19.529 1.00 88.94 358 ALA A O 1
ATOM 2906 N N . PHE A 1 359 ? -2.934 -7.183 17.733 1.00 90.94 359 PHE A N 1
ATOM 2907 C CA . PHE A 1 359 ? -3.821 -6.132 18.226 1.00 90.94 359 PHE A CA 1
ATOM 2908 C C . PHE A 1 359 ? -5.229 -6.660 18.489 1.00 90.94 359 PHE A C 1
ATOM 2910 O O . PHE A 1 359 ? -5.662 -6.639 19.640 1.00 90.94 359 PHE A O 1
ATOM 2917 N N . PHE A 1 360 ? -5.918 -7.206 17.486 1.00 87.94 360 PHE A N 1
ATOM 2918 C CA . PHE A 1 360 ? -7.280 -7.711 17.684 1.00 87.94 360 PHE A CA 1
ATOM 2919 C C . PHE A 1 360 ? -7.328 -8.903 18.640 1.00 87.94 360 PHE A C 1
ATOM 2921 O O . PHE A 1 360 ? -8.195 -8.957 19.509 1.00 87.94 360 PHE A O 1
ATOM 2928 N N . LYS A 1 361 ? -6.342 -9.805 18.588 1.00 88.00 361 LYS A N 1
ATOM 2929 C CA . LYS A 1 361 ? -6.237 -10.924 19.536 1.00 88.00 361 LYS A CA 1
ATOM 2930 C C . LYS A 1 361 ? -6.185 -10.457 20.995 1.00 88.00 361 LYS A C 1
ATOM 2932 O O . LYS A 1 361 ? -6.722 -11.139 21.867 1.00 88.00 361 LYS A O 1
ATOM 2937 N N . SER A 1 362 ? -5.584 -9.297 21.275 1.00 88.94 362 SER A N 1
ATOM 2938 C CA . SER A 1 362 ? -5.506 -8.768 22.643 1.00 88.94 362 SER A CA 1
ATOM 2939 C C . SER A 1 362 ? -6.876 -8.469 23.265 1.00 88.94 362 SER A C 1
ATOM 2941 O O . SER A 1 362 ? -7.010 -8.611 24.477 1.00 88.94 362 SER A O 1
ATOM 2943 N N . PHE A 1 363 ? -7.903 -8.177 22.456 1.00 86.88 363 PHE A N 1
ATOM 2944 C CA . PHE A 1 363 ? -9.270 -7.919 22.928 1.00 86.88 363 PHE A CA 1
ATOM 2945 C C . PHE A 1 363 ? -9.930 -9.159 23.532 1.00 86.88 363 PHE A C 1
ATOM 2947 O O . PHE A 1 363 ? -10.776 -9.026 24.407 1.00 86.88 363 PHE A O 1
ATOM 2954 N N . TYR A 1 364 ? -9.519 -10.355 23.104 1.00 85.19 364 TYR A N 1
ATOM 2955 C CA . TYR A 1 364 ? -10.153 -11.618 23.500 1.00 85.19 364 TYR A CA 1
ATOM 2956 C C . TYR A 1 364 ? -9.279 -12.471 24.426 1.00 85.19 364 TYR A C 1
ATOM 2958 O O . TYR A 1 364 ? -9.783 -13.374 25.087 1.00 85.19 364 TYR A O 1
ATOM 2966 N N . VAL A 1 365 ? -7.968 -12.211 24.473 1.00 85.94 365 VAL A N 1
ATOM 2967 C CA . VAL A 1 365 ? -7.021 -12.981 25.299 1.00 85.94 365 VAL A CA 1
ATOM 2968 C C . VAL A 1 365 ? -6.717 -12.291 26.628 1.00 85.94 365 VAL A C 1
ATOM 2970 O O . VAL A 1 365 ? -6.545 -12.972 27.639 1.00 85.94 365 VAL A O 1
ATOM 2973 N N . ASP A 1 366 ? -6.650 -10.958 26.658 1.00 83.31 366 ASP A N 1
ATOM 2974 C CA . ASP A 1 366 ? -6.388 -10.217 27.891 1.00 83.31 366 ASP A CA 1
ATOM 2975 C C . ASP A 1 366 ? -7.705 -9.761 28.525 1.00 83.31 366 ASP A C 1
ATOM 2977 O O . ASP A 1 366 ? -8.384 -8.857 28.036 1.00 83.31 366 ASP A O 1
ATOM 2981 N N . LYS A 1 367 ? -8.046 -10.370 29.665 1.00 86.81 367 LYS A N 1
ATOM 2982 C CA . LYS A 1 367 ? -9.253 -10.042 30.430 1.00 86.81 367 LYS A CA 1
ATOM 2983 C C . LYS A 1 367 ? -9.341 -8.551 30.779 1.00 86.81 367 LYS A C 1
ATOM 2985 O O . LYS A 1 367 ? -10.428 -7.989 30.713 1.00 86.81 367 LYS A O 1
ATOM 2990 N N . LYS A 1 368 ? -8.220 -7.892 31.097 1.00 86.56 368 LYS A N 1
ATOM 2991 C CA . LYS A 1 368 ? -8.215 -6.455 31.425 1.00 86.56 368 LYS A CA 1
ATOM 2992 C C . LYS A 1 368 ? -8.520 -5.600 30.203 1.00 86.56 368 LYS A C 1
ATOM 2994 O O . LYS A 1 368 ? -9.142 -4.548 30.334 1.00 86.56 368 LYS A O 1
ATOM 2999 N N . VAL A 1 369 ? -8.063 -6.031 29.026 1.00 86.62 369 VAL A N 1
ATOM 3000 C CA . VAL A 1 369 ? -8.396 -5.361 27.767 1.00 86.62 369 VAL A CA 1
ATOM 3001 C C . VAL A 1 369 ? -9.886 -5.508 27.504 1.00 86.62 369 VAL A C 1
ATOM 3003 O O . VAL A 1 369 ? -10.547 -4.488 27.335 1.00 86.62 369 VAL A O 1
ATOM 3006 N N . PHE A 1 370 ? -10.415 -6.733 27.562 1.00 87.00 370 PHE A N 1
ATOM 3007 C CA . PHE A 1 370 ? -11.837 -7.013 27.355 1.00 87.00 370 PHE A CA 1
ATOM 3008 C C . PHE A 1 370 ? -12.735 -6.188 28.293 1.00 87.00 370 PHE A C 1
ATOM 3010 O O . PHE A 1 370 ? -13.656 -5.515 27.839 1.00 87.00 370 PHE A O 1
ATOM 3017 N N . GLU A 1 371 ? -12.420 -6.158 29.591 1.00 87.75 371 GLU A N 1
ATOM 3018 C CA . GLU A 1 371 ? -13.160 -5.372 30.589 1.00 87.75 371 GLU A CA 1
ATOM 3019 C C . GLU A 1 371 ? -13.090 -3.859 30.329 1.00 87.75 371 GLU A C 1
ATOM 3021 O O . GLU A 1 371 ? -14.056 -3.141 30.578 1.00 87.75 371 GLU A O 1
ATOM 3026 N N . LYS A 1 372 ? -11.958 -3.351 29.822 1.00 87.12 372 LYS A N 1
ATOM 3027 C CA . LYS A 1 372 ? -11.774 -1.917 29.555 1.00 87.12 372 LYS A CA 1
ATOM 3028 C C . LYS A 1 372 ? -12.497 -1.455 28.292 1.00 87.12 372 LYS A C 1
ATOM 3030 O O . LYS A 1 372 ? -12.981 -0.324 28.245 1.00 87.12 372 LYS A O 1
ATOM 3035 N N . VAL A 1 373 ? -12.506 -2.287 27.256 1.00 87.31 373 VAL A N 1
ATOM 3036 C CA . VAL A 1 373 ? -13.093 -1.937 25.958 1.00 87.31 373 VAL A CA 1
ATOM 3037 C C . VAL A 1 373 ? -14.589 -2.240 25.883 1.00 87.31 373 VAL A C 1
ATOM 3039 O O . VAL A 1 373 ? -15.311 -1.504 25.213 1.00 87.31 373 VAL A O 1
ATOM 3042 N N . GLY A 1 374 ? -15.052 -3.245 26.627 1.00 89.12 374 GLY A N 1
ATOM 3043 C CA . GLY A 1 374 ? -16.456 -3.625 26.719 1.00 89.12 374 GLY A CA 1
ATOM 3044 C C . GLY A 1 374 ? -16.892 -4.626 25.650 1.00 89.12 374 GLY A C 1
ATOM 3045 O O . GLY A 1 374 ? -16.294 -4.754 24.576 1.00 89.12 374 GLY A O 1
ATOM 3046 N N . GLN A 1 375 ? -17.971 -5.338 25.959 1.00 88.06 375 GLN A N 1
ATOM 3047 C CA . GLN A 1 375 ? -18.537 -6.377 25.105 1.00 88.06 375 GLN A CA 1
ATOM 3048 C C . GLN A 1 375 ? -19.165 -5.803 23.826 1.00 88.06 375 GLN A C 1
ATOM 3050 O O . GLN A 1 375 ? -19.153 -6.453 22.775 1.00 88.06 375 GLN A O 1
ATOM 3055 N N . GLU A 1 376 ? -19.670 -4.574 23.893 1.00 89.25 376 GLU A N 1
ATOM 3056 C CA . GLU A 1 376 ? -20.290 -3.859 22.782 1.00 89.25 376 GLU A CA 1
ATOM 3057 C C . GLU A 1 376 ? -19.279 -3.599 21.669 1.00 89.25 376 GLU A C 1
ATOM 3059 O O . GLU A 1 376 ? -19.559 -3.849 20.495 1.00 89.25 376 GLU A O 1
ATOM 3064 N N . LEU A 1 377 ? -18.071 -3.155 22.038 1.00 90.44 377 LEU A N 1
ATOM 3065 C CA . LEU A 1 377 ? -17.003 -2.943 21.071 1.00 90.44 377 LEU A CA 1
ATOM 3066 C C . LEU A 1 377 ? -16.528 -4.268 20.475 1.00 90.44 377 LEU A C 1
ATOM 3068 O O . LEU A 1 377 ? -16.376 -4.349 19.261 1.00 90.44 377 LEU A O 1
ATOM 3072 N N . CYS A 1 378 ? -16.314 -5.299 21.297 1.00 89.31 378 CYS A N 1
ATOM 3073 C CA . CYS A 1 378 ? -15.907 -6.617 20.804 1.00 89.31 378 CYS A CA 1
ATOM 3074 C C . CYS A 1 378 ? -16.928 -7.184 19.806 1.00 89.31 378 CYS A C 1
ATOM 3076 O O . CYS A 1 378 ? -16.547 -7.696 18.762 1.00 89.31 378 CYS A O 1
ATOM 3078 N N . THR A 1 379 ? -18.225 -6.997 20.057 1.00 87.12 379 THR A N 1
ATOM 3079 C CA . THR A 1 379 ? -19.280 -7.418 19.122 1.00 87.12 379 THR A CA 1
ATOM 3080 C C . THR A 1 379 ? -19.256 -6.602 17.827 1.00 87.12 379 THR A C 1
ATOM 3082 O O . THR A 1 379 ? -19.393 -7.161 16.740 1.00 87.12 379 THR A O 1
ATOM 3085 N N . ALA A 1 380 ? -19.049 -5.284 17.910 1.00 89.06 380 ALA A N 1
ATOM 3086 C CA . ALA A 1 380 ? -18.891 -4.444 16.724 1.00 89.06 380 ALA A CA 1
ATOM 3087 C C . ALA A 1 380 ? -17.656 -4.851 15.896 1.00 89.06 380 ALA A C 1
ATOM 3089 O O . ALA A 1 380 ? -17.721 -4.871 14.667 1.00 89.06 380 ALA A O 1
ATOM 3090 N N . LEU A 1 381 ? -16.558 -5.227 16.560 1.00 89.19 381 LEU A N 1
ATOM 3091 C CA . LEU A 1 381 ? -15.351 -5.760 15.929 1.00 89.19 381 LEU A CA 1
ATOM 3092 C C . LEU A 1 381 ? -15.595 -7.120 15.271 1.00 89.19 381 LEU A C 1
ATOM 3094 O O . LEU A 1 381 ? -15.191 -7.298 14.127 1.00 89.19 381 LEU A O 1
ATOM 3098 N N . ASP A 1 382 ? -16.300 -8.041 15.932 1.00 85.50 382 ASP A N 1
ATOM 3099 C CA . ASP A 1 382 ? -16.662 -9.344 15.357 1.00 85.50 382 ASP A CA 1
ATOM 3100 C C . ASP A 1 382 ? -17.441 -9.163 14.049 1.00 85.50 382 ASP A C 1
ATOM 3102 O O . ASP A 1 382 ? -17.122 -9.778 13.028 1.00 85.50 382 ASP A O 1
ATOM 3106 N N . VAL A 1 383 ? -18.430 -8.259 14.055 1.00 85.19 383 VAL A N 1
ATOM 3107 C CA . VAL A 1 383 ? -19.196 -7.919 12.852 1.00 85.19 383 VAL A CA 1
ATOM 3108 C C . VAL A 1 383 ? -18.279 -7.324 11.785 1.00 85.19 383 VAL A C 1
ATOM 3110 O O . VAL A 1 383 ? -18.308 -7.795 10.651 1.00 85.19 383 VAL A O 1
ATOM 3113 N N . ALA A 1 384 ? -17.434 -6.351 12.129 1.00 87.12 384 ALA A N 1
ATOM 3114 C CA . ALA A 1 384 ? -16.523 -5.713 11.181 1.00 87.12 384 ALA A CA 1
ATOM 3115 C C . ALA A 1 384 ? -15.550 -6.714 10.535 1.00 87.12 384 ALA A C 1
ATOM 3117 O O . ALA A 1 384 ? -15.363 -6.699 9.321 1.00 87.12 384 ALA A O 1
ATOM 3118 N N . VAL A 1 385 ? -14.963 -7.613 11.326 1.00 81.19 385 VAL A N 1
ATOM 3119 C CA . VAL A 1 385 ? -14.036 -8.650 10.850 1.00 81.19 385 VAL A CA 1
ATOM 3120 C C . VAL A 1 385 ? -14.756 -9.688 9.985 1.00 81.19 385 VAL A C 1
ATOM 3122 O O . VAL A 1 385 ? -14.181 -10.191 9.023 1.00 81.19 385 VAL A O 1
ATOM 3125 N N . SER A 1 386 ? -16.026 -9.985 10.276 1.00 77.19 386 SER A N 1
ATOM 3126 C CA . SER A 1 386 ? -16.834 -10.915 9.475 1.00 77.19 386 SER A CA 1
ATOM 3127 C C . SER A 1 386 ? -17.248 -10.364 8.101 1.00 77.19 386 SER A C 1
ATOM 3129 O O . SER A 1 386 ? -17.680 -11.126 7.232 1.00 77.19 386 SER A O 1
ATOM 3131 N N . MET A 1 387 ? -17.109 -9.053 7.873 1.00 72.31 387 MET A N 1
ATOM 3132 C CA . MET A 1 387 ? -17.503 -8.375 6.635 1.00 72.31 387 MET A CA 1
ATOM 3133 C C . MET A 1 387 ? -16.474 -8.550 5.504 1.00 72.31 387 MET A C 1
ATOM 3135 O O . MET A 1 387 ? -15.912 -7.575 5.021 1.00 72.31 387 MET A O 1
ATOM 3139 N N . GLY A 1 388 ? -16.303 -9.792 5.034 1.00 59.28 388 GLY A N 1
ATOM 3140 C CA . GLY A 1 388 ? -15.764 -10.151 3.709 1.00 59.28 388 GLY A CA 1
ATOM 3141 C C . GLY A 1 388 ? -14.310 -9.761 3.374 1.00 59.28 388 GLY A C 1
ATOM 3142 O O . GLY A 1 388 ? -13.666 -8.962 4.044 1.00 59.28 388 GLY A O 1
ATOM 3143 N N . GLY A 1 389 ? -13.780 -10.357 2.297 1.00 57.28 389 GLY A N 1
ATOM 3144 C CA . GLY A 1 389 ? -12.385 -10.214 1.856 1.00 57.28 389 GLY A CA 1
ATOM 3145 C C . GLY A 1 389 ? -12.156 -9.173 0.750 1.00 57.28 389 GLY A C 1
ATOM 3146 O O . GLY A 1 389 ? -13.056 -8.826 -0.016 1.00 57.28 389 GLY A O 1
ATOM 3147 N N . CYS A 1 390 ? -10.909 -8.711 0.622 1.00 59.22 390 CYS A N 1
ATOM 3148 C CA . CYS A 1 390 ? -10.453 -7.709 -0.356 1.00 59.22 390 CYS A CA 1
ATOM 3149 C C . CYS A 1 390 ? -10.499 -8.174 -1.832 1.00 59.22 390 CYS A C 1
ATOM 3151 O O . CYS A 1 390 ? -10.163 -7.409 -2.737 1.00 59.22 390 CYS A O 1
ATOM 3153 N N . GLU A 1 391 ? -10.910 -9.414 -2.099 1.00 56.34 391 GLU A N 1
ATOM 3154 C CA . GLU A 1 391 ? -10.818 -10.082 -3.404 1.00 56.34 391 GLU A CA 1
ATOM 3155 C C . GLU A 1 391 ? -11.600 -9.361 -4.511 1.00 56.34 391 GLU A C 1
ATOM 3157 O O . GLU A 1 391 ? -11.073 -9.158 -5.603 1.00 56.34 391 GLU A O 1
ATOM 3162 N N . ALA A 1 392 ? -12.814 -8.879 -4.223 1.00 55.28 392 ALA A N 1
ATOM 3163 C CA . ALA A 1 392 ? -13.621 -8.140 -5.200 1.00 55.28 392 ALA A CA 1
ATOM 3164 C C . ALA A 1 392 ? -12.981 -6.792 -5.593 1.00 55.28 392 ALA A C 1
ATOM 3166 O O . ALA A 1 392 ? -13.051 -6.368 -6.750 1.00 55.28 392 ALA A O 1
ATOM 3167 N N . VAL A 1 393 ? -12.307 -6.133 -4.643 1.00 57.50 393 VAL A N 1
ATOM 3168 C CA . VAL A 1 393 ? -11.536 -4.909 -4.905 1.00 57.50 393 VAL A CA 1
ATOM 3169 C C . VAL A 1 393 ? -10.338 -5.247 -5.793 1.00 57.50 393 VAL A C 1
ATOM 3171 O O . VAL A 1 393 ? -10.074 -4.563 -6.775 1.00 57.50 393 VAL A O 1
ATOM 3174 N N . VAL A 1 394 ? -9.658 -6.357 -5.528 1.00 56.38 394 VAL A N 1
ATOM 3175 C CA . VAL A 1 394 ? -8.502 -6.812 -6.309 1.00 56.38 394 VAL A CA 1
ATOM 3176 C C . VAL A 1 394 ? -8.852 -7.170 -7.750 1.00 56.38 394 VAL A C 1
ATOM 3178 O O . VAL A 1 394 ? -8.192 -6.691 -8.673 1.00 56.38 394 VAL A O 1
ATOM 3181 N N . GLU A 1 395 ? -9.886 -7.984 -7.972 1.00 58.66 395 GLU A N 1
ATOM 3182 C CA . GLU A 1 395 ? -10.332 -8.357 -9.324 1.00 58.66 395 GLU A CA 1
ATOM 3183 C C . GLU A 1 395 ? -10.709 -7.125 -10.151 1.00 58.66 395 GLU A C 1
ATOM 3185 O O . GLU A 1 395 ? -10.399 -7.018 -11.341 1.00 58.66 395 GLU A O 1
ATOM 3190 N N . SER A 1 396 ? -11.302 -6.140 -9.483 1.00 54.31 396 SER A N 1
ATOM 3191 C CA . SER A 1 396 ? -11.644 -4.866 -10.081 1.00 54.31 396 SER A CA 1
ATOM 3192 C C . SER A 1 396 ? -10.408 -4.074 -10.532 1.00 54.31 396 SER A C 1
ATOM 3194 O O . SER A 1 396 ? -10.397 -3.555 -11.651 1.00 54.31 396 SER A O 1
ATOM 3196 N N . PHE A 1 397 ? -9.349 -4.021 -9.722 1.00 55.25 397 PHE A N 1
ATOM 3197 C CA . PHE A 1 397 ? -8.094 -3.353 -10.082 1.00 55.25 397 PHE A CA 1
ATOM 3198 C C . PHE A 1 397 ? -7.349 -4.085 -11.204 1.00 55.25 397 PHE A C 1
ATOM 3200 O O . PHE A 1 397 ? -6.842 -3.432 -12.116 1.00 55.25 397 PHE A O 1
ATOM 3207 N N . TYR A 1 398 ? -7.356 -5.423 -11.207 1.00 56.47 398 TYR A N 1
ATOM 3208 C CA . TYR A 1 398 ? -6.763 -6.220 -12.287 1.00 56.47 398 TYR A CA 1
ATOM 3209 C C . TYR A 1 398 ? -7.307 -5.840 -13.666 1.00 56.47 398 TYR A C 1
ATOM 3211 O O . TYR A 1 398 ? -6.527 -5.666 -14.601 1.00 56.47 398 TYR A O 1
ATOM 3219 N N . SER A 1 399 ? -8.625 -5.653 -13.782 1.00 55.12 399 SER A N 1
ATOM 3220 C CA . SER A 1 399 ? -9.261 -5.298 -15.057 1.00 55.12 399 SER A CA 1
ATOM 3221 C C . SER A 1 399 ? -8.766 -3.967 -15.633 1.00 55.12 399 SER A C 1
ATOM 3223 O O . SER A 1 399 ? -8.627 -3.823 -16.847 1.00 55.12 399 SER A O 1
ATOM 3225 N N . VAL A 1 400 ? -8.448 -2.997 -14.774 1.00 51.88 400 VAL A N 1
ATOM 3226 C CA . VAL A 1 400 ? -7.991 -1.672 -15.203 1.00 51.88 400 VAL A CA 1
ATOM 3227 C C . VAL A 1 400 ? -6.560 -1.706 -15.671 1.00 51.88 400 VAL A C 1
ATOM 3229 O O . VAL A 1 400 ? -6.252 -1.124 -16.707 1.00 51.88 400 VAL A O 1
ATOM 3232 N N . VAL A 1 401 ? -5.704 -2.416 -14.946 1.00 53.59 401 VAL A N 1
ATOM 3233 C CA . VAL A 1 401 ? -4.310 -2.535 -15.347 1.00 53.59 401 VAL A CA 1
ATOM 3234 C C . VAL A 1 401 ? -4.188 -3.320 -16.655 1.00 53.59 401 VAL A C 1
ATOM 3236 O O . VAL A 1 401 ? -3.475 -2.883 -17.551 1.00 53.59 401 VAL A O 1
ATOM 3239 N N . ASP A 1 402 ? -4.962 -4.396 -16.823 1.00 54.44 402 ASP A N 1
ATOM 3240 C CA . ASP A 1 402 ? -5.034 -5.150 -18.082 1.00 54.44 402 ASP A CA 1
ATOM 3241 C C .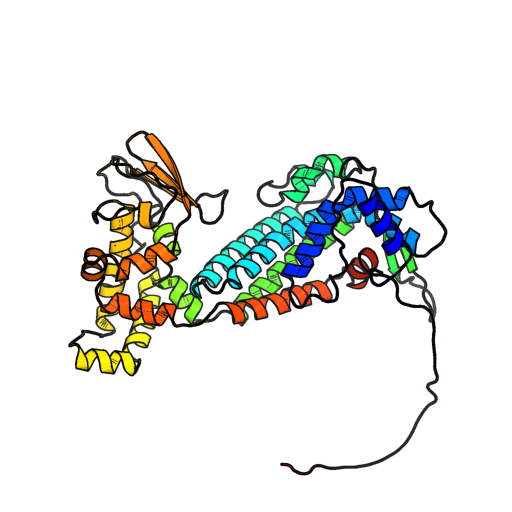 ASP A 1 402 ? -5.565 -4.286 -19.245 1.00 54.44 402 ASP A C 1
ATOM 3243 O O . ASP A 1 402 ? -5.051 -4.339 -20.360 1.00 54.44 402 ASP A O 1
ATOM 3247 N N . THR A 1 403 ? -6.547 -3.415 -18.985 1.00 51.81 403 THR A N 1
ATOM 3248 C CA . THR A 1 403 ? -7.081 -2.489 -20.000 1.00 51.81 403 THR A CA 1
ATOM 3249 C C . THR A 1 403 ? -6.074 -1.402 -20.384 1.00 51.81 403 THR A C 1
ATOM 3251 O O . THR A 1 403 ? -5.950 -1.086 -21.562 1.00 51.81 403 THR A O 1
ATOM 3254 N N . GLN A 1 404 ? -5.338 -0.834 -19.424 1.00 52.19 404 GLN A N 1
ATOM 3255 C CA . GLN A 1 404 ? -4.320 0.189 -19.701 1.00 52.19 404 GLN A CA 1
ATOM 3256 C C . GLN A 1 404 ? -3.074 -0.404 -20.366 1.00 52.19 404 GLN A C 1
ATOM 3258 O O . GLN A 1 404 ? -2.505 0.228 -21.250 1.00 52.19 404 GLN A O 1
ATOM 3263 N N . GLN A 1 405 ? -2.715 -1.646 -20.029 1.00 48.81 405 GLN A N 1
ATOM 3264 C CA . GLN A 1 405 ? -1.711 -2.414 -20.765 1.00 48.81 405 GLN A CA 1
ATOM 3265 C C . GLN A 1 405 ? -2.122 -2.603 -22.237 1.00 48.81 405 GLN A C 1
ATOM 3267 O O . GLN A 1 405 ? -1.284 -2.495 -23.123 1.00 48.81 405 GLN A O 1
ATOM 3272 N N . LYS A 1 406 ? -3.413 -2.840 -22.507 1.00 42.97 406 LYS A N 1
ATOM 3273 C CA . LYS A 1 406 ? -3.960 -3.027 -23.864 1.00 42.97 406 LYS A CA 1
ATOM 3274 C C . LYS A 1 406 ? -4.224 -1.726 -24.637 1.00 42.97 406 LYS A C 1
ATOM 3276 O O . LYS A 1 406 ? -4.325 -1.779 -25.858 1.00 42.97 406 LYS A O 1
ATOM 3281 N N . GLY A 1 407 ? -4.410 -0.600 -23.945 1.00 33.41 407 GLY A N 1
ATOM 3282 C CA . GLY A 1 407 ? -4.915 0.660 -24.510 1.00 33.41 407 GLY A CA 1
ATOM 3283 C C . GLY A 1 407 ? -3.898 1.797 -24.656 1.00 33.41 407 GLY A C 1
ATOM 3284 O O . GLY A 1 407 ? -4.266 2.848 -25.176 1.00 33.41 407 GLY A O 1
ATOM 3285 N N . GLY A 1 408 ? -2.655 1.631 -24.195 1.00 37.44 408 GLY A N 1
ATOM 3286 C CA . GLY A 1 408 ? -1.584 2.605 -24.431 1.00 37.44 408 GLY A CA 1
ATOM 3287 C C . GLY A 1 408 ? -1.162 2.662 -25.906 1.00 37.44 408 GLY A C 1
ATOM 3288 O O . GLY A 1 408 ? -1.243 1.666 -26.620 1.00 37.44 408 GLY A O 1
ATOM 3289 N N . ASN A 1 409 ? -0.671 3.819 -26.369 1.00 36.53 409 ASN A N 1
ATOM 3290 C CA . ASN A 1 409 ? -0.071 3.966 -27.709 1.00 36.53 409 ASN A CA 1
ATOM 3291 C C . ASN A 1 409 ? 1.204 3.123 -27.895 1.00 36.53 409 ASN A C 1
ATOM 3293 O O . ASN A 1 409 ? 1.638 2.899 -29.026 1.00 36.53 409 ASN A O 1
ATOM 3297 N N . MET A 1 410 ? 1.769 2.590 -26.809 1.00 39.31 410 MET A N 1
ATOM 3298 C CA . MET A 1 410 ? 2.613 1.405 -26.876 1.00 39.31 410 MET A CA 1
ATOM 3299 C C . MET A 1 410 ? 1.728 0.236 -27.287 1.00 39.31 410 MET A C 1
ATOM 3301 O O . MET A 1 410 ? 1.096 -0.396 -26.442 1.00 39.31 410 MET A O 1
ATOM 3305 N N . SER A 1 411 ? 1.639 -0.018 -28.595 1.00 35.28 411 SER A N 1
ATOM 3306 C CA . SER A 1 411 ? 0.878 -1.153 -29.104 1.00 35.28 411 SER A CA 1
ATOM 3307 C C . SER A 1 411 ? 1.226 -2.393 -28.280 1.00 35.28 411 SER A C 1
ATOM 3309 O O . SER A 1 411 ? 2.396 -2.626 -27.962 1.00 35.28 411 SER A O 1
ATOM 3311 N N . ASN A 1 412 ? 0.221 -3.188 -27.910 1.00 36.56 412 ASN A N 1
ATOM 3312 C CA . ASN A 1 412 ? 0.480 -4.504 -27.337 1.00 36.56 412 ASN A CA 1
ATOM 3313 C C . ASN A 1 412 ? 1.418 -5.279 -28.253 1.00 36.56 412 ASN A C 1
ATOM 3315 O O . ASN A 1 412 ? 2.255 -5.988 -27.746 1.00 36.56 412 ASN A O 1
ATOM 3319 N N . GLU A 1 413 ? 1.396 -5.025 -29.562 1.00 35.91 413 GLU A N 1
ATOM 3320 C CA . GLU A 1 413 ? 2.421 -5.476 -30.486 1.00 35.91 413 GLU A CA 1
ATOM 3321 C C . GLU A 1 413 ? 3.823 -4.967 -30.126 1.00 35.91 413 GLU A C 1
ATOM 3323 O O . GLU A 1 413 ? 4.719 -5.757 -30.194 1.00 35.91 413 GLU A O 1
ATOM 3328 N N . THR A 1 414 ? 4.127 -3.767 -29.645 1.00 35.22 414 THR A N 1
ATOM 3329 C CA . THR A 1 414 ? 5.505 -3.384 -29.260 1.00 35.22 414 THR A CA 1
ATOM 3330 C C . THR A 1 414 ? 6.022 -4.183 -28.053 1.00 35.22 414 THR A C 1
ATOM 3332 O O . THR A 1 414 ? 7.127 -4.721 -28.127 1.00 35.22 414 THR A O 1
ATOM 3335 N N . LEU A 1 415 ? 5.210 -4.381 -27.005 1.00 34.69 415 LEU A N 1
ATOM 3336 C CA . LEU A 1 415 ? 5.550 -5.231 -25.846 1.00 34.69 415 LEU A CA 1
ATOM 3337 C C . LEU A 1 415 ? 5.437 -6.743 -26.161 1.00 34.69 415 LEU A C 1
ATOM 3339 O O . LEU A 1 415 ? 6.267 -7.531 -25.718 1.00 34.69 415 LEU A O 1
ATOM 3343 N N . GLU A 1 416 ? 4.483 -7.170 -26.992 1.00 34.62 416 GLU A N 1
ATOM 3344 C CA . GLU A 1 416 ? 4.310 -8.527 -27.549 1.00 34.62 416 GLU A CA 1
ATOM 3345 C C . GLU A 1 416 ? 5.270 -8.813 -28.722 1.00 34.62 416 GLU A C 1
ATOM 3347 O O . GLU A 1 416 ? 5.479 -9.960 -29.086 1.00 34.62 416 GLU A O 1
ATOM 3352 N N . VAL A 1 417 ? 5.924 -7.826 -29.322 1.00 35.56 417 VAL A N 1
ATOM 3353 C CA . VAL A 1 417 ? 6.966 -7.967 -30.360 1.00 35.56 417 VAL A CA 1
ATOM 3354 C C . VAL A 1 417 ? 8.324 -7.960 -29.681 1.00 35.56 417 VAL A C 1
ATOM 3356 O O . VAL A 1 417 ? 9.187 -8.732 -30.093 1.00 35.56 417 VAL A O 1
ATOM 3359 N N . GLN A 1 418 ? 8.503 -7.182 -28.609 1.00 34.09 418 GLN A N 1
ATOM 3360 C CA . GLN A 1 418 ? 9.694 -7.233 -27.759 1.00 34.09 418 GLN A CA 1
ATOM 3361 C C . GLN A 1 418 ? 9.716 -8.475 -26.848 1.00 34.09 418 GLN A C 1
ATOM 3363 O O . GLN A 1 418 ? 10.797 -8.975 -26.545 1.00 34.09 418 GLN A O 1
ATOM 3368 N N . VAL A 1 419 ? 8.558 -9.046 -26.482 1.00 32.66 419 VAL A N 1
ATOM 3369 C CA . VAL A 1 419 ? 8.478 -10.292 -25.691 1.00 32.66 419 VAL A CA 1
ATOM 3370 C C . VAL A 1 419 ? 8.037 -11.525 -26.512 1.00 32.66 419 VAL A C 1
ATOM 3372 O O . VAL A 1 419 ? 8.368 -12.649 -26.132 1.00 32.66 419 VAL A O 1
ATOM 3375 N N . LEU A 1 420 ? 7.318 -11.403 -27.639 1.00 29.72 420 LEU A N 1
ATOM 3376 C CA . LEU A 1 420 ? 6.483 -12.513 -28.150 1.00 29.72 420 LEU A CA 1
ATOM 3377 C C . LEU A 1 420 ? 6.347 -12.768 -29.673 1.00 29.72 420 LEU A C 1
ATOM 3379 O O . LEU A 1 420 ? 5.717 -13.777 -29.998 1.00 29.72 420 LEU A O 1
ATOM 3383 N N . VAL A 1 421 ? 6.975 -12.060 -30.622 1.00 30.08 421 VAL A N 1
ATOM 3384 C CA . VAL A 1 421 ? 6.763 -12.350 -32.074 1.00 30.08 421 VAL A CA 1
ATOM 3385 C C . VAL A 1 421 ? 7.200 -13.764 -32.512 1.00 30.08 421 VAL A C 1
ATOM 3387 O O . VAL A 1 421 ? 7.881 -14.462 -31.792 1.00 30.08 421 VAL A O 1
ATOM 3390 N N . THR A 1 422 ? 6.778 -14.273 -33.671 1.00 23.80 422 THR A N 1
ATOM 3391 C CA . THR A 1 422 ? 6.312 -15.652 -33.982 1.00 23.80 422 THR A CA 1
ATOM 3392 C C . THR A 1 422 ? 4.962 -15.893 -33.324 1.00 23.80 422 THR A C 1
ATOM 3394 O O . THR A 1 422 ? 4.886 -16.298 -32.167 1.00 23.80 422 THR A O 1
ATOM 3397 N N . ARG A 1 423 ? 3.858 -15.579 -34.008 1.00 23.81 423 ARG A N 1
ATOM 3398 C CA . ARG A 1 423 ? 3.432 -15.994 -35.372 1.00 23.81 423 ARG A CA 1
ATOM 3399 C C . ARG A 1 423 ? 3.079 -14.772 -36.255 1.00 23.81 423 ARG A C 1
ATOM 3401 O O . ARG A 1 423 ? 2.787 -13.732 -35.700 1.00 23.81 423 ARG A O 1
ATOM 3408 N N . SER A 1 424 ? 3.136 -14.775 -37.593 1.00 22.50 424 SER A N 1
ATOM 3409 C CA . SER A 1 424 ? 2.725 -15.812 -38.558 1.00 22.50 424 SER A CA 1
ATOM 3410 C C . SER A 1 424 ? 3.228 -15.496 -39.979 1.00 22.50 424 SER A C 1
ATOM 3412 O O . SER A 1 424 ? 3.306 -14.335 -40.365 1.00 22.50 424 SER A O 1
ATOM 3414 N N . ARG A 1 425 ? 3.436 -16.531 -40.807 1.00 25.05 425 ARG A N 1
ATOM 3415 C CA . ARG A 1 425 ? 3.228 -16.449 -42.264 1.00 25.05 425 ARG A CA 1
ATOM 3416 C C . ARG A 1 425 ? 2.391 -17.655 -42.718 1.00 25.05 425 ARG A C 1
ATOM 3418 O O . ARG A 1 425 ? 2.706 -18.773 -42.320 1.00 25.05 425 ARG A O 1
ATOM 3425 N N . SER A 1 426 ? 1.401 -17.395 -43.588 1.00 25.78 426 SER A N 1
ATOM 3426 C CA . SER A 1 426 ? 0.544 -18.317 -44.385 1.00 25.78 426 SER A CA 1
ATOM 3427 C C . SER A 1 426 ? -0.464 -19.205 -43.621 1.00 25.78 426 SER A C 1
ATOM 3429 O O . SER A 1 426 ? -0.115 -19.756 -42.589 1.00 25.78 426 SER A O 1
ATOM 3431 N N . GLY A 1 427 ? -1.718 -19.424 -44.046 1.00 24.73 427 GLY A N 1
ATOM 3432 C CA . GLY A 1 427 ? -2.480 -19.043 -45.246 1.00 24.73 427 GLY A CA 1
ATOM 3433 C C . GLY A 1 427 ? -3.882 -19.711 -45.253 1.00 24.73 427 GLY A C 1
ATOM 3434 O O . GLY A 1 427 ? -4.186 -20.478 -44.344 1.00 24.73 427 GLY A O 1
ATOM 3435 N N . ALA A 1 428 ? -4.653 -19.456 -46.327 1.00 24.33 428 ALA A N 1
ATOM 3436 C CA . ALA A 1 428 ? -6.006 -19.949 -46.692 1.00 24.33 428 ALA A CA 1
ATOM 3437 C C . ALA A 1 428 ? -7.202 -19.262 -45.986 1.00 24.33 428 ALA A C 1
ATOM 3439 O O . ALA A 1 428 ? -7.193 -19.091 -44.780 1.00 24.33 428 ALA A O 1
ATOM 3440 N N . GLY A 1 429 ? -8.284 -18.837 -46.646 1.00 23.58 429 GLY A N 1
ATOM 3441 C CA . GLY A 1 429 ? -8.688 -18.890 -48.049 1.00 23.58 429 GLY A CA 1
ATOM 3442 C C . GLY A 1 429 ? -10.046 -18.180 -48.234 1.00 23.58 429 GLY A C 1
ATOM 3443 O O . GLY A 1 429 ? -10.784 -18.002 -47.275 1.00 23.58 429 GLY A O 1
ATOM 3444 N N . GLN A 1 430 ? -10.311 -17.759 -49.474 1.00 26.95 430 GLN A N 1
ATOM 3445 C CA . GLN A 1 430 ? -11.612 -17.477 -50.112 1.00 26.95 430 GLN A CA 1
ATOM 3446 C C . GLN A 1 430 ? -12.729 -16.767 -49.313 1.00 26.95 430 GLN A C 1
ATOM 3448 O O . GLN A 1 430 ? -13.421 -17.373 -48.503 1.00 26.95 430 GLN A O 1
ATOM 3453 N N . THR A 1 431 ? -13.063 -15.541 -49.730 1.00 26.48 431 THR A N 1
ATOM 3454 C CA . THR A 1 431 ? -14.438 -15.016 -49.657 1.00 26.48 431 THR A CA 1
ATOM 3455 C C . THR A 1 431 ? -14.870 -14.504 -51.035 1.00 26.48 431 THR A C 1
ATOM 3457 O O . THR A 1 431 ? -14.366 -13.502 -51.538 1.00 26.48 431 THR A O 1
ATOM 3460 N N . GLY A 1 432 ? -15.784 -15.242 -51.672 1.00 25.02 432 GLY A N 1
ATOM 3461 C CA . GLY A 1 432 ? -16.669 -14.737 -52.729 1.00 25.02 432 GLY A CA 1
ATOM 3462 C C . GLY A 1 432 ? -17.995 -14.231 -52.123 1.00 25.02 432 GLY A C 1
ATOM 3463 O O . GLY A 1 432 ? -18.270 -14.541 -50.961 1.00 25.02 432 GLY A O 1
ATOM 3464 N N . PRO A 1 433 ? -18.809 -13.437 -52.849 1.00 31.25 433 PRO A N 1
ATOM 3465 C CA . PRO A 1 433 ? -19.922 -12.693 -52.255 1.00 31.25 433 PRO A CA 1
ATOM 3466 C C . PRO A 1 433 ? -21.298 -13.391 -52.362 1.00 31.25 433 PRO A C 1
ATOM 3468 O O . PRO A 1 433 ? -21.726 -13.716 -53.463 1.00 31.25 433 PRO A O 1
ATOM 3471 N N . GLY A 1 434 ? -22.002 -13.484 -51.217 1.00 24.31 434 GLY A N 1
ATOM 3472 C CA . GLY A 1 434 ? -23.474 -13.573 -51.015 1.00 24.31 434 GLY A CA 1
ATOM 3473 C C . GLY A 1 434 ? -24.254 -14.747 -51.649 1.00 24.31 434 GLY A C 1
ATOM 3474 O O . GLY A 1 434 ? -23.671 -15.545 -52.373 1.00 24.31 434 GLY A O 1
ATOM 3475 N N . PRO A 1 435 ? -25.598 -14.830 -51.499 1.00 35.94 435 PRO A N 1
ATOM 3476 C CA . PRO A 1 435 ? -26.508 -14.328 -50.450 1.00 35.94 435 PRO A CA 1
ATOM 3477 C C . PRO A 1 435 ? -27.526 -15.409 -49.957 1.00 35.94 435 PRO A C 1
ATOM 3479 O O . PRO A 1 435 ? -27.662 -16.462 -50.570 1.00 35.94 435 PRO A O 1
ATOM 3482 N N . GLY A 1 436 ? -28.337 -15.110 -48.927 1.00 22.91 436 GLY A N 1
ATOM 3483 C CA . GLY A 1 436 ? -29.706 -15.659 -48.832 1.00 22.91 436 GLY A CA 1
ATOM 3484 C C . GLY A 1 436 ? -30.193 -16.173 -47.466 1.00 22.91 436 GLY A C 1
ATOM 3485 O O . GLY A 1 436 ? -29.570 -17.057 -46.901 1.00 22.91 436 GLY A O 1
ATOM 3486 N N . PHE A 1 437 ? -31.337 -15.610 -47.027 1.00 23.30 437 PHE A N 1
ATOM 3487 C CA . PHE A 1 437 ? -32.522 -16.234 -46.383 1.00 23.30 437 PHE A CA 1
ATOM 3488 C C . PHE A 1 437 ? -32.291 -17.258 -45.235 1.00 23.30 437 PHE A C 1
ATOM 3490 O O . PHE A 1 437 ? -31.545 -18.206 -45.386 1.00 23.30 437 PHE A O 1
ATOM 3497 N N . SER A 1 438 ? -32.943 -17.245 -44.064 1.00 24.86 438 SER A N 1
ATOM 3498 C CA . SER A 1 438 ? -34.357 -17.004 -43.752 1.00 24.86 438 SER A CA 1
ATOM 3499 C C . SER A 1 438 ? -34.593 -17.081 -42.222 1.00 24.86 438 SER A C 1
ATOM 3501 O O . SER A 1 438 ? -34.039 -17.951 -41.563 1.00 24.86 438 SER A O 1
ATOM 3503 N N . GLN A 1 439 ? -35.423 -16.170 -41.702 1.00 24.91 439 GLN A N 1
ATOM 3504 C CA . GLN A 1 439 ? -36.486 -16.304 -40.676 1.00 24.91 439 GLN A CA 1
ATOM 3505 C C . GLN A 1 439 ? -36.414 -17.356 -39.527 1.00 24.91 439 GLN A C 1
ATOM 3507 O O . GLN A 1 439 ? -36.553 -18.541 -39.790 1.00 24.91 439 GLN A O 1
ATOM 3512 N N . TYR A 1 440 ? -36.414 -16.829 -38.276 1.00 24.91 440 TYR A N 1
ATOM 3513 C CA . TYR A 1 440 ? -37.221 -17.165 -37.055 1.00 24.91 440 TYR A CA 1
ATOM 3514 C C . TYR A 1 440 ? -37.325 -18.622 -36.501 1.00 24.91 440 TYR A C 1
ATOM 3516 O O . TYR A 1 440 ? -37.101 -19.569 -37.240 1.00 24.91 440 TYR A O 1
ATOM 3524 N N . PRO A 1 441 ? -37.870 -18.869 -35.274 1.00 35.41 441 PRO A N 1
ATOM 3525 C CA . PRO A 1 441 ? -37.842 -18.151 -33.979 1.00 35.41 441 PRO A CA 1
ATOM 3526 C C . PRO A 1 441 ? -37.589 -19.069 -32.731 1.00 35.41 441 PRO A C 1
ATOM 3528 O O . PRO A 1 441 ? -37.484 -20.285 -32.828 1.00 35.41 441 PRO A O 1
ATOM 3531 N N . LEU A 1 442 ? -37.544 -18.430 -31.548 1.00 30.28 442 LEU A N 1
ATOM 3532 C CA . LEU A 1 442 ? -37.829 -18.898 -30.167 1.00 30.28 442 LEU A CA 1
ATOM 3533 C C . LEU A 1 442 ? -38.537 -20.260 -29.964 1.00 30.28 442 LEU A C 1
ATOM 3535 O O . LEU A 1 442 ? -39.606 -20.446 -30.535 1.00 30.28 442 LEU A O 1
ATOM 3539 N N . SER A 1 443 ? -38.083 -21.062 -28.977 1.00 26.45 443 SER A N 1
ATOM 3540 C CA . SER A 1 443 ? -38.930 -21.650 -27.900 1.00 26.45 443 SER A CA 1
ATOM 3541 C C . SER A 1 443 ? -38.197 -22.668 -26.992 1.00 26.45 443 SER A C 1
ATOM 3543 O O . SER A 1 443 ? -37.602 -23.602 -27.512 1.00 26.45 443 SER A O 1
ATOM 3545 N N . HIS A 1 444 ? -38.355 -22.497 -25.664 1.00 29.52 444 HIS A N 1
ATOM 3546 C CA . HIS A 1 444 ? -38.468 -23.499 -24.568 1.00 29.52 444 HIS A CA 1
ATOM 3547 C C . HIS A 1 444 ? -37.377 -24.590 -24.385 1.00 29.52 444 HIS A C 1
ATOM 3549 O O . HIS A 1 444 ? -37.172 -25.407 -25.268 1.00 29.52 444 HIS A O 1
ATOM 3555 N N . LEU A 1 445 ? -36.613 -24.548 -23.269 1.00 27.45 445 LEU A N 1
ATOM 3556 C CA . LEU A 1 445 ? -36.742 -25.358 -22.015 1.00 27.45 445 LEU A CA 1
ATOM 3557 C C . LEU A 1 445 ? -36.307 -26.838 -22.172 1.00 27.45 445 LEU A C 1
ATOM 3559 O O . LEU A 1 445 ? -36.408 -27.364 -23.277 1.00 27.45 445 LEU A O 1
ATOM 3563 N N . PRO A 1 446 ? -35.818 -27.535 -21.122 1.00 36.28 446 PRO A N 1
ATOM 3564 C CA . PRO A 1 446 ? -36.101 -27.387 -19.680 1.00 36.28 446 PRO A CA 1
ATOM 3565 C C . PRO A 1 446 ? -35.066 -26.621 -18.856 1.00 36.28 446 PRO A C 1
ATOM 3567 O O . PRO A 1 446 ? -33.867 -26.661 -19.208 1.00 36.28 446 PRO A O 1
#

pLDDT: mean 73.02, std 21.08, range [22.5, 95.69]

Radius of gyration: 28.79 Å; chains: 1; bounding box: 67×45×85 Å

Secondary structure (DSSP, 8-state):
--SS-HHHHHHHHHHHSSS--PPP-TTTTT-SSHHHHHHHHHHHHHHHHHHHHHHHHS---SSHHHHHHHHHTBHHHHHHHHHHHHHHHHHHHHHHHHT-TT--HHHHHHHHHHHHHHHHHHHHHHTT--SGGGGGGS-TTT-HHHHHHHHHHHTTEETTEEPBPPEEEEE-SSSSSS--EEEEE--HHHHHHHHHHHHHHHHHHHHHHHHHH--HHHHHHHHHT-HHHHHHHT-EE-SSTTSPPEETTGGGGGTTTHHHHHHHHHHHHH-HHHHHHHHHHT----GGGHHHHHHHHHHHHHHHHTT-S---GGGT-TTS----SPEEEEEE-SSSTTEEEEEETTS-EEEEE--HHHHHHHHHH-HHHHHHH-HHHHHHHHHHHHS--THHHHHHHHHHHHHHHHHSSS-HHHHHHHH---------------------------